Protein 4FUS (pdb70)

Structure (mmCIF, N/CA/C/O backbone):
data_4FUS
#
_entry.id   4FUS
#
_cell.length_a   61.690
_cell.length_b   78.389
_cell.length_c   67.075
_cell.angle_alpha   90.00
_cell.angle_beta   98.94
_cell.angle_gamma   90.00
#
_symmetry.space_group_name_H-M   'P 1 21 1'
#
loop_
_entity.id
_entity.type
_entity.pdbx_description
1 polymer 'RTX toxins and related Ca2+-binding protein'
2 branched beta-D-glucopyranose-(1-4)-beta-D-glucopyranose
3 non-polymer DI(HYDROXYETHYL)ETHER
4 non-polymer GLYCEROL
5 non-polymer 'PHOSPHATE ION'
6 non-polymer 'ACETATE ION'
7 non-polymer 1,2-ETHANEDIOL
8 non-polymer 'CALCIUM ION'
9 non-polymer 'SODIUM ION'
10 water water
#
loop_
_atom_site.group_PDB
_atom_site.id
_atom_site.type_symbol
_atom_site.label_atom_id
_atom_site.label_alt_id
_atom_site.label_comp_id
_atom_site.label_asym_id
_atom_site.label_entity_id
_atom_site.label_seq_id
_atom_site.pdbx_PDB_ins_code
_atom_site.Cartn_x
_atom_site.Cartn_y
_atom_site.Cartn_z
_atom_site.occupancy
_atom_site.B_iso_or_equiv
_atom_site.auth_seq_id
_atom_site.auth_comp_id
_atom_site.auth_asym_id
_atom_site.auth_atom_id
_atom_site.pdbx_PDB_model_num
ATOM 1 N N . SER A 1 24 ? 62.461 30.515 24.024 1.00 44.94 33 SER A N 1
ATOM 2 C CA . SER A 1 24 ? 61.677 31.273 23.027 1.00 43.80 33 SER A CA 1
ATOM 3 C C . SER A 1 24 ? 60.306 31.741 23.564 1.00 44.13 33 SER A C 1
ATOM 4 O O . SER A 1 24 ? 59.743 31.177 24.551 1.00 42.96 33 SER A O 1
ATOM 7 N N . ALA A 1 25 ? 59.787 32.782 22.899 1.00 42.97 34 ALA A N 1
ATOM 8 C CA . ALA A 1 25 ? 58.420 33.262 23.081 1.00 40.78 34 ALA A CA 1
ATOM 9 C C . ALA A 1 25 ? 57.479 32.170 22.664 1.00 37.27 34 ALA A C 1
ATOM 10 O O . ALA A 1 25 ? 56.555 31.860 23.388 1.00 32.74 34 ALA A O 1
ATOM 12 N N . GLU A 1 26 ? 57.732 31.577 21.495 1.00 34.25 35 GLU A N 1
ATOM 13 C CA . GLU A 1 26 ? 56.816 30.586 20.953 1.00 35.28 35 GLU A CA 1
ATOM 14 C C . GLU A 1 26 ? 56.663 29.413 21.944 1.00 30.76 35 GLU A C 1
ATOM 15 O O . GLU A 1 26 ? 55.561 28.925 22.079 1.00 29.30 35 GLU A O 1
ATOM 21 N N . GLU A 1 27 ? 57.718 29.021 22.684 1.00 28.96 36 GLU A N 1
ATOM 22 C CA . GLU A 1 27 ? 57.600 27.849 23.630 1.00 26.04 36 GLU A CA 1
ATOM 23 C C . GLU A 1 27 ? 56.647 28.178 24.801 1.00 19.77 36 GLU A C 1
ATOM 24 O O . GLU A 1 27 ? 55.756 27.377 25.164 1.00 19.92 36 GLU A O 1
ATOM 30 N N . TYR A 1 28 ? 56.853 29.358 25.374 1.00 16.60 37 TYR A N 1
ATOM 31 C CA . TYR A 1 28 ? 56.022 29.823 26.512 1.00 15.54 37 TYR A CA 1
ATOM 32 C C . TYR A 1 28 ? 54.608 30.077 26.042 1.00 14.58 37 TYR A C 1
ATOM 33 O O . TYR A 1 28 ? 53.635 29.707 26.713 1.00 13.72 37 TYR A O 1
ATOM 42 N N . ASN A 1 29 ? 54.460 30.584 24.844 1.00 13.88 38 ASN A N 1
ATOM 43 C CA . ASN A 1 29 ? 53.108 30.692 24.301 1.00 15.31 38 ASN A CA 1
ATOM 44 C C . ASN A 1 29 ? 52.412 29.354 24.064 1.00 16.07 38 ASN A C 1
ATOM 45 O O . ASN A 1 29 ? 51.182 29.236 24.184 1.00 13.40 38 ASN A O 1
ATOM 50 N N . GLU A 1 30 ? 53.183 28.379 23.665 1.00 16.57 39 GLU A N 1
ATOM 51 C CA . GLU A 1 30 ? 52.673 27.004 23.549 1.00 18.11 39 GLU A CA 1
ATOM 52 C C . GLU A 1 30 ? 52.257 26.400 24.892 1.00 13.23 39 GLU A C 1
ATOM 53 O O . GLU A 1 30 ? 51.323 25.624 24.932 1.00 12.26 39 GLU A O 1
ATOM 59 N N . ARG A 1 31 ? 52.998 26.695 25.960 1.00 13.31 40 ARG A N 1
ATOM 60 C CA . ARG A 1 31 ? 52.641 26.245 27.297 1.00 12.50 40 ARG A CA 1
ATOM 61 C C . ARG A 1 31 ? 51.304 26.864 27.702 1.00 12.63 40 ARG A C 1
ATOM 62 O O . ARG A 1 31 ? 50.369 26.181 28.173 1.00 10.44 40 ARG A O 1
ATOM 70 N N . PHE A 1 32 ? 51.160 28.146 27.442 1.00 11.89 41 PHE A N 1
ATOM 71 C CA . PHE A 1 32 ? 49.848 28.794 27.693 1.00 11.04 41 PHE A CA 1
ATOM 72 C C . PHE A 1 32 ? 48.733 28.145 26.909 1.00 11.47 41 PHE A C 1
ATOM 73 O O . PHE A 1 32 ? 47.679 27.883 27.461 1.00 12.02 41 PHE A O 1
ATOM 81 N N A MET A 1 33 ? 48.967 27.897 25.621 0.70 12.92 42 MET A N 1
ATOM 82 N N B MET A 1 33 ? 48.933 27.916 25.605 0.30 11.42 42 MET A N 1
ATOM 83 C CA A MET A 1 33 ? 47.941 27.353 24.756 0.70 15.39 42 MET A CA 1
ATOM 84 C CA B MET A 1 33 ? 47.871 27.342 24.764 0.30 11.85 42 MET A CA 1
ATOM 85 C C A MET A 1 33 ? 47.522 25.923 25.198 0.70 13.54 42 MET A C 1
ATOM 86 C C B MET A 1 33 ? 47.506 25.916 25.203 0.30 12.03 42 MET A C 1
ATOM 87 O O A MET A 1 33 ? 46.305 25.552 25.207 0.70 11.72 42 MET A O 1
ATOM 88 O O B MET A 1 33 ? 46.317 25.535 25.207 0.30 11.45 42 MET A O 1
ATOM 97 N N . GLU A 1 34 ? 48.516 25.131 25.566 1.00 12.36 43 GLU A N 1
ATOM 98 C CA . GLU A 1 34 ? 48.275 23.755 26.079 1.00 13.77 43 GLU A CA 1
ATOM 99 C C . GLU A 1 34 ? 47.372 23.831 27.316 1.00 13.01 43 GLU A C 1
ATOM 100 O O . GLU A 1 34 ? 46.424 23.073 27.414 1.00 12.77 43 GLU A O 1
ATOM 106 N N A MET A 1 35 ? 47.705 24.748 28.237 0.50 10.96 44 MET A N 1
ATOM 107 N N B MET A 1 35 ? 47.674 24.760 28.224 0.50 11.67 44 MET A N 1
ATOM 108 C CA A MET A 1 35 ? 46.897 24.988 29.425 0.50 10.28 44 MET A CA 1
ATOM 109 C CA B MET A 1 35 ? 46.857 24.927 29.404 0.50 11.42 44 MET A CA 1
ATOM 110 C C A MET A 1 35 ? 45.497 25.483 29.060 0.50 9.80 44 MET A C 1
ATOM 111 C C B MET A 1 35 ? 45.481 25.504 29.083 0.50 10.40 44 MET A C 1
ATOM 112 O O A MET A 1 35 ? 44.505 24.985 29.576 0.50 9.59 44 MET A O 1
ATOM 113 O O B MET A 1 35 ? 44.482 25.066 29.645 0.50 10.06 44 MET A O 1
ATOM 122 N N . TRP A 1 36 ? 45.399 26.463 28.171 1.00 10.04 45 TRP A N 1
ATOM 123 C CA . TRP A 1 36 ? 44.136 26.985 27.749 1.00 10.11 45 TRP A CA 1
ATOM 124 C C . TRP A 1 36 ? 43.241 25.851 27.190 1.00 11.03 45 TRP A C 1
ATOM 125 O O . TRP A 1 36 ? 42.010 25.743 27.494 1.00 9.96 45 TRP A O 1
ATOM 136 N N . ASN A 1 37 ? 43.838 25.037 26.330 1.00 10.77 46 ASN A N 1
ATOM 137 C CA . ASN A 1 37 ? 43.166 23.819 25.833 1.00 12.35 46 ASN A CA 1
ATOM 138 C C . ASN A 1 37 ? 42.652 22.836 26.896 1.00 11.23 46 ASN A C 1
ATOM 139 O O . ASN A 1 37 ? 41.551 22.369 26.779 1.00 11.67 46 ASN A O 1
ATOM 144 N N . LYS A 1 38 ? 43.423 22.586 27.932 1.00 10.67 47 LYS A N 1
ATOM 145 C CA . LYS A 1 38 ? 43.032 21.782 29.030 1.00 11.00 47 LYS A CA 1
ATOM 146 C C . LYS A 1 38 ? 41.861 22.384 29.796 1.00 10.89 47 LYS A C 1
ATOM 147 O O . LYS A 1 38 ? 40.891 21.698 30.079 1.00 9.08 47 LYS A O 1
ATOM 153 N N . ILE A 1 39 ? 41.893 23.696 29.981 1.00 9.34 48 ILE A N 1
ATOM 154 C CA . ILE A 1 39 ? 40.841 24.369 30.728 1.00 8.50 48 ILE A CA 1
ATOM 155 C C . ILE A 1 39 ? 39.519 24.379 29.979 1.00 8.74 48 ILE A C 1
ATOM 156 O O . ILE A 1 39 ? 38.446 24.289 30.581 1.00 9.89 48 ILE A O 1
ATOM 161 N N . HIS A 1 40 ? 39.570 24.428 28.667 1.00 9.30 49 HIS A N 1
ATOM 162 C CA . HIS A 1 40 ? 38.425 24.521 27.795 1.00 10.22 49 HIS A CA 1
ATOM 163 C C . HIS A 1 40 ? 37.970 23.186 27.218 1.00 10.44 49 HIS A C 1
ATOM 164 O O . HIS A 1 40 ? 37.001 23.154 26.534 1.00 11.12 49 HIS A O 1
ATOM 171 N N . ASP A 1 41 ? 38.692 22.120 27.501 1.00 10.24 50 ASP A N 1
ATOM 172 C CA . ASP A 1 41 ? 38.271 20.753 27.124 1.00 10.46 50 ASP A CA 1
ATOM 173 C C . ASP A 1 41 ? 37.179 20.300 28.105 1.00 8.85 50 ASP A C 1
ATOM 174 O O . ASP A 1 41 ? 37.416 20.117 29.296 1.00 8.06 50 ASP A O 1
ATOM 179 N N . PRO A 1 42 ? 35.968 20.104 27.589 1.00 9.81 51 PRO A N 1
ATOM 180 C CA . PRO A 1 42 ? 34.885 19.709 28.544 1.00 9.35 51 PRO A CA 1
ATOM 181 C C . PRO A 1 42 ? 35.172 18.451 29.345 1.00 9.86 51 PRO A C 1
ATOM 182 O O . PRO A 1 42 ? 34.637 18.258 30.453 1.00 8.72 51 PRO A O 1
ATOM 186 N N . ALA A 1 43 ? 36.056 17.592 28.860 1.00 8.43 52 ALA A N 1
ATOM 187 C CA . ALA A 1 43 ? 36.422 16.343 29.561 1.00 9.52 52 ALA A CA 1
ATOM 188 C C . ALA A 1 43 ? 37.097 16.642 30.882 1.00 9.95 52 ALA A C 1
ATOM 189 O O . ALA A 1 43 ? 37.197 15.776 31.823 1.00 12.20 52 ALA A O 1
ATOM 191 N N . ASN A 1 44 ? 37.632 17.876 31.003 1.00 9.27 53 ASN A N 1
ATOM 192 C CA . ASN A 1 44 ? 38.343 18.210 32.256 1.00 9.05 53 ASN A CA 1
ATOM 193 C C . ASN A 1 44 ? 37.476 18.892 33.274 1.00 8.91 53 ASN A C 1
ATOM 194 O O . ASN A 1 44 ? 37.931 19.129 34.462 1.00 9.38 53 ASN A O 1
ATOM 199 N N . GLY A 1 45 ? 36.254 19.279 32.903 1.00 8.83 54 GLY A N 1
ATOM 200 C CA . GLY A 1 45 ? 35.289 19.687 33.997 1.00 8.80 54 GLY A CA 1
ATOM 201 C C . GLY A 1 45 ? 35.507 21.020 34.668 1.00 7.95 54 GLY A C 1
ATOM 202 O O . 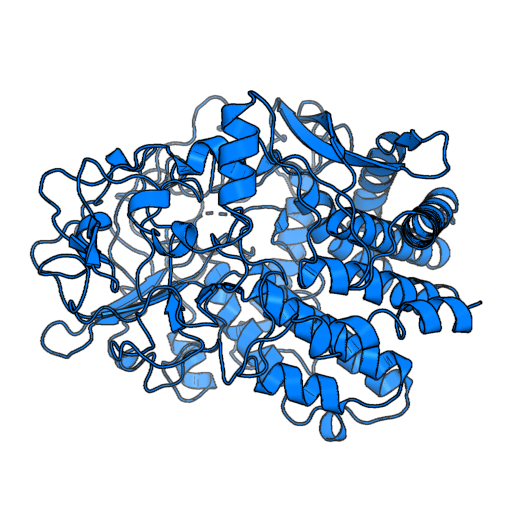GLY A 1 45 ? 35.091 21.159 35.780 1.00 9.04 54 GLY A O 1
ATOM 203 N N . TYR A 1 46 ? 36.171 21.988 34.006 1.00 7.23 55 TYR A N 1
ATOM 204 C CA . TYR A 1 46 ? 36.331 23.331 34.618 1.00 7.17 55 TYR A CA 1
ATOM 205 C C . TYR A 1 46 ? 35.063 24.191 34.658 1.00 7.44 55 TYR A C 1
ATOM 206 O O . TYR A 1 46 ? 35.005 25.154 35.449 1.00 7.39 55 TYR A O 1
ATOM 215 N N . PHE A 1 47 ? 34.152 23.968 33.710 1.00 6.89 56 PHE A N 1
ATOM 216 C CA . PHE A 1 47 ? 32.973 24.791 33.544 1.00 7.13 56 PHE A CA 1
ATOM 217 C C . PHE A 1 47 ? 31.686 24.020 33.815 1.00 7.59 56 PHE A C 1
ATOM 218 O O . PHE A 1 47 ? 31.615 22.842 33.538 1.00 8.31 56 PHE A O 1
ATOM 226 N N . SER A 1 48 ? 30.642 24.693 34.314 1.00 7.34 57 SER A N 1
ATOM 227 C CA . SER A 1 48 ? 29.335 24.127 34.579 1.00 7.59 57 SER A CA 1
ATOM 228 C C . SER A 1 48 ? 28.547 23.940 33.241 1.00 7.53 57 SER A C 1
ATOM 229 O O . SER A 1 48 ? 28.944 24.362 32.135 1.00 7.50 57 SER A O 1
ATOM 232 N N . ALA A 1 49 ? 27.356 23.365 33.412 1.00 8.18 58 ALA A N 1
ATOM 233 C CA . ALA A 1 49 ? 26.420 23.101 32.301 1.00 7.24 58 ALA A CA 1
ATOM 234 C C . ALA A 1 49 ? 26.024 24.404 31.667 1.00 6.99 58 ALA A C 1
ATOM 235 O O . ALA A 1 49 ? 25.621 24.453 30.537 1.00 6.89 58 ALA A O 1
ATOM 237 N N . ASP A 1 50 ? 26.037 25.485 32.413 1.00 6.86 59 ASP A N 1
ATOM 238 C CA . ASP A 1 50 ? 25.754 26.813 31.876 1.00 7.53 59 ASP A CA 1
ATOM 239 C C . ASP A 1 50 ? 26.962 27.603 31.319 1.00 7.31 59 ASP A C 1
ATOM 240 O O . ASP A 1 50 ? 26.833 28.802 30.961 1.00 8.56 59 ASP A O 1
ATOM 245 N N . GLY A 1 51 ? 28.133 27.006 31.322 1.00 6.89 60 GLY A N 1
ATOM 246 C CA . GLY A 1 51 ? 29.265 27.641 30.682 1.00 7.64 60 GLY A CA 1
ATOM 247 C C . GLY A 1 51 ? 29.975 28.659 31.547 1.00 7.55 60 GLY A C 1
ATOM 248 O O . GLY A 1 51 ? 30.721 29.486 31.028 1.00 8.58 60 GLY A O 1
ATOM 249 N N . GLY A 1 52 ? 29.771 28.563 32.837 1.00 7.61 61 GLY A N 1
ATOM 250 C CA . GLY A 1 52 ? 30.457 29.449 33.805 1.00 7.34 61 GLY A CA 1
ATOM 251 C C . GLY A 1 52 ? 31.534 28.629 34.506 1.00 7.34 61 GLY A C 1
ATOM 252 O O . GLY A 1 52 ? 31.383 27.439 34.659 1.00 7.11 61 GLY A O 1
ATOM 253 N N . PRO A 1 53 ? 32.671 29.269 34.871 1.00 7.03 62 PRO A N 1
ATOM 254 C CA . PRO A 1 53 ? 33.712 28.489 35.600 1.00 6.73 62 PRO A CA 1
ATOM 255 C C . PRO A 1 53 ? 33.269 28.047 36.932 1.00 5.87 62 PRO A C 1
ATOM 256 O O . PRO A 1 53 ? 32.627 28.811 37.690 1.00 6.68 62 PRO A O 1
ATOM 260 N N . TYR A 1 54 ? 33.627 26.815 37.296 1.00 5.44 63 TYR A N 1
ATOM 261 C CA . TYR A 1 54 ? 33.582 26.458 38.737 1.00 5.18 63 TYR A CA 1
ATOM 262 C C . TYR A 1 54 ? 34.745 27.002 39.528 1.00 5.28 63 TYR A C 1
ATOM 263 O O . TYR A 1 54 ? 35.816 27.251 38.987 1.00 5.10 63 TYR A O 1
ATOM 272 N N . HIS A 1 55 ? 34.584 27.046 40.866 1.00 5.63 64 HIS A N 1
ATOM 273 C CA . HIS A 1 55 ? 35.749 27.346 41.668 1.00 5.76 64 HIS A CA 1
ATOM 274 C C . HIS A 1 55 ? 36.887 26.441 41.331 1.00 5.40 64 HIS A C 1
ATOM 275 O O . HIS A 1 55 ? 38.027 26.868 41.335 1.00 4.77 64 HIS A O 1
ATOM 282 N N . SER A 1 56 ? 36.599 25.119 41.338 1.00 5.44 65 SER A N 1
ATOM 283 C CA . SER A 1 56 ? 37.586 24.068 41.095 1.00 5.39 65 SER A CA 1
ATOM 284 C C . SER A 1 56 ? 36.936 22.902 40.352 1.00 6.04 65 SER A C 1
ATOM 285 O O . SER A 1 56 ? 35.680 22.642 40.433 1.00 5.71 65 SER A O 1
ATOM 288 N N . VAL A 1 57 ? 37.761 22.150 39.655 1.00 6.05 66 VAL A N 1
ATOM 289 C CA . VAL A 1 57 ? 37.253 20.891 39.029 1.00 6.34 66 VAL A CA 1
ATOM 290 C C . VAL A 1 57 ? 36.695 19.906 40.063 1.00 7.05 66 VAL A C 1
ATOM 291 O O . VAL A 1 57 ? 35.633 19.327 39.886 1.00 8.68 66 VAL A O 1
ATOM 295 N N . GLU A 1 58 ? 37.405 19.711 41.147 1.00 7.41 67 GLU A N 1
ATOM 296 C CA . GLU A 1 58 ? 37.079 18.793 42.220 1.00 8.58 67 GLU A CA 1
ATOM 297 C C . GLU A 1 58 ? 35.956 19.404 43.103 1.00 9.24 67 GLU A C 1
ATOM 298 O O . GLU A 1 58 ? 35.912 20.618 43.380 1.00 9.02 67 GLU A O 1
ATOM 304 N N . THR A 1 59 ? 35.012 18.586 43.526 1.00 9.21 68 THR A N 1
ATOM 305 C CA . THR A 1 59 ? 33.874 19.096 44.274 1.00 8.87 68 THR A CA 1
ATOM 306 C C . THR A 1 59 ? 34.137 19.310 45.773 1.00 9.15 68 THR A C 1
ATOM 307 O O . THR A 1 59 ? 33.555 20.180 46.359 1.00 9.11 68 THR A O 1
ATOM 311 N N . LEU A 1 60 ? 34.907 18.448 46.424 1.00 9.75 69 LEU A N 1
ATOM 312 C CA . LEU A 1 60 ? 35.215 18.555 47.826 1.00 9.53 69 LEU A CA 1
ATOM 313 C C . LEU A 1 60 ? 36.399 19.399 48.173 1.00 9.36 69 LEU A C 1
ATOM 314 O O . LEU A 1 60 ? 37.560 18.987 48.084 1.00 10.13 69 LEU A O 1
ATOM 319 N N . ILE A 1 61 ? 36.095 20.605 48.584 1.00 9.02 70 ILE A N 1
ATOM 320 C CA . ILE A 1 61 ? 37.057 21.664 48.804 1.00 9.08 70 ILE A CA 1
ATOM 321 C C . ILE A 1 61 ? 36.357 22.736 49.635 1.00 8.39 70 ILE A C 1
ATOM 322 O O . ILE A 1 61 ? 35.242 23.169 49.280 1.00 8.84 70 ILE A O 1
ATOM 327 N N . VAL A 1 62 ? 37.049 23.219 50.646 1.00 8.39 71 VAL A N 1
ATOM 328 C CA . VAL A 1 62 ? 36.442 24.128 51.600 1.00 9.55 71 VAL A CA 1
ATOM 329 C C . VAL A 1 62 ? 37.519 25.163 51.955 1.00 9.88 71 VAL A C 1
ATOM 330 O O . VAL A 1 62 ? 38.534 24.815 52.480 1.00 10.21 71 VAL A O 1
ATOM 334 N N . GLU A 1 63 ? 37.282 26.429 51.582 1.00 9.65 72 GLU A N 1
ATOM 335 C CA . GLU A 1 63 ? 38.290 27.481 51.859 1.00 10.07 72 GLU A CA 1
ATOM 336 C C . GLU A 1 63 ? 37.779 28.915 51.862 1.00 11.09 72 GLU A C 1
ATOM 337 O O . GLU A 1 63 ? 38.135 29.699 52.750 1.00 14.29 72 GLU A O 1
ATOM 343 N N . ALA A 1 64 ? 36.960 29.258 50.894 1.00 10.29 73 ALA A N 1
ATOM 344 C CA . ALA A 1 64 ? 36.282 30.529 50.860 1.00 9.08 73 ALA A CA 1
ATOM 345 C C . ALA A 1 64 ? 34.941 30.200 50.303 1.00 8.05 73 ALA A C 1
ATOM 346 O O . ALA A 1 64 ? 33.972 30.316 51.071 1.00 8.32 73 ALA A O 1
ATOM 348 N N . PRO A 1 65 ? 34.820 29.728 49.009 1.00 7.65 74 PRO A N 1
ATOM 349 C CA . PRO A 1 65 ? 33.590 28.928 48.914 1.00 7.65 74 PRO A CA 1
ATOM 350 C C . PRO A 1 65 ? 33.684 27.630 49.752 1.00 7.57 74 PRO A C 1
ATOM 351 O O . PRO A 1 65 ? 34.758 27.300 50.239 1.00 7.58 74 PRO A O 1
ATOM 355 N N . ASP A 1 66 ? 32.546 26.946 49.950 1.00 7.94 75 ASP A N 1
ATOM 356 C CA . ASP A 1 66 ? 32.531 25.664 50.686 1.00 7.91 75 ASP A CA 1
ATOM 357 C C . ASP A 1 66 ? 32.192 24.381 49.889 1.00 8.68 75 ASP A C 1
ATOM 358 O O . ASP A 1 66 ? 31.994 23.288 50.470 1.00 8.81 75 ASP A O 1
ATOM 363 N N . HIS A 1 67 ? 32.194 24.518 48.584 1.00 7.98 76 HIS A N 1
ATOM 364 C CA . HIS A 1 67 ? 32.062 23.414 47.636 1.00 7.87 76 HIS A CA 1
ATOM 365 C C . HIS A 1 67 ? 32.746 23.874 46.372 1.00 7.94 76 HIS A C 1
ATOM 366 O O . HIS A 1 67 ? 32.681 25.097 46.069 1.00 7.35 76 HIS A O 1
ATOM 373 N N . GLY A 1 68 ? 33.439 22.952 45.648 1.00 7.49 77 GLY A N 1
ATOM 374 C CA . GLY A 1 68 ? 34.169 23.303 44.436 1.00 7.34 77 GLY A CA 1
ATOM 375 C C . GLY A 1 68 ? 33.335 23.615 43.239 1.00 7.33 77 GLY A C 1
ATOM 376 O O . GLY A 1 68 ? 33.779 24.348 42.389 1.00 6.69 77 GLY A O 1
ATOM 377 N N . HIS A 1 69 ? 32.030 23.248 43.283 1.00 7.26 78 HIS A N 1
ATOM 378 C CA . HIS A 1 69 ? 31.098 23.632 42.259 1.00 6.74 78 HIS A CA 1
ATOM 379 C C . HIS A 1 69 ? 30.182 24.784 42.605 1.00 5.97 78 HIS A C 1
ATOM 380 O O . HIS A 1 69 ? 29.316 25.129 41.818 1.00 6.22 78 HIS A O 1
ATOM 387 N N . GLU A 1 70 ? 30.560 25.506 43.645 1.00 5.74 79 GLU A N 1
ATOM 388 C CA . GLU A 1 70 ? 30.287 26.923 43.723 1.00 5.73 79 GLU A CA 1
ATOM 389 C C . GLU A 1 70 ? 31.158 27.616 42.666 1.00 6.06 79 GLU A C 1
ATOM 390 O O . GLU A 1 70 ? 31.991 26.987 42.050 1.00 6.01 79 GLU A O 1
ATOM 396 N N . SER A 1 71 ? 30.882 28.900 42.448 1.00 6.80 80 SER A N 1
ATOM 397 C CA . SER A 1 71 ? 31.735 29.805 41.755 1.00 6.25 80 SER A CA 1
ATOM 398 C C . SER A 1 71 ? 31.729 31.137 42.454 1.00 6.06 80 SER A C 1
ATOM 399 O O . SER A 1 71 ? 31.000 31.356 43.405 1.00 7.08 80 SER A O 1
ATOM 402 N N . THR A 1 72 ? 32.660 31.998 42.020 1.00 6.32 81 THR A N 1
ATOM 403 C CA . THR A 1 72 ? 32.912 33.266 42.733 1.00 5.87 81 THR A CA 1
ATOM 404 C C . THR A 1 72 ? 33.118 34.333 41.698 1.00 5.63 81 THR A C 1
ATOM 405 O O . THR A 1 72 ? 33.493 34.064 40.525 1.00 5.58 81 THR A O 1
ATOM 409 N N . SER A 1 73 ? 32.899 35.584 42.115 1.00 5.65 82 SER A N 1
ATOM 410 C CA . SER A 1 73 ? 33.217 36.685 41.245 1.00 5.30 82 SER A CA 1
ATOM 411 C C . SER A 1 73 ? 34.731 36.684 40.931 1.00 5.15 82 SER A C 1
ATOM 412 O O . SER A 1 73 ? 35.130 37.083 39.882 1.00 5.09 82 SER A O 1
ATOM 415 N N . GLU A 1 74 ? 35.564 36.264 41.878 1.00 5.35 83 GLU A N 1
ATOM 416 C CA . GLU A 1 74 ? 36.977 36.043 41.623 1.00 5.43 83 GLU A CA 1
ATOM 417 C C . GLU A 1 74 ? 37.207 35.130 40.363 1.00 5.09 83 GLU A C 1
ATOM 418 O O . GLU A 1 74 ? 37.992 35.453 39.454 1.00 5.85 83 GLU A O 1
ATOM 424 N N . ALA A 1 75 ? 36.574 33.985 40.341 1.00 4.87 84 ALA A N 1
ATOM 425 C CA . ALA A 1 75 ? 36.632 33.029 39.205 1.00 4.49 84 ALA A CA 1
ATOM 426 C C . ALA A 1 75 ? 36.206 33.738 37.949 1.00 4.31 84 ALA A C 1
ATOM 427 O O . ALA A 1 75 ? 36.866 33.531 36.938 1.00 4.27 84 ALA A O 1
ATOM 429 N N . TYR A 1 76 ? 35.093 34.484 37.964 1.00 4.36 85 TYR A N 1
ATOM 430 C CA . TYR A 1 76 ? 34.717 35.213 36.764 1.00 4.60 85 TYR A CA 1
A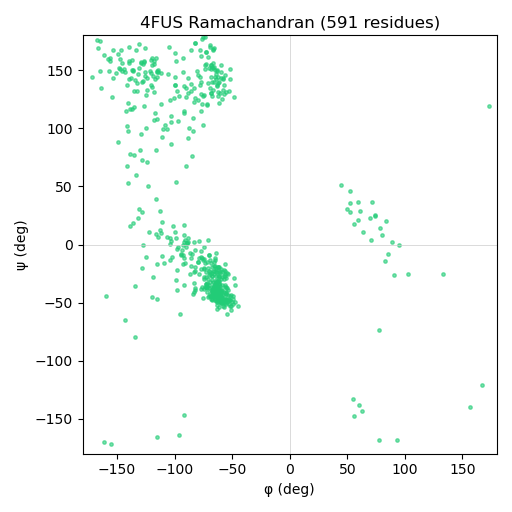TOM 431 C C . TYR A 1 76 ? 35.801 36.216 36.309 1.00 4.92 85 TYR A C 1
ATOM 432 O O . TYR A 1 76 ? 36.033 36.428 35.115 1.00 4.88 85 TYR A O 1
ATOM 441 N N . SER A 1 77 ? 36.431 36.874 37.242 1.00 5.10 86 SER A N 1
ATOM 442 C CA . SER A 1 77 ? 37.436 37.854 36.911 1.00 5.43 86 SER A CA 1
ATOM 443 C C . SER A 1 77 ? 38.620 37.176 36.248 1.00 6.04 86 SER A C 1
ATOM 444 O O . SER A 1 77 ? 39.277 37.738 35.388 1.00 6.30 86 SER A O 1
ATOM 447 N N . TYR A 1 78 ? 38.974 35.996 36.773 1.00 5.86 87 TYR A N 1
ATOM 448 C CA . TYR A 1 78 ? 40.005 35.174 36.169 1.00 5.87 87 TYR A CA 1
ATOM 449 C C . TYR A 1 78 ? 39.670 34.593 34.824 1.00 5.75 87 TYR A C 1
ATOM 450 O O . TYR A 1 78 ? 40.500 34.426 33.949 1.00 5.60 87 TYR A O 1
ATOM 459 N N . PHE A 1 79 ? 38.394 34.345 34.611 1.00 6.19 88 PHE A N 1
ATOM 460 C CA . PHE A 1 79 ? 37.865 33.879 33.287 1.00 6.10 88 PHE A CA 1
ATOM 461 C C . PHE A 1 79 ? 38.087 34.969 32.304 1.00 6.42 88 PHE A C 1
ATOM 462 O O . PHE A 1 79 ? 38.595 34.707 31.174 1.00 5.76 88 PHE A O 1
ATOM 470 N N . LEU A 1 80 ? 37.811 36.218 32.690 1.00 6.23 89 LEU A N 1
ATOM 471 C CA . LEU A 1 80 ? 38.124 37.337 31.809 1.00 6.08 89 LEU A CA 1
ATOM 472 C C . LEU A 1 80 ? 39.642 37.372 31.449 1.00 5.97 89 LEU A C 1
ATOM 473 O O . LEU A 1 80 ? 39.962 37.502 30.327 1.00 5.46 89 LEU A O 1
ATOM 478 N N . LEU A 1 81 ? 40.516 37.289 32.467 1.00 6.33 90 LEU A N 1
ATOM 479 C CA . LEU A 1 81 ? 42.001 37.238 32.301 1.00 6.77 90 LEU A CA 1
ATOM 480 C C . LEU A 1 81 ? 42.401 36.153 31.318 1.00 7.30 90 LEU A C 1
ATOM 481 O O . LEU A 1 81 ? 43.109 36.440 30.364 1.00 7.23 90 LEU A O 1
ATOM 486 N N . LEU A 1 82 ? 41.832 34.942 31.490 1.00 6.95 91 LEU A N 1
ATOM 487 C CA . LEU A 1 82 ? 42.193 33.811 30.666 1.00 7.36 91 LEU A CA 1
ATOM 488 C C . LEU A 1 82 ? 41.897 34.124 29.200 1.00 7.62 91 LEU A C 1
ATOM 489 O O . LEU A 1 82 ? 42.764 33.854 28.301 1.00 8.30 91 LEU A O 1
ATOM 494 N N . GLU A 1 83 ? 40.700 34.656 28.911 1.00 7.87 92 GLU A N 1
ATOM 495 C CA . GLU A 1 83 ? 40.294 34.829 27.541 1.00 8.48 92 GLU A CA 1
ATOM 496 C C . GLU A 1 83 ? 40.978 36.101 26.925 1.00 7.97 92 GLU A C 1
ATOM 497 O O . GLU A 1 83 ? 41.103 36.228 25.687 1.00 8.03 92 GLU A O 1
ATOM 503 N N . ALA A 1 84 ? 41.345 37.067 27.768 1.00 7.73 93 ALA A N 1
ATOM 504 C CA . ALA A 1 84 ? 42.057 38.274 27.366 1.00 7.61 93 ALA A CA 1
ATOM 505 C C . ALA A 1 84 ? 43.439 37.846 26.889 1.00 8.63 93 ALA A C 1
ATOM 506 O O . ALA A 1 84 ? 43.859 38.234 25.810 1.00 9.09 93 ALA A O 1
ATOM 508 N N . TYR A 1 85 ? 44.110 36.942 27.641 1.00 9.03 94 TYR A N 1
ATOM 509 C CA . TYR A 1 85 ? 45.401 36.421 27.125 1.00 9.33 94 TYR A CA 1
ATOM 510 C C . TYR A 1 85 ? 45.243 35.577 25.870 1.00 9.40 94 TYR A C 1
ATOM 511 O O . TYR A 1 85 ? 46.097 35.599 24.982 1.00 11.26 94 TYR A O 1
ATOM 520 N N . TYR A 1 86 ? 44.124 34.871 25.741 1.00 8.70 95 TYR A N 1
ATOM 521 C CA . TYR A 1 86 ? 43.878 34.098 24.516 1.00 9.14 95 TYR A CA 1
ATOM 522 C C . TYR A 1 86 ? 43.741 35.028 23.320 1.00 9.25 95 TYR A C 1
ATOM 523 O O . TYR A 1 86 ? 44.283 34.773 22.234 1.00 10.78 95 TYR A O 1
ATOM 532 N N . GLY A 1 87 ? 43.002 36.091 23.493 1.00 9.51 96 GLY A N 1
ATOM 533 C CA . GLY A 1 87 ? 42.982 37.211 22.540 1.00 10.50 96 GLY A CA 1
ATOM 534 C C . GLY A 1 87 ? 44.364 37.737 22.128 1.00 10.53 96 GLY A C 1
ATOM 535 O O . GLY A 1 87 ? 44.646 37.916 20.914 1.00 10.86 96 GLY A O 1
ATOM 536 N N . LYS A 1 88 ? 45.171 38.023 23.118 1.00 11.14 97 LYS A N 1
ATOM 537 C CA . LYS A 1 88 ? 46.503 38.551 22.984 1.00 11.75 97 LYS A CA 1
ATOM 538 C C . LYS A 1 88 ? 47.362 37.637 22.098 1.00 14.38 97 LYS A C 1
ATOM 539 O O . LYS A 1 88 ? 48.062 38.143 21.195 1.00 13.85 97 LYS A O 1
ATOM 545 N N . VAL A 1 89 ? 47.318 36.344 22.400 1.00 12.16 98 VAL A N 1
ATOM 546 C CA . VAL A 1 89 ? 48.153 35.348 21.763 1.00 13.43 98 VAL A CA 1
ATOM 547 C C . VAL A 1 89 ? 47.634 35.023 20.392 1.00 14.79 98 VAL A C 1
ATOM 548 O O . VAL A 1 89 ? 48.430 34.881 19.467 1.00 17.05 98 VAL A O 1
ATOM 552 N N . THR A 1 90 ? 46.323 34.945 20.179 1.00 13.62 99 THR A N 1
ATOM 553 C CA . THR A 1 90 ? 45.825 34.446 18.923 1.00 13.76 99 THR A CA 1
ATOM 554 C C . THR A 1 90 ? 45.178 35.454 18.001 1.00 14.86 99 THR A C 1
ATOM 555 O O . THR A 1 90 ? 44.941 35.118 16.844 1.00 14.87 99 THR A O 1
ATOM 559 N N . GLY A 1 91 ? 44.802 36.661 18.485 1.00 13.65 100 GLY A N 1
ATOM 560 C CA . GLY A 1 91 ? 43.982 37.573 17.693 1.00 13.95 100 GLY A CA 1
ATOM 561 C C . GLY A 1 91 ? 42.490 37.380 17.761 1.00 12.87 100 GLY A C 1
ATOM 562 O O . GLY A 1 91 ? 41.755 38.220 17.305 1.00 13.48 100 GLY A O 1
ATOM 563 N N . ASP A 1 92 ? 42.054 36.328 18.388 1.00 14.13 101 ASP A N 1
ATOM 564 C CA . ASP A 1 92 ? 40.635 36.000 18.537 1.00 15.22 101 ASP A CA 1
ATOM 565 C C . ASP A 1 92 ? 40.073 36.459 19.881 1.00 13.69 101 ASP A C 1
ATOM 566 O O . ASP A 1 92 ? 40.368 35.847 20.927 1.00 11.78 101 ASP A O 1
ATOM 571 N N . TRP A 1 93 ? 39.272 37.541 19.803 1.00 13.50 102 TRP A N 1
ATOM 572 C CA . TRP A 1 93 ? 38.645 38.251 20.957 1.00 10.94 102 TRP A CA 1
ATOM 573 C C . TRP A 1 93 ? 37.292 37.737 21.274 1.00 10.33 102 TRP A C 1
ATOM 574 O O . TRP A 1 93 ? 36.654 38.215 22.195 1.00 10.83 102 TRP A O 1
ATOM 585 N N . SER A 1 94 ? 36.833 36.702 20.528 1.00 10.69 103 SER A N 1
ATOM 586 C CA . SER A 1 94 ? 35.499 36.176 20.789 1.00 10.79 103 SER A CA 1
ATOM 587 C C . SER A 1 94 ? 35.378 35.488 22.118 1.00 10.27 103 SER A C 1
ATOM 588 O O . SER A 1 94 ? 34.258 35.441 22.639 1.00 9.80 103 SER A O 1
ATOM 591 N N . LYS A 1 95 ? 36.472 34.946 22.616 1.00 9.99 104 LYS A N 1
ATOM 592 C CA . LYS A 1 95 ? 36.450 34.257 23.885 1.00 10.48 104 LYS A CA 1
ATOM 593 C C . LYS A 1 95 ? 36.241 35.259 24.974 1.00 9.31 104 LYS A C 1
ATOM 594 O O . LYS A 1 95 ? 35.450 35.009 25.894 1.00 7.90 104 LYS A O 1
ATOM 600 N N . LEU A 1 96 ? 36.921 36.384 24.866 1.00 9.35 105 LEU A N 1
ATOM 601 C CA . LEU A 1 96 ? 36.642 37.518 25.813 1.00 8.22 105 LEU A CA 1
ATOM 602 C C . LEU A 1 96 ? 35.210 38.070 25.754 1.00 8.38 105 LEU A C 1
ATOM 603 O O . LEU A 1 96 ? 34.608 38.348 26.780 1.00 7.95 105 LEU A O 1
ATOM 608 N N . ARG A 1 97 ? 34.651 38.257 24.576 1.00 10.00 106 ARG A N 1
ATOM 609 C CA . ARG A 1 97 ? 33.256 38.647 24.453 1.00 9.99 106 ARG A CA 1
ATOM 610 C C . ARG A 1 97 ? 32.356 37.677 25.182 1.00 10.07 106 ARG A C 1
ATOM 611 O O . ARG A 1 97 ? 31.459 38.123 25.899 1.00 9.31 106 ARG A O 1
ATOM 619 N N . ASN A 1 98 ? 32.641 36.378 25.047 1.00 8.74 107 ASN A N 1
ATOM 620 C CA . ASN A 1 98 ? 31.860 35.349 25.650 1.00 8.75 107 ASN A CA 1
ATOM 621 C C . ASN A 1 98 ? 31.967 35.430 27.157 1.00 7.58 107 ASN A C 1
ATOM 622 O O . ASN A 1 98 ? 30.959 35.291 27.815 1.00 7.81 107 ASN A O 1
ATOM 627 N N . ALA A 1 99 ? 33.169 35.646 27.677 1.00 7.25 108 ALA A N 1
ATOM 628 C CA . ALA A 1 99 ? 33.360 35.629 29.090 1.00 7.02 108 ALA A CA 1
ATOM 629 C C . ALA A 1 99 ? 32.576 36.770 29.769 1.00 7.18 108 ALA A C 1
ATOM 630 O O . ALA A 1 99 ? 31.989 36.590 30.909 1.00 7.37 108 ALA A O 1
ATOM 632 N N . TRP A 1 100 ? 32.655 37.971 29.168 1.00 7.37 109 TRP A N 1
ATOM 633 C CA . TRP A 1 100 ? 31.948 39.123 29.705 1.00 7.42 109 TRP A CA 1
ATOM 634 C C . TRP A 1 100 ? 30.447 38.832 29.690 1.00 7.67 109 TRP A C 1
ATOM 635 O O . TRP A 1 100 ? 29.713 39.087 30.632 1.00 6.87 109 TRP A O 1
ATOM 646 N N . ALA A 1 101 ? 29.953 38.239 28.606 1.00 8.08 110 ALA A N 1
ATOM 647 C CA . ALA A 1 101 ? 28.517 37.942 28.472 1.00 7.72 110 ALA A CA 1
ATOM 648 C C . ALA A 1 101 ? 28.097 36.923 29.538 1.00 7.89 110 ALA A C 1
ATOM 649 O O . ALA A 1 101 ? 27.062 37.123 30.178 1.00 7.73 110 ALA A O 1
ATOM 651 N N . LYS A 1 102 ? 28.956 35.920 29.783 1.00 8.04 111 LYS A N 1
ATOM 652 C CA . LYS A 1 102 ? 28.665 34.908 30.802 1.00 8.66 111 LYS A CA 1
ATOM 653 C C . LYS A 1 102 ? 28.627 35.554 32.201 1.00 7.98 111 LYS A C 1
ATOM 654 O O . LYS A 1 102 ? 27.697 35.306 33.003 1.00 8.51 111 LYS A O 1
ATOM 660 N N A MET A 1 103 ? 29.570 36.457 32.452 0.50 7.63 112 MET A N 1
ATOM 661 N N B MET A 1 103 ? 29.552 36.453 32.439 0.50 8.92 112 MET A N 1
ATOM 662 C CA A MET A 1 103 ? 29.566 37.241 33.692 0.50 7.42 112 MET A CA 1
ATOM 663 C CA B MET A 1 103 ? 29.566 37.157 33.691 0.50 9.66 112 MET A CA 1
ATOM 664 C C A MET A 1 103 ? 28.236 37.941 33.846 0.50 7.99 112 MET A C 1
ATOM 665 C C B MET A 1 103 ? 28.274 37.983 33.865 0.50 9.27 112 MET A C 1
ATOM 666 O O A MET A 1 103 ? 27.542 37.779 34.837 0.50 7.90 112 MET A O 1
ATOM 667 O O B MET A 1 103 ? 27.625 37.930 34.900 0.50 9.13 112 MET A O 1
ATOM 676 N N . GLU A 1 104 ? 27.833 38.723 32.847 1.00 9.16 113 GLU A N 1
ATOM 677 C CA . GLU A 1 104 ? 26.606 39.476 32.977 1.00 10.50 113 GLU A CA 1
ATOM 678 C C . GLU A 1 104 ? 25.404 38.557 33.178 1.00 11.66 113 GLU A C 1
ATOM 679 O O . GLU A 1 104 ? 24.491 38.837 34.000 1.00 13.46 113 GLU A O 1
ATOM 685 N N . GLU A 1 105 ? 25.368 37.469 32.434 1.00 10.06 114 GLU A N 1
ATOM 686 C CA . GLU A 1 105 ? 24.263 36.557 32.517 1.00 10.60 114 GLU A CA 1
ATOM 687 C C . GLU A 1 105 ? 24.148 35.858 33.860 1.00 9.33 114 GLU A C 1
ATOM 688 O O . GLU A 1 105 ? 23.016 35.684 34.364 1.00 9.73 114 GLU A O 1
ATOM 694 N N . HIS A 1 106 ? 25.284 35.540 34.460 1.00 7.24 115 HIS A N 1
ATOM 695 C CA . HIS A 1 106 ? 25.328 34.658 35.626 1.00 6.82 115 HIS A CA 1
ATOM 696 C C . HIS A 1 106 ? 25.397 35.354 36.937 1.00 6.58 115 HIS A C 1
ATOM 697 O O . HIS A 1 106 ? 24.811 34.826 37.881 1.00 5.75 115 HIS A O 1
ATOM 704 N N . ILE A 1 107 ? 26.158 36.445 37.008 1.00 5.96 116 ILE A N 1
ATOM 705 C CA . ILE A 1 107 ? 26.634 36.905 38.338 1.00 5.83 116 ILE A CA 1
ATOM 706 C C . ILE A 1 107 ? 26.303 38.358 38.702 1.00 5.69 116 ILE A C 1
ATOM 707 O O . ILE A 1 107 ? 26.538 38.844 39.849 1.00 5.30 116 ILE A O 1
ATOM 712 N N . ILE A 1 108 ? 25.831 39.085 37.710 1.00 5.97 117 ILE A N 1
ATOM 713 C CA . ILE A 1 108 ? 25.325 40.474 37.925 1.00 6.95 117 ILE A CA 1
ATOM 714 C C . ILE A 1 108 ? 23.799 40.421 37.922 1.00 7.39 117 ILE A C 1
ATOM 715 O O . ILE A 1 108 ? 23.245 40.107 36.856 1.00 9.50 117 ILE A O 1
ATOM 720 N N . PRO A 1 109 ? 23.129 40.644 39.084 1.00 8.97 118 PRO A N 1
ATOM 721 C CA . PRO A 1 109 ? 21.636 40.441 39.173 1.00 9.06 118 PRO A CA 1
ATOM 722 C C . PRO A 1 109 ? 20.876 41.293 38.147 1.00 10.02 118 PRO A C 1
ATOM 723 O O . PRO A 1 109 ? 21.184 42.499 37.912 1.00 9.14 118 PRO A O 1
ATOM 727 N N . THR A 1 110 ? 20.000 40.630 37.417 1.00 10.76 119 THR A N 1
ATOM 728 C CA . THR A 1 110 ? 19.140 41.303 36.485 1.00 11.26 119 THR A CA 1
ATOM 729 C C . THR A 1 110 ? 18.164 42.193 37.307 1.00 10.96 119 THR A C 1
ATOM 730 O O . THR A 1 110 ? 18.085 42.099 38.505 1.00 11.21 119 THR A O 1
ATOM 734 N N . GLN A 1 111 ? 17.443 43.070 36.633 1.00 13.01 120 GLN A N 1
ATOM 735 C CA . GLN A 1 111 ? 16.399 43.924 37.273 1.00 16.04 120 GLN A CA 1
ATOM 736 C C . GLN A 1 111 ? 15.433 43.103 38.057 1.00 13.96 120 GLN A C 1
ATOM 737 O O . GLN A 1 111 ? 15.104 43.456 39.191 1.00 13.17 120 GLN A O 1
ATOM 743 N N . GLU A 1 112 ? 14.950 42.004 37.457 1.00 14.07 121 GLU A N 1
ATOM 744 C CA . GLU A 1 112 ? 14.000 41.077 38.136 1.00 15.63 121 GLU A CA 1
ATOM 745 C C . GLU A 1 112 ? 14.572 40.498 39.446 1.00 13.01 121 GLU A C 1
ATOM 746 O O . GLU A 1 112 ? 13.870 40.232 40.384 1.00 13.03 121 GLU A O 1
ATOM 752 N N A MET A 1 113 ? 15.886 40.337 39.481 0.50 11.81 122 MET A N 1
ATOM 753 N N B MET A 1 113 ? 15.889 40.336 39.479 0.50 11.85 122 MET A N 1
ATOM 754 C CA A MET A 1 113 ? 16.572 39.806 40.628 0.50 11.18 122 MET A CA 1
ATOM 755 C CA B MET A 1 113 ? 16.590 39.803 40.624 0.50 11.25 122 MET A CA 1
ATOM 756 C C A MET A 1 113 ? 16.978 40.848 41.672 0.50 10.30 122 MET A C 1
ATOM 757 C C B MET A 1 113 ? 16.983 40.848 41.674 0.50 10.32 122 MET A C 1
ATOM 758 O O A MET A 1 113 ? 17.275 40.491 42.817 0.50 10.60 122 MET A O 1
ATOM 759 O O B MET A 1 113 ? 17.272 40.493 42.825 0.50 10.60 122 MET A O 1
ATOM 768 N N . GLN A 1 114 ? 16.957 42.123 41.291 1.00 10.23 123 GLN A N 1
ATOM 769 C CA . GLN A 1 114 ? 17.148 43.244 42.260 1.00 9.93 123 GLN A CA 1
ATOM 770 C C . GLN A 1 114 ? 16.010 44.272 42.062 1.00 10.34 123 GLN A C 1
ATOM 771 O O . GLN A 1 114 ? 16.243 45.377 41.588 1.00 10.23 123 GLN A O 1
ATOM 777 N N . PRO A 1 115 ? 14.738 43.870 42.420 1.00 9.58 124 PRO A N 1
ATOM 778 C CA . PRO A 1 115 ? 13.512 44.506 41.868 1.00 9.36 124 PRO A CA 1
ATOM 779 C C . PRO A 1 115 ? 13.061 45.752 42.600 1.00 9.69 124 PRO A C 1
ATOM 780 O O . PRO A 1 115 ? 12.265 46.497 42.071 1.00 9.43 124 PRO A O 1
ATOM 784 N N . THR A 1 116 ? 13.678 46.052 43.721 1.00 8.61 125 THR A N 1
ATOM 785 C CA . THR A 1 116 ? 13.211 47.111 44.590 1.00 9.75 125 THR A CA 1
ATOM 786 C C . THR A 1 116 ? 14.208 48.135 45.071 1.00 9.19 125 THR A C 1
ATOM 787 O O . THR A 1 116 ? 14.031 48.767 46.191 1.00 10.36 125 THR A O 1
ATOM 791 N N . ASN A 1 117 ? 15.198 48.387 44.243 1.00 9.02 126 ASN A N 1
ATOM 792 C CA . ASN A 1 117 ? 16.116 49.476 44.497 1.00 10.45 126 ASN A CA 1
ATOM 793 C C . ASN A 1 117 ? 15.420 50.859 44.512 1.00 10.92 126 ASN A C 1
ATOM 794 O O . ASN A 1 117 ? 15.954 51.812 45.122 1.00 10.73 126 ASN A O 1
ATOM 799 N N . ASN A 1 118 ? 14.224 50.929 43.923 1.00 11.46 127 ASN A N 1
ATOM 800 C CA . ASN A 1 118 ? 13.407 52.153 44.008 1.00 13.85 127 ASN A CA 1
ATOM 801 C C . ASN A 1 118 ? 13.029 52.481 45.437 1.00 13.58 127 ASN A C 1
ATOM 802 O O . ASN A 1 118 ? 12.546 53.598 45.689 1.00 14.95 127 ASN A O 1
ATOM 807 N N . PHE A 1 119 ? 13.102 51.515 46.348 1.00 11.67 128 PHE A N 1
ATOM 808 C CA . PHE A 1 119 ? 12.878 51.818 47.774 1.00 12.31 128 PHE A CA 1
ATOM 809 C C . PHE A 1 119 ? 14.062 52.521 48.420 1.00 11.14 128 PHE A C 1
ATOM 810 O O . PHE A 1 119 ? 13.967 52.955 49.574 1.00 12.19 128 PHE A O 1
ATOM 818 N N . TYR A 1 120 ? 15.224 52.541 47.777 1.00 10.92 129 TYR A N 1
ATOM 819 C CA . TYR A 1 120 ? 16.445 53.031 48.429 1.00 10.06 129 TYR A CA 1
ATOM 820 C C . TYR A 1 120 ? 16.438 54.539 48.644 1.00 11.85 129 TYR A C 1
ATOM 821 O O . TYR A 1 120 ? 16.036 55.334 47.755 1.00 10.97 129 TYR A O 1
ATOM 830 N N . ASN A 1 121 ? 16.925 54.927 49.821 1.00 12.43 130 ASN A N 1
ATOM 831 C CA . ASN A 1 121 ? 17.034 56.333 50.253 1.00 14.13 130 ASN A CA 1
ATOM 832 C C . ASN A 1 121 ? 18.449 56.603 50.642 1.00 12.75 130 ASN A C 1
ATOM 833 O O . ASN A 1 121 ? 18.886 56.226 51.711 1.00 12.04 130 ASN A O 1
ATOM 838 N N . PRO A 1 122 ? 19.207 57.234 49.742 1.00 12.58 131 PRO A N 1
ATOM 839 C CA . PRO A 1 122 ? 20.630 57.489 49.976 1.00 13.66 131 PRO A CA 1
ATOM 840 C C . PRO A 1 122 ? 20.885 58.363 51.172 1.00 12.98 131 PRO A C 1
ATOM 841 O O . PRO A 1 122 ? 22.022 58.349 51.739 1.00 13.27 131 PRO A O 1
ATOM 845 N N . SER A 1 123 ? 19.867 59.104 51.613 1.00 14.09 132 SER A N 1
ATOM 846 C CA . SER A 1 123 ? 20.015 59.824 52.890 1.00 16.77 132 SER A CA 1
ATOM 847 C C . SER A 1 123 ? 19.940 58.959 54.106 1.00 16.58 132 SER A C 1
ATOM 848 O O . SER A 1 123 ? 20.380 59.353 55.156 1.00 16.66 132 SER A O 1
ATOM 851 N N . LYS A 1 124 ? 19.350 57.796 53.987 1.00 15.07 133 LYS A N 1
ATOM 852 C CA . LYS A 1 124 ? 19.267 56.880 55.120 1.00 16.18 133 LYS A CA 1
ATOM 853 C C . LYS A 1 124 ? 19.551 55.465 54.513 1.00 14.54 133 LYS A C 1
ATOM 854 O O . LYS A 1 124 ? 18.623 54.657 54.275 1.00 13.70 133 LYS A O 1
ATOM 860 N N . PRO A 1 125 ? 20.828 55.202 54.260 1.00 12.06 134 PRO A N 1
ATOM 861 C CA . PRO A 1 125 ? 21.179 54.025 53.452 1.00 12.18 134 PRO A CA 1
ATOM 862 C C . PRO A 1 125 ? 20.903 52.657 54.053 1.00 11.33 134 PRO A C 1
ATOM 863 O O . PRO A 1 125 ? 20.725 51.683 53.305 1.00 10.40 134 PRO A O 1
ATOM 867 N N . ALA A 1 126 ? 20.851 52.564 55.363 1.00 11.12 135 ALA A N 1
ATOM 868 C CA . ALA A 1 126 ? 20.808 51.285 56.061 1.00 11.68 135 ALA A CA 1
ATOM 869 C C . ALA A 1 126 ? 20.437 51.510 57.512 1.00 14.32 135 ALA A C 1
ATOM 870 O O . ALA A 1 126 ? 20.390 52.663 57.957 1.00 12.98 135 ALA A O 1
ATOM 872 N N . SER A 1 127 ? 20.280 50.417 58.247 1.00 14.87 136 SER A N 1
ATOM 873 C CA . SER A 1 127 ? 20.141 50.464 59.720 1.00 15.60 136 SER A CA 1
ATOM 874 C C . SER A 1 127 ? 21.269 49.670 60.358 1.00 16.07 136 SER A C 1
ATOM 875 O O . SER A 1 127 ? 21.547 48.542 59.949 1.00 14.72 136 SER A O 1
ATOM 878 N N . TYR A 1 128 ? 21.867 50.243 61.388 1.00 16.02 137 TYR A N 1
ATOM 879 C CA . TYR A 1 128 ? 23.014 49.700 62.070 1.00 16.25 137 TYR A CA 1
ATOM 880 C C . TYR A 1 128 ? 22.698 48.442 62.875 1.00 17.19 137 TYR A C 1
ATOM 881 O O . TYR A 1 128 ? 21.650 48.343 63.542 1.00 14.33 137 TYR A O 1
ATOM 890 N N . ALA A 1 129 ? 23.570 47.454 62.725 1.00 18.32 138 ALA A N 1
ATOM 891 C CA . ALA A 1 129 ? 23.681 46.329 63.690 1.00 17.64 138 ALA A CA 1
ATOM 892 C C . ALA A 1 129 ? 25.151 46.120 63.977 1.00 19.40 138 ALA A C 1
ATOM 893 O O . ALA A 1 129 ? 26.018 46.181 63.048 1.00 18.37 138 ALA A O 1
ATOM 895 N N . ALA A 1 130 ? 25.469 45.818 65.242 1.00 17.22 139 ALA A N 1
ATOM 896 C CA . ALA A 1 130 ? 26.830 45.618 65.635 1.00 18.19 139 ALA A CA 1
ATOM 897 C C . ALA A 1 130 ? 27.352 44.311 64.981 1.00 18.41 139 ALA A C 1
ATOM 898 O O . ALA A 1 130 ? 26.587 43.390 64.669 1.00 16.05 139 ALA A O 1
ATOM 900 N N . GLU A 1 131 ? 28.661 44.241 64.797 1.00 18.06 140 GLU A N 1
ATOM 901 C CA . GLU A 1 131 ? 29.290 42.956 64.577 1.00 18.30 140 GLU A CA 1
ATOM 902 C C . GLU A 1 131 ? 29.753 42.412 65.938 1.00 18.97 140 GLU A C 1
ATOM 903 O O . GLU A 1 131 ? 29.884 43.163 66.922 1.00 20.78 140 GLU A O 1
ATOM 909 N N . HIS A 1 132 ? 29.973 41.096 65.992 1.00 18.97 141 HIS A N 1
ATOM 910 C CA . HIS A 1 132 ? 30.331 40.404 67.252 1.00 20.20 141 HIS A CA 1
ATOM 911 C C . HIS A 1 132 ? 31.567 39.544 67.080 1.00 20.97 141 HIS A C 1
ATOM 912 O O . HIS A 1 132 ? 31.813 39.037 66.029 1.00 17.88 141 HIS A O 1
ATOM 919 N N . ALA A 1 133 ? 32.241 39.266 68.199 1.00 19.81 142 ALA A N 1
ATOM 920 C CA . ALA A 1 133 ? 33.533 38.651 68.204 1.00 20.13 142 ALA A CA 1
ATOM 921 C C . ALA A 1 133 ? 33.409 37.105 67.989 1.00 19.23 142 ALA A C 1
ATOM 922 O O . ALA A 1 133 ? 34.390 36.464 67.663 1.00 20.04 142 ALA A O 1
ATOM 924 N N . GLN A 1 134 ? 32.208 36.548 68.151 1.00 19.37 143 GLN A N 1
ATOM 925 C CA . GLN A 1 134 ? 31.880 35.123 67.860 1.00 23.72 143 GLN A CA 1
ATOM 926 C C . GLN A 1 134 ? 30.543 34.982 67.135 1.00 20.24 143 GLN A C 1
ATOM 927 O O . GLN A 1 134 ? 29.630 35.808 67.347 1.00 19.53 143 GLN A O 1
ATOM 933 N N . PRO A 1 135 ? 30.388 33.921 66.291 1.00 17.76 144 PRO A N 1
ATOM 934 C CA . PRO A 1 135 ? 29.037 33.717 65.728 1.00 17.82 144 PRO A CA 1
ATOM 935 C C . PRO A 1 135 ? 27.949 33.614 66.802 1.00 15.88 144 PRO A C 1
ATOM 936 O O . PRO A 1 135 ? 26.793 33.868 66.495 1.00 14.62 144 PRO A O 1
ATOM 940 N N . SER A 1 136 ? 28.280 33.210 68.050 1.00 16.67 145 SER A N 1
ATOM 941 C CA . SER A 1 136 ? 27.217 33.114 69.081 1.00 18.17 145 SER A CA 1
ATOM 942 C C . SER A 1 136 ? 26.603 34.497 69.448 1.00 18.33 145 SER A C 1
ATOM 943 O O . SER A 1 136 ? 25.532 34.547 70.063 1.00 20.40 145 SER A O 1
ATOM 946 N N . GLY A 1 137 ? 27.285 35.579 69.062 1.00 18.30 146 GLY A N 1
ATOM 947 C CA . GLY A 1 137 ? 26.815 36.956 69.153 1.00 17.98 146 GLY A CA 1
ATOM 948 C C . GLY A 1 137 ? 25.595 37.334 68.304 1.00 19.17 146 GLY A C 1
ATOM 949 O O . GLY A 1 137 ? 25.004 38.454 68.508 1.00 18.32 146 GLY A O 1
ATOM 950 N N . TYR A 1 138 ? 25.216 36.432 67.383 1.00 17.58 147 TYR A N 1
ATOM 951 C CA . TYR A 1 138 ? 24.264 36.683 66.354 1.00 15.37 147 TYR A CA 1
ATOM 952 C C . TYR A 1 138 ? 23.056 35.788 66.626 1.00 17.25 147 TYR A C 1
ATOM 953 O O . TYR A 1 138 ? 23.203 34.694 67.170 1.00 17.37 147 TYR A O 1
ATOM 962 N N . PRO A 1 139 ? 21.863 36.224 66.225 1.00 17.41 148 PRO A N 1
ATOM 963 C CA . PRO A 1 139 ? 21.561 37.418 65.436 1.00 17.82 148 PRO A CA 1
ATOM 964 C C . PRO A 1 139 ? 21.808 38.743 66.154 1.00 18.75 148 PRO A C 1
ATOM 965 O O . PRO A 1 139 ? 21.691 38.827 67.387 1.00 17.67 148 PRO A O 1
ATOM 969 N N . SER A 1 140 ? 22.268 39.732 65.386 1.00 16.73 149 SER A N 1
ATOM 970 C CA . SER A 1 140 ? 22.627 41.038 65.909 1.00 17.30 149 SER A CA 1
ATOM 971 C C . SER A 1 140 ? 21.402 41.935 65.825 1.00 18.22 149 SER A C 1
ATOM 972 O O . SER A 1 140 ? 20.670 41.920 64.868 1.00 18.05 149 SER A O 1
ATOM 975 N N . GLN A 1 141 ? 21.173 42.678 66.898 1.00 19.79 150 GLN A N 1
ATOM 976 C CA . GLN A 1 141 ? 20.021 43.542 67.041 1.00 20.73 150 GLN A CA 1
ATOM 977 C C . GLN A 1 141 ? 20.087 44.729 66.091 1.00 19.72 150 GLN A C 1
ATOM 978 O O . GLN A 1 141 ? 21.090 45.386 65.994 1.00 20.37 150 GLN A O 1
ATOM 984 N N . LEU A 1 142 ? 19.027 45.009 65.349 1.00 18.81 151 LEU A N 1
ATOM 985 C CA . LEU A 1 142 ? 19.058 46.235 64.510 1.00 18.74 151 LEU A CA 1
ATOM 986 C C . LEU A 1 142 ? 18.805 47.412 65.469 1.00 20.02 151 LEU A C 1
ATOM 987 O O . LEU A 1 142 ? 17.908 47.330 66.374 1.00 17.48 151 LEU A O 1
ATOM 992 N N . GLU A 1 143 ? 19.666 48.413 65.400 1.00 20.53 152 GLU A N 1
ATOM 993 C CA . GLU A 1 143 ? 19.542 49.586 66.300 1.00 20.58 152 GLU A CA 1
ATOM 994 C C . GLU A 1 143 ? 19.141 50.828 65.530 1.00 22.15 152 GLU A C 1
ATOM 995 O O . GLU A 1 143 ? 19.969 51.558 65.018 1.00 20.87 152 GLU A O 1
ATOM 1001 N N . PHE A 1 144 ? 17.838 51.047 65.485 1.00 22.75 153 PHE A N 1
ATOM 1002 C CA . PHE A 1 144 ? 17.253 52.140 64.726 1.00 25.91 153 PHE A CA 1
ATOM 1003 C C . PHE A 1 144 ? 17.550 53.523 65.312 1.00 25.43 153 PHE A C 1
ATOM 1004 O O . PHE A 1 144 ? 17.380 54.524 64.635 1.00 29.86 153 PHE A O 1
ATOM 1012 N N . GLY A 1 145 ? 18.051 53.588 66.533 1.00 27.25 154 GLY A N 1
ATOM 1013 C CA . GLY A 1 145 ? 18.521 54.862 67.059 1.00 25.08 154 GLY A CA 1
ATOM 1014 C C . GLY A 1 145 ? 19.960 55.197 66.760 1.00 25.83 154 GLY A C 1
ATOM 1015 O O . GLY A 1 145 ? 20.481 56.188 67.279 1.00 24.68 154 GLY A O 1
ATOM 1016 N N . VAL A 1 146 ? 20.662 54.393 65.954 1.00 22.26 155 VAL A N 1
ATOM 1017 C CA . VAL A 1 146 ? 22.087 54.656 65.718 1.00 18.70 155 VAL A CA 1
ATOM 1018 C C . VAL A 1 146 ? 22.151 55.371 64.332 1.00 17.73 155 VAL A C 1
ATOM 1019 O O . VAL A 1 146 ? 21.582 54.878 63.340 1.00 18.06 155 VAL A O 1
ATOM 1023 N N . PRO A 1 147 ? 22.777 56.537 64.276 1.00 16.65 156 PRO A N 1
ATOM 1024 C CA . PRO A 1 147 ? 22.836 57.301 63.010 1.00 16.91 156 PRO A CA 1
ATOM 1025 C C . PRO A 1 147 ? 23.691 56.603 61.935 1.00 16.30 156 PRO A C 1
ATOM 1026 O O . PRO A 1 147 ? 24.734 56.007 62.213 1.00 17.24 156 PRO A O 1
ATOM 1030 N N . VAL A 1 148 ? 23.205 56.670 60.717 1.00 15.64 157 VAL A N 1
ATOM 1031 C CA . VAL A 1 148 ? 23.934 56.147 59.601 1.00 15.58 157 VAL A CA 1
ATOM 1032 C C . VAL A 1 148 ? 24.210 57.394 58.710 1.00 15.62 157 VAL A C 1
ATOM 1033 O O . VAL A 1 148 ? 23.401 58.334 58.705 1.00 17.03 157 VAL A O 1
ATOM 1037 N N . GLY A 1 149 ? 25.361 57.483 58.086 1.00 13.37 158 GLY A N 1
ATOM 1038 C CA . GLY A 1 149 ? 25.715 58.642 57.210 1.00 13.49 158 GLY A CA 1
ATOM 1039 C C . GLY A 1 149 ? 24.971 58.629 55.883 1.00 13.59 158 GLY A C 1
ATOM 1040 O O . GLY A 1 149 ? 24.197 57.716 55.573 1.00 13.02 158 GLY A O 1
ATOM 1041 N N . GLU A 1 150 ? 25.231 59.649 55.095 1.00 14.56 159 GLU A N 1
ATOM 1042 C CA . GLU A 1 150 ? 24.697 59.793 53.756 1.00 15.65 159 GLU A CA 1
ATOM 1043 C C . GLU A 1 150 ? 25.560 59.057 52.718 1.00 13.15 159 GLU A C 1
ATOM 1044 O O . GLU A 1 150 ? 26.837 59.052 52.745 1.00 11.45 159 GLU A O 1
ATOM 1050 N N . ASP A 1 151 ? 24.865 58.398 51.807 1.00 11.90 160 ASP A N 1
ATOM 1051 C CA . ASP A 1 151 ? 25.506 57.832 50.563 1.00 10.31 160 ASP A CA 1
ATOM 1052 C C . ASP A 1 151 ? 25.612 58.920 49.465 1.00 8.79 160 ASP A C 1
ATOM 1053 O O . ASP A 1 151 ? 24.597 59.320 48.941 1.00 9.33 160 ASP A O 1
ATOM 1058 N N . PRO A 1 152 ? 26.807 59.399 49.159 1.00 9.22 161 PRO A N 1
ATOM 1059 C CA . PRO A 1 152 ? 26.887 60.586 48.325 1.00 10.77 161 PRO A CA 1
ATOM 1060 C C . PRO A 1 152 ? 26.966 60.238 46.851 1.00 11.15 161 PRO A C 1
ATOM 1061 O O . PRO A 1 152 ? 27.163 61.120 46.042 1.00 13.00 161 PRO A O 1
ATOM 1065 N N . ILE A 1 153 ? 26.868 58.952 46.489 1.00 10.88 162 ILE A N 1
ATOM 1066 C CA . ILE A 1 153 ? 27.033 58.542 45.107 1.00 9.90 162 ILE A CA 1
ATOM 1067 C C . ILE A 1 153 ? 25.862 57.857 44.414 1.00 7.91 162 ILE A C 1
ATOM 1068 O O . ILE A 1 153 ? 25.775 57.898 43.205 1.00 8.65 162 ILE A O 1
ATOM 1073 N N . SER A 1 154 ? 25.004 57.163 45.151 1.00 7.81 163 SER A N 1
ATOM 1074 C CA . SER A 1 154 ? 24.006 56.334 44.515 1.00 7.68 163 SER A CA 1
ATOM 1075 C C . SER A 1 154 ? 23.046 57.158 43.667 1.00 7.33 163 SER A C 1
ATOM 1076 O O . SER A 1 154 ? 22.684 56.708 42.606 1.00 6.93 163 SER A O 1
ATOM 1079 N N . ALA A 1 155 ? 22.639 58.347 44.144 1.00 7.36 164 ALA A N 1
ATOM 1080 C CA . ALA A 1 155 ? 21.634 59.127 43.378 1.00 8.06 164 ALA A CA 1
ATOM 1081 C C . ALA A 1 155 ? 22.253 59.551 42.072 1.00 8.93 164 ALA A C 1
ATOM 1082 O O . ALA A 1 155 ? 21.567 59.582 41.025 1.00 9.53 164 ALA A O 1
ATOM 1084 N N . LYS A 1 156 ? 23.556 59.889 42.089 1.00 10.19 165 LYS A N 1
ATOM 1085 C CA . LYS A 1 156 ? 24.227 60.308 40.851 1.00 9.76 165 LYS A CA 1
ATOM 1086 C C . LYS A 1 156 ? 24.493 59.133 39.883 1.00 8.14 165 LYS A C 1
ATOM 1087 O O . LYS A 1 156 ? 24.305 59.221 38.704 1.00 6.83 165 LYS A O 1
ATOM 1093 N N . LEU A 1 157 ? 24.823 57.971 40.435 1.00 8.04 166 LEU A N 1
ATOM 1094 C CA . LEU A 1 157 ? 24.879 56.763 39.627 1.00 6.95 166 LEU A CA 1
ATOM 1095 C C . LEU A 1 157 ? 23.536 56.470 38.988 1.00 6.78 166 LEU A C 1
ATOM 1096 O O . LEU A 1 157 ? 23.495 56.090 37.801 1.00 6.97 166 LEU A O 1
ATOM 1101 N N . ALA A 1 158 ? 22.445 56.578 39.752 1.00 6.85 167 ALA A N 1
ATOM 1102 C CA . ALA A 1 158 ? 21.123 56.288 39.165 1.00 6.49 167 ALA A CA 1
ATOM 1103 C C . ALA A 1 158 ? 20.789 57.233 38.030 1.00 6.77 167 ALA A C 1
ATOM 1104 O O . ALA A 1 158 ? 20.277 56.797 36.973 1.00 6.48 167 ALA A O 1
ATOM 1106 N N . GLN A 1 159 ? 21.145 58.504 38.203 1.00 6.96 168 GLN A N 1
ATOM 1107 C CA . GLN A 1 159 ? 20.951 59.484 37.106 1.00 6.85 168 GLN A CA 1
ATOM 1108 C C . GLN A 1 159 ? 21.817 59.177 35.879 1.00 7.38 168 GLN A C 1
ATOM 1109 O O . GLN A 1 159 ? 21.353 59.203 34.697 1.00 7.30 168 GLN A O 1
ATOM 1115 N N . THR A 1 160 ? 23.059 58.844 36.091 1.00 7.19 169 THR A N 1
ATOM 1116 C CA . THR A 1 160 ? 23.940 58.436 34.976 1.00 7.49 169 THR A CA 1
ATOM 1117 C C . THR A 1 160 ? 23.403 57.312 34.102 1.00 7.99 169 THR A C 1
ATOM 1118 O O . THR A 1 160 ? 23.349 57.433 32.859 1.00 7.39 169 THR A O 1
ATOM 1122 N N . TYR A 1 161 ? 22.935 56.247 34.732 1.00 7.73 170 TYR A N 1
ATOM 1123 C CA . TYR A 1 161 ? 22.541 55.020 34.013 1.00 7.99 170 TYR A CA 1
ATOM 1124 C C . TYR A 1 161 ? 21.067 54.790 33.841 1.00 8.42 170 TYR A C 1
ATOM 1125 O O . TYR A 1 161 ? 20.687 53.861 33.162 1.00 8.66 170 TYR A O 1
ATOM 1134 N N . GLY A 1 162 ? 20.258 55.697 34.337 1.00 8.45 171 GLY A N 1
ATOM 1135 C CA . GLY A 1 162 ? 18.795 55.616 34.113 1.00 9.05 171 GLY A CA 1
ATOM 1136 C C . GLY A 1 162 ? 18.152 54.513 34.868 1.00 8.52 171 GLY A C 1
ATOM 1137 O O . GLY A 1 162 ? 17.196 53.929 34.411 1.00 9.43 171 GLY A O 1
ATOM 1138 N N . SER A 1 163 ? 18.615 54.234 36.089 1.00 8.51 172 SER A N 1
ATOM 1139 C CA . SER A 1 163 ? 18.188 53.054 36.788 1.00 8.36 172 SER A CA 1
ATOM 1140 C C . SER A 1 163 ? 18.712 53.115 38.199 1.00 8.17 172 SER A C 1
ATOM 1141 O O . SER A 1 163 ? 19.796 53.654 38.393 1.00 7.84 172 SER A O 1
ATOM 1144 N N . TRP A 1 164 ? 17.922 52.610 39.168 1.00 8.45 173 TRP A N 1
ATOM 1145 C CA . TRP A 1 164 ? 18.362 52.418 40.584 1.00 9.23 173 TRP A CA 1
ATOM 1146 C C . TRP A 1 164 ? 19.154 51.120 40.786 1.00 8.80 173 TRP A C 1
ATOM 1147 O O . TRP A 1 164 ? 19.730 50.930 41.828 1.00 7.85 173 TRP A O 1
ATOM 1158 N N . ASP A 1 165 ? 19.256 50.292 39.725 1.00 8.45 174 ASP A N 1
ATOM 1159 C CA . ASP A 1 165 ? 19.914 48.987 39.913 1.00 9.49 174 ASP A CA 1
ATOM 1160 C C . ASP A 1 165 ? 21.450 49.142 40.074 1.00 8.94 174 ASP A C 1
ATOM 1161 O O . ASP A 1 165 ? 22.010 50.108 39.625 1.00 8.00 174 ASP A O 1
ATOM 1166 N N . VAL A 1 166 ? 22.089 48.166 40.727 1.00 7.38 175 VAL A N 1
ATOM 1167 C CA . VAL A 1 166 ? 23.574 48.159 40.855 1.00 7.27 175 VAL A CA 1
ATOM 1168 C C . VAL A 1 166 ? 24.181 47.229 39.782 1.00 6.93 175 VAL A C 1
ATOM 1169 O O . VAL A 1 166 ? 23.720 46.128 39.629 1.00 7.12 175 VAL A O 1
ATOM 1173 N N . TYR A 1 167 ? 25.200 47.707 39.068 1.00 6.38 176 TYR A N 1
ATOM 1174 C CA . TYR A 1 167 ? 25.941 46.915 38.135 1.00 6.75 176 TYR A CA 1
ATOM 1175 C C . TYR A 1 167 ? 27.304 46.517 38.746 1.00 7.00 176 TYR A C 1
ATOM 1176 O O . TYR A 1 167 ? 28.295 47.226 38.616 1.00 7.03 176 TYR A O 1
ATOM 1185 N N . GLY A 1 168 ? 27.266 45.409 39.471 1.00 6.27 177 GLY A N 1
ATOM 1186 C CA . GLY A 1 168 ? 28.440 44.823 40.109 1.00 6.21 177 GLY A CA 1
ATOM 1187 C C . GLY A 1 168 ? 28.174 43.354 40.312 1.00 5.41 177 GLY A C 1
ATOM 1188 O O . GLY A 1 168 ? 27.023 42.887 40.334 1.00 4.81 177 GLY A O 1
ATOM 1189 N N . MET A 1 169 ? 29.245 42.610 40.489 1.00 5.44 178 MET A N 1
ATOM 1190 C CA . MET A 1 169 ? 29.122 41.177 40.590 1.00 5.50 178 MET A CA 1
ATOM 1191 C C . MET A 1 169 ? 28.740 40.782 42.052 1.00 5.74 178 MET A C 1
ATOM 1192 O O . MET A 1 169 ? 29.355 41.234 42.992 1.00 5.94 178 MET A O 1
ATOM 1197 N N . HIS A 1 170 ? 27.776 39.894 42.226 1.00 5.77 179 HIS A N 1
ATOM 1198 C CA . HIS A 1 170 ? 27.645 39.261 43.577 1.00 5.75 179 HIS A CA 1
ATOM 1199 C C . HIS A 1 170 ? 28.831 38.278 43.671 1.00 5.85 179 HIS A C 1
ATOM 1200 O O . HIS A 1 170 ? 29.247 37.779 42.679 1.00 6.21 179 HIS A O 1
ATOM 1207 N N . TRP A 1 171 ? 29.303 37.946 44.864 1.00 5.54 180 TRP A N 1
ATOM 1208 C CA . TRP A 1 171 ? 30.478 37.183 45.042 1.00 5.47 180 TRP A CA 1
ATOM 1209 C C . TRP A 1 171 ? 30.395 35.662 44.925 1.00 5.15 180 TRP A C 1
ATOM 1210 O O . TRP A 1 171 ? 31.416 35.070 44.722 1.00 5.49 180 TRP A O 1
ATOM 1221 N N . LEU A 1 172 ? 29.223 35.062 45.111 1.00 4.98 181 LEU A N 1
ATOM 1222 C CA . LEU A 1 172 ? 29.095 33.608 45.335 1.00 5.26 181 LEU A CA 1
ATOM 1223 C C . LEU A 1 172 ? 27.932 33.009 44.635 1.00 5.26 181 LEU A C 1
ATOM 1224 O O . LEU A 1 172 ? 26.796 33.452 44.859 1.00 5.25 181 LEU A O 1
ATOM 1229 N N . LEU A 1 173 ? 28.223 32.009 43.763 1.00 5.61 182 LEU A N 1
ATOM 1230 C CA . LEU A 1 173 ? 27.185 31.261 43.094 1.00 5.56 182 LEU A CA 1
ATOM 1231 C C . LEU A 1 173 ? 27.217 29.750 43.452 1.00 6.19 182 LEU A C 1
ATOM 1232 O O . LEU A 1 173 ? 28.317 29.211 43.746 1.00 5.67 182 LEU A O 1
ATOM 1237 N N . ASP A 1 174 ? 26.066 29.085 43.333 1.00 5.92 183 ASP A N 1
ATOM 1238 C CA . ASP A 1 174 ? 26.007 27.620 43.412 1.00 6.77 183 ASP A CA 1
ATOM 1239 C C . ASP A 1 174 ? 25.730 27.138 41.994 1.00 6.71 183 ASP A C 1
ATOM 1240 O O . ASP A 1 174 ? 24.630 27.283 41.464 1.00 7.26 183 ASP A O 1
ATOM 1245 N N . MET A 1 175 ? 26.767 26.649 41.338 1.00 7.50 184 MET A N 1
ATOM 1246 C CA . MET A 1 175 ? 26.694 26.430 39.869 1.00 7.60 184 MET A CA 1
ATOM 1247 C C . MET A 1 175 ? 25.851 25.218 39.487 1.00 8.52 184 MET A C 1
ATOM 1248 O O . MET A 1 175 ? 25.221 25.199 38.366 1.00 8.55 184 MET A O 1
ATOM 1253 N N . ASP A 1 176 ? 25.807 24.222 40.367 1.00 9.33 185 ASP A N 1
ATOM 1254 C CA . ASP A 1 176 ? 25.105 22.941 40.063 1.00 9.74 185 ASP A CA 1
ATOM 1255 C C . ASP A 1 176 ? 23.785 22.857 40.846 1.00 11.21 185 ASP A C 1
ATOM 1256 O O . ASP A 1 176 ? 23.112 21.848 40.805 1.00 11.03 185 ASP A O 1
ATOM 1261 N N . ASN A 1 177 ? 23.396 23.916 41.544 1.00 11.33 186 ASN A N 1
ATOM 1262 C CA . ASN A 1 177 ? 22.225 23.893 42.436 1.00 12.06 186 ASN A CA 1
ATOM 1263 C C . ASN A 1 177 ? 22.382 22.852 43.530 1.00 13.05 186 ASN A C 1
ATOM 1264 O O . ASN A 1 177 ? 21.430 22.239 43.911 1.00 12.55 186 ASN A O 1
ATOM 1269 N N . ILE A 1 178 ? 23.592 22.675 44.028 1.00 12.97 187 ILE A N 1
ATOM 1270 C CA . ILE A 1 178 ? 23.806 21.670 45.030 1.00 12.61 187 ILE A CA 1
ATOM 1271 C C . ILE A 1 178 ? 23.055 21.902 46.338 1.00 11.82 187 ILE A C 1
ATOM 1272 O O . ILE A 1 178 ? 22.647 20.941 46.987 1.00 10.04 187 ILE A O 1
ATOM 1277 N N . TYR A 1 179 ? 22.841 23.172 46.698 1.00 10.31 188 TYR A N 1
ATOM 1278 C CA . TYR A 1 179 ? 22.036 23.568 47.891 1.00 9.73 188 TYR A CA 1
ATOM 1279 C C . TYR A 1 179 ? 20.540 23.665 47.583 1.00 9.32 188 TYR A C 1
ATOM 1280 O O . TYR A 1 179 ? 19.757 24.010 48.436 1.00 10.38 188 TYR A O 1
ATOM 1289 N N . GLY A 1 180 ? 20.141 23.540 46.297 1.00 8.62 189 GLY A N 1
ATOM 1290 C CA . GLY A 1 180 ? 18.723 23.415 46.065 1.00 8.43 189 GLY A CA 1
ATOM 1291 C C . GLY A 1 180 ? 17.933 24.667 46.091 1.00 8.77 189 GLY A C 1
ATOM 1292 O O . GLY A 1 180 ? 16.678 24.609 46.060 1.00 8.50 189 GLY A O 1
ATOM 1293 N N . TYR A 1 181 ? 18.583 25.839 46.151 1.00 8.98 190 TYR A N 1
ATOM 1294 C CA . TYR A 1 181 ? 17.792 27.119 46.186 1.00 8.53 190 TYR A CA 1
ATOM 1295 C C . TYR A 1 181 ? 17.329 27.651 44.857 1.00 9.03 190 TYR A C 1
ATOM 1296 O O . TYR A 1 181 ? 16.406 28.452 44.785 1.00 9.49 190 TYR A O 1
ATOM 1305 N N . GLY A 1 182 ? 17.996 27.294 43.760 1.00 9.38 191 GLY A N 1
ATOM 1306 C CA . GLY A 1 182 ? 17.690 27.920 42.480 1.00 9.42 191 GLY A CA 1
ATOM 1307 C C . GLY A 1 182 ? 17.822 29.436 42.607 1.00 9.80 191 GLY A C 1
ATOM 1308 O O . GLY A 1 182 ? 18.681 29.968 43.339 1.00 9.77 191 GLY A O 1
ATOM 1309 N N . ASN A 1 183 ? 17.006 30.158 41.861 1.00 9.84 192 ASN A N 1
ATOM 1310 C CA . ASN A 1 183 ? 16.914 31.643 42.005 1.00 9.73 192 ASN A CA 1
ATOM 1311 C C . ASN A 1 183 ? 15.463 32.077 42.213 1.00 11.03 192 ASN A C 1
ATOM 1312 O O . ASN A 1 183 ? 14.520 31.354 41.847 1.00 10.57 192 ASN A O 1
ATOM 1317 N N . LEU A 1 184 ? 15.306 33.257 42.784 1.00 11.47 193 LEU A N 1
ATOM 1318 C CA . LEU A 1 184 ? 14.025 33.816 43.113 1.00 13.37 193 LEU A CA 1
ATOM 1319 C C . LEU A 1 184 ? 13.121 32.805 43.904 1.00 13.74 193 LEU A C 1
ATOM 1320 O O . LEU A 1 184 ? 11.860 32.872 43.849 1.00 12.62 193 LEU A O 1
ATOM 1325 N N . GLY A 1 185 ? 13.747 31.922 44.680 1.00 13.90 194 GLY A N 1
ATOM 1326 C CA . GLY A 1 185 ? 12.981 30.946 45.451 1.00 13.48 194 GLY A CA 1
ATOM 1327 C C . GLY A 1 185 ? 12.484 29.761 44.653 1.00 13.80 194 GLY A C 1
ATOM 1328 O O . GLY A 1 185 ? 11.670 28.995 45.187 1.00 15.10 194 GLY A O 1
ATOM 1329 N N . ASP A 1 186 ? 13.010 29.543 43.445 1.00 12.67 195 ASP A N 1
ATOM 1330 C CA . ASP A 1 186 ? 12.464 28.514 42.581 1.00 12.65 195 ASP A CA 1
ATOM 1331 C C . ASP A 1 186 ? 12.965 27.115 42.745 1.00 13.26 195 ASP A C 1
ATOM 1332 O O . ASP A 1 186 ? 12.412 26.192 42.096 1.00 15.84 195 ASP A O 1
ATOM 1337 N N . GLY A 1 187 ? 14.052 26.930 43.507 1.00 13.07 196 GLY A N 1
ATOM 1338 C CA . GLY A 1 187 ? 14.604 25.599 43.787 1.00 12.85 196 GLY A CA 1
ATOM 1339 C C . GLY A 1 187 ? 15.271 24.890 42.652 1.00 11.69 196 GLY A C 1
ATOM 1340 O O . GLY A 1 187 ? 15.734 23.783 42.853 1.00 11.08 196 GLY A O 1
ATOM 1341 N N . VAL A 1 188 ? 15.389 25.541 41.477 1.00 12.10 197 VAL A N 1
ATOM 1342 C CA . VAL A 1 188 ? 15.800 24.866 40.197 1.00 13.52 197 VAL A CA 1
ATOM 1343 C C . VAL A 1 188 ? 16.864 25.591 39.330 1.00 12.26 197 VAL A C 1
ATOM 1344 O O . VAL A 1 188 ? 17.673 24.913 38.745 1.00 13.09 197 VAL A O 1
ATOM 1348 N N . SER A 1 189 ? 16.861 26.938 39.255 1.00 12.69 198 SER A N 1
ATOM 1349 C CA . SER A 1 189 ? 17.631 27.681 38.251 1.00 11.90 198 SER A CA 1
ATOM 1350 C C . SER A 1 189 ? 19.095 27.769 38.686 1.00 10.75 198 SER A C 1
ATOM 1351 O O . SER A 1 189 ? 19.406 27.852 39.905 1.00 9.98 198 SER A O 1
ATOM 1354 N N . THR A 1 190 ? 19.942 27.733 37.687 1.00 10.94 199 THR A N 1
ATOM 1355 C CA . THR A 1 190 ? 21.365 27.825 37.836 1.00 9.35 199 THR A CA 1
ATOM 1356 C C . THR A 1 190 ? 21.960 28.854 36.898 1.00 9.28 199 THR A C 1
ATOM 1357 O O . THR A 1 190 ? 21.426 29.160 35.825 1.00 8.06 199 THR A O 1
ATOM 1361 N N . PRO A 1 191 ? 23.107 29.451 37.305 1.00 8.75 200 PRO A N 1
ATOM 1362 C CA . PRO A 1 191 ? 23.795 29.464 38.596 1.00 8.24 200 PRO A CA 1
ATOM 1363 C C . PRO A 1 191 ? 22.912 30.143 39.674 1.00 7.66 200 PRO A C 1
ATOM 1364 O O . PRO A 1 191 ? 22.205 31.130 39.408 1.00 7.68 200 PRO A O 1
ATOM 1368 N N . SER A 1 192 ? 22.860 29.551 40.872 1.00 7.80 201 SER A N 1
ATOM 1369 C CA . SER A 1 192 ? 21.969 29.951 41.957 1.00 7.36 201 SER A CA 1
ATOM 1370 C C . SER A 1 192 ? 22.691 30.988 42.822 1.00 7.37 201 SER A C 1
ATOM 1371 O O . SER A 1 192 ? 23.882 30.721 43.232 1.00 7.53 201 SER A O 1
ATOM 1374 N N . TYR A 1 193 ? 22.099 32.132 43.068 1.00 6.60 202 TYR A N 1
ATOM 1375 C CA . TYR A 1 193 ? 22.747 33.107 43.917 1.00 6.24 202 TYR A CA 1
ATOM 1376 C C . TYR A 1 193 ? 22.649 32.742 45.402 1.00 6.10 202 TYR A C 1
ATOM 1377 O O . TYR A 1 193 ? 21.526 32.601 45.948 1.00 5.83 202 TYR A O 1
ATOM 1386 N N . ILE A 1 194 ? 23.794 32.590 46.063 1.00 5.84 203 ILE A N 1
ATOM 1387 C CA . ILE A 1 194 ? 23.825 32.192 47.435 1.00 6.19 203 ILE A CA 1
ATOM 1388 C C . ILE A 1 194 ? 24.762 33.019 48.283 1.00 6.53 203 ILE A C 1
ATOM 1389 O O . ILE A 1 194 ? 25.609 33.701 47.775 1.00 6.05 203 ILE A O 1
ATOM 1394 N N . ASN A 1 195 ? 24.698 32.918 49.587 1.00 7.44 204 ASN A N 1
ATOM 1395 C CA . ASN A 1 195 ? 25.681 33.509 50.417 1.00 8.23 204 ASN A CA 1
ATOM 1396 C C . ASN A 1 195 ? 25.927 32.670 51.685 1.00 8.15 204 ASN A C 1
ATOM 1397 O O . ASN A 1 195 ? 25.130 31.764 52.019 1.00 9.47 204 ASN A O 1
ATOM 1402 N N . THR A 1 196 ? 26.988 32.992 52.368 1.00 7.44 205 THR A N 1
ATOM 1403 C CA . THR A 1 196 ? 27.472 32.183 53.526 1.00 8.59 205 THR A CA 1
ATOM 1404 C C . THR A 1 196 ? 27.797 33.139 54.642 1.00 9.20 205 THR A C 1
ATOM 1405 O O . THR A 1 196 ? 26.990 33.350 55.579 1.00 11.58 205 THR A O 1
ATOM 1409 N N . PHE A 1 197 ? 28.961 33.745 54.542 1.00 10.69 206 PHE A N 1
ATOM 1410 C CA . PHE A 1 197 ? 29.495 34.569 55.661 1.00 11.41 206 PHE A CA 1
ATOM 1411 C C . PHE A 1 197 ? 28.569 35.706 56.048 1.00 12.07 206 PHE A C 1
ATOM 1412 O O . PHE A 1 197 ? 28.208 36.523 55.183 1.00 12.05 206 PHE A O 1
ATOM 1420 N N A GLN A 1 198 ? 28.201 35.756 57.328 0.50 12.70 207 GLN A N 1
ATOM 1421 N N B GLN A 1 198 ? 28.194 35.762 57.332 0.50 12.87 207 GLN A N 1
ATOM 1422 C CA A GLN A 1 198 ? 27.369 36.805 57.875 0.50 12.68 207 GLN A CA 1
ATOM 1423 C CA B GLN A 1 198 ? 27.344 36.806 57.906 0.50 12.99 207 GLN A CA 1
ATOM 1424 C C A GLN A 1 198 ? 27.555 37.040 59.366 0.50 13.10 207 GLN A C 1
ATOM 1425 C C B GLN A 1 198 ? 27.740 37.187 59.343 0.50 13.21 207 GLN A C 1
ATOM 1426 O O A GLN A 1 198 ? 26.808 37.842 59.909 0.50 12.29 207 GLN A O 1
ATOM 1427 O O B GLN A 1 198 ? 27.374 38.248 59.832 0.50 12.92 207 GLN A O 1
ATOM 1438 N N . ARG A 1 199 ? 28.433 36.309 60.042 1.00 12.51 208 ARG A N 1
ATOM 1439 C CA . ARG A 1 199 ? 28.453 36.350 61.523 1.00 14.69 208 ARG A CA 1
ATOM 1440 C C . ARG A 1 199 ? 29.805 36.701 62.137 1.00 14.44 208 ARG A C 1
ATOM 1441 O O . ARG A 1 199 ? 30.302 36.107 63.103 1.00 15.33 208 ARG A O 1
ATOM 1449 N N . GLY A 1 200 ? 30.392 37.725 61.571 1.00 18.44 209 GLY A N 1
ATOM 1450 C CA . GLY A 1 200 ? 31.649 38.293 62.074 1.00 19.45 209 GLY A CA 1
ATOM 1451 C C . GLY A 1 200 ? 32.991 37.596 61.797 1.00 22.58 209 GLY A C 1
ATOM 1452 O O . GLY A 1 200 ? 33.098 36.607 61.056 1.00 21.12 209 GLY A O 1
ATOM 1453 N N . GLU A 1 201 ? 34.013 38.072 62.514 1.00 22.84 210 GLU A N 1
ATOM 1454 C CA . GLU A 1 201 ? 35.437 37.673 62.352 1.00 22.62 210 GLU A CA 1
ATOM 1455 C C . GLU A 1 201 ? 35.796 36.271 62.775 1.00 21.96 210 GLU A C 1
ATOM 1456 O O . GLU A 1 201 ? 36.825 35.732 62.361 1.00 24.74 210 GLU A O 1
ATOM 1462 N N . GLN A 1 202 ? 35.007 35.691 63.663 1.00 21.81 211 GLN A N 1
ATOM 1463 C CA . GLN A 1 202 ? 35.258 34.304 64.067 1.00 22.67 211 GLN A CA 1
ATOM 1464 C C . GLN A 1 202 ? 34.360 33.347 63.323 1.00 17.20 211 GLN A C 1
ATOM 1465 O O . GLN A 1 202 ? 34.412 32.178 63.585 1.00 17.38 211 GLN A O 1
ATOM 1471 N N . GLU A 1 203 ? 33.558 33.785 62.353 1.00 18.29 212 GLU A N 1
ATOM 1472 C CA . GLU A 1 203 ? 32.765 32.806 61.590 1.00 15.60 212 GLU A CA 1
ATOM 1473 C C . GLU A 1 203 ? 33.613 32.318 60.388 1.00 15.15 212 GLU A C 1
ATOM 1474 O O . GLU A 1 203 ? 33.683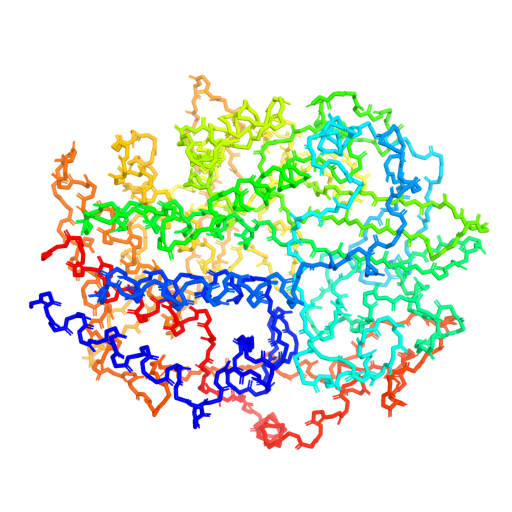 32.966 59.358 1.00 14.12 212 GLU A O 1
ATOM 1480 N N . SER A 1 204 ? 34.350 31.225 60.597 1.00 14.16 213 SER A N 1
ATOM 1481 C CA . SER A 1 20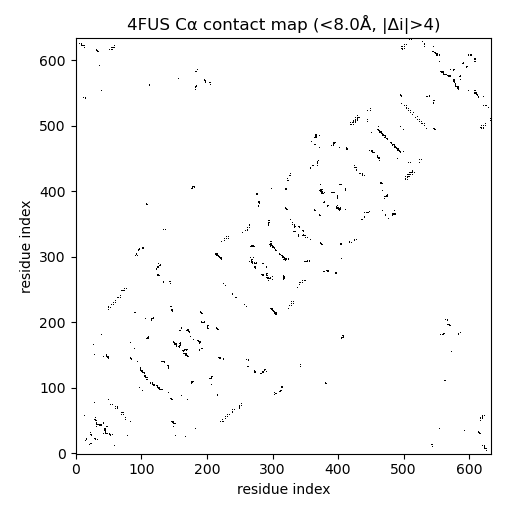4 ? 35.177 30.646 59.574 1.00 13.98 213 SER A CA 1
ATOM 1482 C C . SER A 1 204 ? 34.240 30.042 58.504 1.00 12.15 213 SER A C 1
ATOM 1483 O O . SER A 1 204 ? 32.972 29.998 58.700 1.00 10.19 213 SER A O 1
ATOM 1486 N N . VAL A 1 205 ? 34.857 29.608 57.395 1.00 12.46 214 VAL A N 1
ATOM 1487 C CA . VAL A 1 205 ? 34.119 28.929 56.282 1.00 12.14 214 VAL A CA 1
ATOM 1488 C C . VAL A 1 205 ? 33.351 27.693 56.813 1.00 10.47 214 VAL A C 1
ATOM 1489 O O . VAL A 1 205 ? 32.363 27.288 56.217 1.00 10.57 214 VAL A O 1
ATOM 1493 N N . TRP A 1 206 ? 33.846 27.102 57.899 1.00 11.71 215 TRP A N 1
ATOM 1494 C CA . TRP A 1 206 ? 33.243 25.961 58.597 1.00 10.82 215 TRP A CA 1
ATOM 1495 C C . TRP A 1 206 ? 31.990 26.227 59.424 1.00 12.57 215 TRP A C 1
ATOM 1496 O O . TRP A 1 206 ? 31.267 25.286 59.779 1.00 12.34 215 TRP A O 1
ATOM 1507 N N . GLU A 1 207 ? 31.739 27.506 59.706 1.00 13.05 216 GLU A N 1
ATOM 1508 C CA . GLU A 1 207 ? 30.762 27.930 60.709 1.00 13.48 216 GLU A CA 1
ATOM 1509 C C . GLU A 1 207 ? 29.578 28.675 60.141 1.00 13.07 216 GLU A C 1
ATOM 1510 O O . GLU A 1 207 ? 28.759 29.222 60.873 1.00 13.22 216 GLU A O 1
ATOM 1516 N N . THR A 1 208 ? 29.488 28.739 58.796 1.00 12.62 217 THR A N 1
ATOM 1517 C CA . THR A 1 208 ? 28.366 29.454 58.185 1.00 11.39 217 THR A CA 1
ATOM 1518 C C . THR A 1 208 ? 27.113 28.629 58.013 1.00 10.05 217 THR A C 1
ATOM 1519 O O . THR A 1 208 ? 27.155 27.379 58.016 1.00 10.68 217 THR A O 1
ATOM 1523 N N . VAL A 1 209 ? 26.004 29.284 57.712 1.00 9.86 218 VAL A N 1
ATOM 1524 C CA . VAL A 1 209 ? 24.813 28.583 57.196 1.00 9.55 218 VAL A CA 1
ATOM 1525 C C . VAL A 1 209 ? 24.524 29.090 55.769 1.00 9.83 218 VAL A C 1
ATOM 1526 O O . VAL A 1 209 ? 24.216 30.262 55.577 1.00 10.07 218 VAL A O 1
ATOM 1530 N N . THR A 1 210 ? 24.666 28.232 54.755 1.00 9.59 219 THR A N 1
ATOM 1531 C CA . THR A 1 210 ? 24.564 28.630 53.392 1.00 9.55 219 THR A CA 1
ATOM 1532 C C . THR A 1 210 ? 23.108 28.864 53.083 1.00 9.49 219 THR A C 1
ATOM 1533 O O . THR A 1 210 ? 22.242 28.005 53.333 1.00 10.92 219 THR A O 1
ATOM 1537 N N . HIS A 1 211 ? 22.835 30.059 52.512 1.00 9.55 220 HIS A N 1
ATOM 1538 C CA . HIS A 1 211 ? 21.475 30.571 52.384 1.00 8.91 220 HIS A CA 1
ATOM 1539 C C . HIS A 1 211 ? 21.255 31.256 51.017 1.00 7.96 220 HIS A C 1
ATOM 1540 O O . HIS A 1 211 ? 22.273 31.646 50.381 1.00 8.34 220 HIS A O 1
ATOM 1547 N N . PRO A 1 212 ? 20.007 31.339 50.535 1.00 7.56 221 PRO A N 1
ATOM 1548 C CA . PRO A 1 212 ? 19.785 31.963 49.225 1.00 8.09 221 PRO A CA 1
ATOM 1549 C C . PRO A 1 212 ? 19.850 33.481 49.391 1.00 8.70 221 PRO A C 1
ATOM 1550 O O . PRO A 1 212 ? 19.443 34.072 50.426 1.00 7.33 221 PRO A O 1
ATOM 1554 N N . SER A 1 213 ? 20.395 34.111 48.357 1.00 8.99 222 SER A N 1
ATOM 1555 C CA . SER A 1 213 ? 20.362 35.571 48.218 1.00 10.15 222 SER A CA 1
ATOM 1556 C C . SER A 1 213 ? 18.908 36.103 48.154 1.00 10.55 222 SER A C 1
ATOM 1557 O O . SER A 1 213 ? 18.632 37.228 48.562 1.00 9.32 222 SER A O 1
ATOM 1560 N N . TRP A 1 214 ? 18.021 35.341 47.529 1.00 10.80 223 TRP A N 1
ATOM 1561 C CA . TRP A 1 214 ? 16.579 35.664 47.498 1.00 12.00 223 TRP A CA 1
ATOM 1562 C C . TRP A 1 214 ? 15.913 34.986 48.650 1.00 12.22 223 TRP A C 1
ATOM 1563 O O . TRP A 1 214 ? 15.910 33.754 48.677 1.00 13.83 223 TRP A O 1
ATOM 1574 N N . GLU A 1 215 ? 15.377 35.733 49.599 1.00 10.59 224 GLU A N 1
ATOM 1575 C CA . GLU A 1 215 ? 14.816 35.182 50.835 1.00 11.63 224 GLU A CA 1
ATOM 1576 C C . GLU A 1 215 ? 13.270 35.273 50.730 1.00 11.70 224 GLU A C 1
ATOM 1577 O O . GLU A 1 215 ? 12.694 36.353 50.908 1.00 10.53 224 GLU A O 1
ATOM 1583 N N . SER A 1 216 ? 12.688 34.126 50.369 1.00 12.23 225 SER A N 1
ATOM 1584 C CA . SER A 1 216 ? 11.245 33.931 50.182 1.00 13.91 225 SER A CA 1
ATOM 1585 C C . SER A 1 216 ? 10.572 33.169 51.358 1.00 14.42 225 SER A C 1
ATOM 1586 O O . SER A 1 216 ? 9.344 32.958 51.296 1.00 13.88 225 SER A O 1
ATOM 1589 N N . PHE A 1 217 ? 11.348 32.903 52.432 1.00 14.02 226 PHE A N 1
ATOM 1590 C CA . PHE A 1 217 ? 11.006 32.090 53.577 1.00 15.43 226 PHE A CA 1
ATOM 1591 C C . PHE A 1 217 ? 10.570 30.647 53.213 1.00 16.40 226 PHE A C 1
ATOM 1592 O O . PHE A 1 217 ? 9.960 29.938 54.043 1.00 18.92 226 PHE A O 1
ATOM 1600 N N . LYS A 1 218 ? 10.888 30.205 52.029 1.00 15.68 227 LYS A N 1
ATOM 1601 C CA . LYS A 1 218 ? 10.680 28.816 51.647 1.00 16.71 227 LYS A CA 1
ATOM 1602 C C . LYS A 1 218 ? 11.482 27.787 52.446 1.00 15.59 227 LYS A C 1
ATOM 1603 O O . LYS A 1 218 ? 10.910 26.762 52.838 1.00 16.10 227 LYS A O 1
ATOM 1609 N N . TRP A 1 219 ? 12.743 28.076 52.760 1.00 14.37 228 TRP A N 1
ATOM 1610 C CA . TRP A 1 219 ? 13.630 27.184 53.492 1.00 14.01 228 TRP A CA 1
ATOM 1611 C C . TRP A 1 219 ? 13.942 27.854 54.782 1.00 13.78 228 TRP A C 1
ATOM 1612 O O . TRP A 1 219 ? 13.270 28.807 55.088 1.00 17.49 228 TRP A O 1
ATOM 1623 N N . GLY A 1 220 ? 14.956 27.426 55.541 1.00 14.27 229 GLY A N 1
ATOM 1624 C CA . GLY A 1 220 ? 15.232 27.981 56.852 1.00 13.76 229 GLY A CA 1
ATOM 1625 C C . GLY A 1 220 ? 14.044 27.698 57.785 1.00 14.89 229 GLY A C 1
ATOM 1626 O O . GLY A 1 220 ? 13.405 26.638 57.734 1.00 15.19 229 GLY A O 1
ATOM 1627 N N . GLY A 1 221 ? 13.770 28.662 58.625 1.00 15.43 230 GLY A N 1
ATOM 1628 C CA . GLY A 1 221 ? 12.688 28.638 59.594 1.00 16.03 230 GLY A CA 1
ATOM 1629 C C . GLY A 1 221 ? 11.480 29.343 59.030 1.00 16.07 230 GLY A C 1
ATOM 1630 O O . GLY A 1 221 ? 11.391 29.557 57.837 1.00 17.77 230 GLY A O 1
ATOM 1631 N N . PRO A 1 222 ? 10.522 29.708 59.899 1.00 18.14 231 PRO A N 1
ATOM 1632 C CA . PRO A 1 222 ? 9.322 30.410 59.451 1.00 18.62 231 PRO A CA 1
ATOM 1633 C C . PRO A 1 222 ? 9.655 31.739 58.748 1.00 17.74 231 PRO A C 1
ATOM 1634 O O . PRO A 1 222 ? 8.846 32.197 57.934 1.00 18.79 231 PRO A O 1
ATOM 1638 N N . ASN A 1 223 ? 10.780 32.372 59.102 1.00 17.25 232 ASN A N 1
ATOM 1639 C CA . ASN A 1 223 ? 11.220 33.652 58.479 1.00 15.79 232 ASN A CA 1
ATOM 1640 C C . ASN A 1 223 ? 12.519 33.401 57.762 1.00 13.47 232 ASN A C 1
ATOM 1641 O O . ASN A 1 223 ? 13.398 34.262 57.739 1.00 13.01 232 ASN A O 1
ATOM 1646 N N . GLY A 1 224 ? 12.588 32.231 57.133 1.00 11.72 233 GLY A N 1
ATOM 1647 C CA . GLY A 1 224 ? 13.771 31.852 56.313 1.00 12.12 233 GLY A CA 1
ATOM 1648 C C . GLY A 1 224 ? 14.981 31.834 57.181 1.00 11.71 233 GLY A C 1
ATOM 1649 O O . GLY A 1 224 ? 14.934 31.334 58.312 1.00 11.37 233 GLY A O 1
ATOM 1650 N N . PHE A 1 225 ? 16.096 32.355 56.655 1.00 11.73 234 PHE A N 1
ATOM 1651 C CA . PHE A 1 225 ? 17.389 32.330 57.353 1.00 10.71 234 PHE A CA 1
ATOM 1652 C C . PHE A 1 225 ? 17.603 33.621 58.174 1.00 11.58 234 PHE A C 1
ATOM 1653 O O . PHE A 1 225 ? 18.579 33.720 58.888 1.00 10.81 234 PHE A O 1
ATOM 1661 N N . LEU A 1 226 ? 16.740 34.616 58.000 1.00 10.90 235 LEU A N 1
ATOM 1662 C CA . LEU A 1 226 ? 17.039 35.956 58.529 1.00 11.44 235 LEU A CA 1
ATOM 1663 C C . LEU A 1 226 ? 17.345 36.011 60.016 1.00 12.61 235 LEU A C 1
ATOM 1664 O O . LEU A 1 226 ? 18.258 36.747 60.419 1.00 11.74 235 LEU A O 1
ATOM 1669 N N . PRO A 1 227 ? 16.583 35.241 60.839 1.00 13.03 236 PRO A N 1
ATOM 1670 C CA . PRO A 1 227 ? 16.821 35.377 62.272 1.00 13.69 236 PRO A CA 1
ATOM 1671 C C . PRO A 1 227 ? 18.080 34.737 62.745 1.00 14.45 236 PRO A C 1
ATOM 1672 O O . PRO A 1 227 ? 18.412 34.876 63.896 1.00 14.56 236 PRO A O 1
ATOM 1676 N N . LEU A 1 228 ? 18.837 34.087 61.879 1.00 13.11 237 LEU A N 1
ATOM 1677 C CA . LEU A 1 228 ? 20.261 33.736 62.245 1.00 13.24 237 LEU A CA 1
ATOM 1678 C C . LEU A 1 228 ? 21.175 34.932 62.342 1.00 14.23 237 LEU A C 1
ATOM 1679 O O . LEU A 1 228 ? 22.232 34.885 62.977 1.00 13.29 237 LEU A O 1
ATOM 1684 N N . PHE A 1 229 ? 20.833 36.004 61.634 1.00 14.55 238 PHE A N 1
ATOM 1685 C CA . PHE A 1 229 ? 21.787 37.073 61.376 1.00 14.53 238 PHE A CA 1
ATOM 1686 C C . PHE A 1 229 ? 21.397 38.406 62.033 1.00 18.30 238 PHE A C 1
ATOM 1687 O O . PHE A 1 229 ? 22.211 39.013 62.660 1.00 15.76 238 PHE A O 1
ATOM 1695 N N . THR A 1 230 ? 20.137 38.826 61.898 1.00 18.75 239 THR A N 1
ATOM 1696 C CA . THR A 1 230 ? 19.705 40.118 62.435 1.00 22.36 239 THR A CA 1
ATOM 1697 C C . THR A 1 230 ? 18.439 39.904 63.297 1.00 21.12 239 THR A C 1
ATOM 1698 O O . THR A 1 230 ? 17.602 39.025 62.997 1.00 18.84 239 THR A O 1
ATOM 1702 N N . LYS A 1 231 ? 18.350 40.593 64.438 1.00 21.29 240 LYS A N 1
ATOM 1703 C CA . LYS A 1 231 ? 17.124 40.510 65.252 1.00 25.85 240 LYS A CA 1
ATOM 1704 C C . LYS A 1 231 ? 16.354 41.761 64.920 1.00 28.41 240 LYS A C 1
ATOM 1705 O O . LYS A 1 231 ? 16.910 42.873 64.868 1.00 24.03 240 LYS A O 1
ATOM 1711 N N . ASP A 1 232 ? 15.057 41.570 64.746 1.00 32.53 241 ASP A N 1
ATOM 1712 C CA . ASP A 1 232 ? 14.167 42.644 64.372 1.00 39.14 241 ASP A CA 1
ATOM 1713 C C . ASP A 1 232 ? 12.770 42.239 64.835 1.00 40.31 241 ASP A C 1
ATOM 1714 O O . ASP A 1 232 ? 12.500 41.046 65.062 1.00 40.51 241 ASP A O 1
ATOM 1719 N N . ASN A 1 233 ? 11.900 43.217 65.017 1.00 42.86 242 ASN A N 1
ATOM 1720 C CA . ASN A 1 233 ? 10.520 42.918 65.415 1.00 49.30 242 ASN A CA 1
ATOM 1721 C C . ASN A 1 233 ? 9.766 42.204 64.318 1.00 47.63 242 ASN A C 1
ATOM 1722 O O . ASN A 1 233 ? 8.973 41.283 64.578 1.00 52.13 242 ASN A O 1
ATOM 1727 N N . ASN A 1 234 ? 10.013 42.664 63.099 1.00 40.68 243 ASN A N 1
ATOM 1728 C CA . ASN A 1 234 ? 9.399 42.110 61.925 1.00 42.32 243 ASN A CA 1
ATOM 1729 C C . ASN A 1 234 ? 10.428 41.655 60.895 1.00 34.50 243 ASN A C 1
ATOM 1730 O O . ASN A 1 234 ? 11.489 42.265 60.727 1.00 40.68 243 ASN A O 1
ATOM 1735 N N . TYR A 1 235 ? 10.122 40.555 60.238 1.00 25.62 244 TYR A N 1
ATOM 1736 C CA . TYR A 1 235 ? 10.994 40.053 59.208 1.00 22.47 244 TYR A CA 1
ATOM 1737 C C . TYR A 1 235 ? 10.213 40.086 57.925 1.00 19.85 244 TYR A C 1
ATOM 1738 O O . TYR A 1 235 ? 9.056 39.675 57.878 1.00 20.97 244 TYR A O 1
ATOM 1747 N N . SER A 1 236 ? 10.814 40.632 56.893 1.00 18.40 245 SER A N 1
ATOM 1748 C CA . SER A 1 236 ? 10.205 40.601 55.589 1.00 17.53 245 SER A CA 1
ATOM 1749 C C . SER A 1 236 ? 10.998 39.804 54.606 1.00 14.53 245 SER A C 1
ATOM 1750 O O . SER A 1 236 ? 12.289 39.825 54.541 1.00 12.99 245 SER A O 1
ATOM 1753 N N . ARG A 1 237 ? 10.260 39.221 53.709 1.00 12.77 246 ARG A N 1
ATOM 1754 C CA . ARG A 1 237 ? 10.922 38.684 52.558 1.00 12.69 246 ARG A CA 1
ATOM 1755 C C . ARG A 1 237 ? 11.763 39.771 51.815 1.00 12.25 246 ARG A C 1
ATOM 1756 O O . ARG A 1 237 ? 11.392 40.919 51.793 1.00 12.63 246 ARG A O 1
ATOM 1764 N N . GLN A 1 238 ? 12.897 39.373 51.233 1.00 11.73 247 GLN A N 1
ATOM 1765 C CA . GLN A 1 238 ? 13.871 40.338 50.711 1.00 10.99 247 GLN A CA 1
ATOM 1766 C C . GLN A 1 238 ? 14.913 39.687 49.817 1.00 10.15 247 GLN A C 1
ATOM 1767 O O . GLN A 1 238 ? 15.038 38.498 49.823 1.00 11.07 247 GLN A O 1
ATOM 1773 N N . TRP A 1 239 ? 15.689 40.500 49.127 1.00 9.63 248 TRP A N 1
ATOM 1774 C CA . TRP A 1 239 ? 16.828 40.044 48.315 1.00 8.78 248 TRP A CA 1
ATOM 1775 C C . TRP A 1 239 ? 18.067 40.830 48.785 1.00 9.02 248 TRP A C 1
ATOM 1776 O O . TRP A 1 239 ? 17.924 42.015 49.276 1.00 9.04 248 TRP A O 1
ATOM 1787 N N . ARG A 1 240 ? 19.252 40.207 48.700 1.00 8.57 249 ARG A N 1
ATOM 1788 C CA . ARG A 1 240 ? 20.517 40.972 48.951 1.00 8.54 249 ARG A CA 1
ATOM 1789 C C . ARG A 1 240 ? 21.686 40.339 48.312 1.00 7.86 249 ARG A C 1
ATOM 1790 O O . ARG A 1 240 ? 21.679 39.114 48.160 1.00 7.30 249 ARG A O 1
ATOM 1798 N N . TYR A 1 241 ? 22.653 41.176 47.925 1.00 6.62 250 TYR A N 1
ATOM 1799 C CA . TYR A 1 241 ? 23.837 40.745 47.194 1.00 6.76 250 TYR A CA 1
ATOM 1800 C C . TYR A 1 241 ? 25.036 41.303 47.928 1.00 6.44 250 TYR A C 1
ATOM 1801 O O . TYR A 1 241 ? 24.924 42.409 48.522 1.00 6.24 250 TYR A O 1
ATOM 1810 N N . THR A 1 242 ? 26.217 40.665 47.769 1.00 6.61 251 THR A N 1
ATOM 1811 C CA . THR A 1 242 ? 27.474 41.076 48.407 1.00 6.70 251 THR A CA 1
ATOM 1812 C C . THR A 1 242 ? 28.630 41.005 47.426 1.00 6.99 251 THR A C 1
ATOM 1813 O O . THR A 1 242 ? 28.840 40.003 46.731 1.00 6.89 251 THR A O 1
ATOM 1817 N N . ASN A 1 243 ? 29.191 42.179 47.183 1.00 6.48 252 ASN A N 1
ATOM 1818 C CA . ASN A 1 243 ? 30.246 42.330 46.229 1.00 6.26 252 ASN A CA 1
ATOM 1819 C C . ASN A 1 243 ? 31.612 41.895 46.897 1.00 6.56 252 ASN A C 1
ATOM 1820 O O . ASN A 1 243 ? 31.818 42.073 48.120 1.00 7.15 252 ASN A O 1
ATOM 1825 N N . ALA A 1 244 ? 32.512 41.372 46.069 1.00 6.47 253 ALA A N 1
ATOM 1826 C CA . ALA A 1 244 ? 33.951 41.231 46.437 1.00 6.33 253 ALA A CA 1
ATOM 1827 C C . ALA A 1 244 ? 34.773 42.250 45.574 1.00 6.15 253 ALA A C 1
ATOM 1828 O O . ALA A 1 244 ? 35.042 42.048 44.376 1.00 5.76 253 ALA A O 1
ATOM 1830 N N . PRO A 1 245 ? 35.111 43.397 46.184 1.00 6.01 254 PRO A N 1
ATOM 1831 C CA . PRO A 1 245 ? 35.667 44.478 45.396 1.00 5.79 254 PRO A CA 1
ATOM 1832 C C . PRO A 1 245 ? 36.957 44.115 44.666 1.00 6.40 254 PRO A C 1
ATOM 1833 O O . PRO A 1 245 ? 37.266 44.711 43.632 1.00 6.41 254 PRO A O 1
ATOM 1837 N N . ASP A 1 246 ? 37.729 43.188 45.241 1.00 6.62 255 ASP A N 1
ATOM 1838 C CA . ASP A 1 246 ? 38.993 42.822 44.629 1.00 7.11 255 ASP A CA 1
ATOM 1839 C C . ASP A 1 246 ? 38.736 42.160 43.270 1.00 6.72 255 ASP A C 1
ATOM 1840 O O . ASP A 1 246 ? 39.530 42.396 42.333 1.00 7.28 255 ASP A O 1
ATOM 1845 N N . ALA A 1 247 ? 37.622 41.427 43.129 1.00 6.27 256 ALA A N 1
ATOM 1846 C CA . ALA A 1 247 ? 37.256 40.729 41.881 1.00 6.25 256 ALA A CA 1
ATOM 1847 C C . ALA A 1 247 ? 36.733 41.734 40.837 1.00 6.27 256 ALA A C 1
ATOM 1848 O O . ALA A 1 247 ? 37.139 41.672 39.668 1.00 6.96 256 ALA A O 1
ATOM 1850 N N . ASP A 1 248 ? 35.857 42.638 41.242 1.00 6.22 257 ASP A N 1
ATOM 1851 C CA . ASP A 1 248 ? 35.412 43.704 40.272 1.00 6.27 257 ASP A CA 1
ATOM 1852 C C . ASP A 1 248 ? 36.595 44.577 39.757 1.00 5.97 257 ASP A C 1
ATOM 1853 O O . ASP A 1 248 ? 36.643 44.972 38.609 1.00 5.55 257 ASP A O 1
ATOM 1858 N N . ALA A 1 249 ? 37.496 44.911 40.682 1.00 6.20 258 ALA A N 1
ATOM 1859 C CA . ALA A 1 249 ? 38.689 45.660 40.372 1.00 5.81 258 ALA A CA 1
ATOM 1860 C C . ALA A 1 249 ? 39.565 44.901 39.406 1.00 5.57 258 ALA A C 1
ATOM 1861 O O . ALA A 1 249 ? 40.045 45.457 38.380 1.00 5.59 258 ALA A O 1
ATOM 1863 N N . ARG A 1 25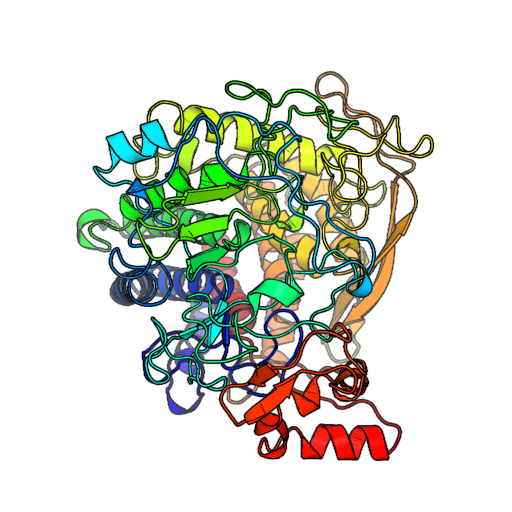0 ? 39.684 43.594 39.620 1.00 5.55 259 ARG A N 1
ATOM 1864 C CA . ARG A 1 250 ? 40.426 42.766 38.715 1.00 5.86 259 ARG A CA 1
ATOM 1865 C C . ARG A 1 250 ? 39.810 42.758 37.321 1.00 5.55 259 ARG A C 1
ATOM 1866 O O . ARG A 1 250 ? 40.528 42.890 36.333 1.00 5.63 259 ARG A O 1
ATOM 1874 N N . ALA A 1 251 ? 38.462 42.627 37.210 1.00 5.99 260 ALA A N 1
ATOM 1875 C CA . ALA A 1 251 ? 37.769 42.684 35.926 1.00 6.03 260 ALA A CA 1
ATOM 1876 C C . ALA A 1 251 ? 38.146 43.973 35.127 1.00 6.44 260 ALA A C 1
ATOM 1877 O O . ALA A 1 251 ? 38.433 43.936 33.921 1.00 6.83 260 ALA A O 1
ATOM 1879 N N . VAL A 1 252 ? 38.114 45.107 35.771 1.00 5.80 261 VAL A N 1
ATOM 1880 C CA . VAL A 1 252 ? 38.485 46.367 35.180 1.00 6.24 261 VAL A CA 1
ATOM 1881 C C . VAL A 1 252 ? 39.953 46.363 34.718 1.00 6.05 261 VAL A C 1
ATOM 1882 O O . VAL A 1 252 ? 40.244 46.776 33.648 1.00 6.99 261 VAL A O 1
ATOM 1886 N N . GLN A 1 253 ? 40.850 45.928 35.561 1.00 6.31 262 GLN A N 1
ATOM 1887 C CA . GLN A 1 253 ? 42.303 45.729 35.224 1.00 7.00 262 GLN A CA 1
ATOM 1888 C C . GLN A 1 253 ? 42.532 44.884 33.990 1.00 7.99 262 GLN A C 1
ATOM 1889 O O . GLN A 1 253 ? 43.284 45.213 33.055 1.00 9.48 262 GLN A O 1
ATOM 1895 N N . VAL A 1 254 ? 41.795 43.794 33.899 1.00 8.60 263 VAL A N 1
ATOM 1896 C CA . VAL A 1 254 ? 41.855 42.953 32.701 1.00 8.06 263 VAL A CA 1
ATOM 1897 C C . VAL A 1 254 ? 41.442 43.689 31.418 1.00 8.82 263 VAL A C 1
ATOM 1898 O O . VAL A 1 254 ? 42.107 43.573 30.422 1.00 10.13 263 VAL A O 1
ATOM 1902 N N . MET A 1 255 ? 40.346 44.433 31.470 1.00 9.22 264 MET A N 1
ATOM 1903 C CA . MET A 1 255 ? 39.883 45.169 30.322 1.00 8.57 264 MET A CA 1
ATOM 1904 C C . MET A 1 255 ? 40.868 46.269 29.915 1.00 8.45 264 MET A C 1
ATOM 1905 O O . MET A 1 255 ? 40.924 46.596 28.771 1.00 8.38 264 MET A O 1
ATOM 1910 N N . TYR A 1 256 ? 41.540 46.919 30.855 1.00 8.12 265 TYR A N 1
ATOM 1911 C CA . TYR A 1 256 ? 42.593 47.916 30.561 1.00 9.08 265 TYR A CA 1
ATOM 1912 C C . TYR A 1 256 ? 43.639 47.239 29.713 1.00 9.42 265 TYR A C 1
ATOM 1913 O O . TYR A 1 256 ? 43.979 47.785 28.691 1.00 10.19 265 TYR A O 1
ATOM 1922 N N . TRP A 1 257 ? 44.165 46.096 30.172 1.00 9.45 266 TRP A N 1
ATOM 1923 C CA . TRP A 1 257 ? 45.128 45.325 29.390 1.00 10.01 266 TRP A CA 1
ATOM 1924 C C . TRP A 1 257 ? 44.602 44.846 28.086 1.00 9.89 266 TRP A C 1
ATOM 1925 O O . TRP A 1 257 ? 45.277 44.992 27.090 1.00 12.29 266 TRP A O 1
ATOM 1936 N N . ALA A 1 258 ? 43.384 44.299 28.033 1.00 9.76 267 ALA A N 1
ATOM 1937 C CA . ALA A 1 258 ? 42.776 43.868 26.781 1.00 8.97 267 ALA A CA 1
ATOM 1938 C C . ALA A 1 258 ? 42.760 44.967 25.749 1.00 9.46 267 ALA A C 1
ATOM 1939 O O . ALA A 1 258 ? 43.053 44.704 24.554 1.00 9.80 267 ALA A O 1
ATOM 1941 N N . TYR A 1 259 ? 42.400 46.165 26.182 1.00 10.00 268 TYR A N 1
ATOM 1942 C CA . TYR A 1 259 ? 42.367 47.293 25.232 1.00 10.36 268 TYR A CA 1
ATOM 1943 C C . TYR A 1 259 ? 43.774 47.491 24.573 1.00 10.66 268 TYR A C 1
ATOM 1944 O O . TYR A 1 259 ? 43.902 47.577 23.357 1.00 11.15 268 TYR A O 1
ATOM 1953 N N . GLN A 1 260 ? 44.813 47.545 25.401 1.00 10.93 269 GLN A N 1
ATOM 1954 C CA . GLN A 1 260 ? 46.173 47.753 24.917 1.00 12.12 269 GLN A CA 1
ATOM 1955 C C . GLN A 1 260 ? 46.531 46.624 23.944 1.00 12.73 269 GLN A C 1
ATOM 1956 O O . GLN A 1 260 ? 47.089 46.864 22.838 1.00 12.08 269 GLN A O 1
ATOM 1962 N N . TRP A 1 261 ? 46.205 45.388 24.324 1.00 10.79 270 TRP A N 1
ATOM 1963 C CA . TRP A 1 261 ? 46.564 44.238 23.460 1.00 11.14 270 TRP A CA 1
ATOM 1964 C C . TRP A 1 261 ? 45.867 44.261 22.111 1.00 11.55 270 TRP A C 1
ATOM 1965 O O . TRP A 1 261 ? 46.456 43.948 21.055 1.00 13.44 270 TRP A O 1
ATOM 1976 N N . ILE A 1 262 ? 44.614 44.617 22.097 1.00 13.00 271 ILE A N 1
ATOM 1977 C CA . ILE A 1 262 ? 43.857 44.777 20.862 1.00 12.40 271 ILE A CA 1
ATOM 1978 C C . ILE A 1 262 ? 44.566 45.869 19.973 1.00 14.01 271 ILE A C 1
ATOM 1979 O O . ILE A 1 262 ? 44.747 45.681 18.757 1.00 13.99 271 ILE A O 1
ATOM 1984 N N . LYS A 1 263 ? 44.895 47.001 20.573 1.00 13.55 272 LYS A N 1
ATOM 1985 C CA . LYS A 1 263 ? 45.520 48.118 19.831 1.00 16.99 272 LYS A CA 1
ATOM 1986 C C . LYS A 1 263 ? 46.898 47.653 19.306 1.00 17.14 272 LYS A C 1
ATOM 1987 O O . LYS A 1 263 ? 47.250 47.920 18.160 1.00 17.55 272 LYS A O 1
ATOM 1993 N N . GLU A 1 264 ? 47.643 46.925 20.121 1.00 16.57 273 GLU A N 1
ATOM 1994 C CA . GLU A 1 264 ? 48.930 46.324 19.705 1.00 17.47 273 GLU A CA 1
ATOM 1995 C C . GLU A 1 264 ? 48.860 45.423 18.479 1.00 17.42 273 GLU A C 1
ATOM 1996 O O . GLU A 1 264 ? 49.869 45.221 17.811 1.00 20.14 273 GLU A O 1
ATOM 2002 N N . GLN A 1 265 ? 47.698 44.845 18.204 1.00 16.06 274 GLN A N 1
ATOM 2003 C CA . GLN A 1 265 ? 47.429 44.068 17.002 1.00 15.89 274 GLN A CA 1
ATOM 2004 C C . GLN A 1 265 ? 46.920 44.893 15.825 1.00 18.03 274 GLN A C 1
ATOM 2005 O O . GLN A 1 265 ? 46.572 44.318 14.743 1.00 16.44 274 GLN A O 1
ATOM 2011 N N . GLY A 1 266 ? 46.814 46.205 16.035 1.00 18.30 275 GLY A N 1
ATOM 2012 C CA . GLY A 1 266 ? 46.285 47.101 15.024 1.00 20.37 275 GLY A CA 1
ATOM 2013 C C . GLY A 1 266 ? 44.807 46.903 14.807 1.00 20.62 275 GLY A C 1
ATOM 2014 O O . GLY A 1 266 ? 44.274 47.131 13.705 1.00 18.23 275 GLY A O 1
ATOM 2015 N N A LYS A 1 267 ? 44.131 46.388 15.833 0.70 19.06 276 LYS A N 1
ATOM 2016 N N B LYS A 1 267 ? 44.131 46.429 15.846 0.30 18.39 276 LYS A N 1
ATOM 2017 C CA A LYS A 1 267 ? 42.698 46.184 15.765 0.70 18.71 276 LYS A CA 1
ATOM 2018 C CA B LYS A 1 267 ? 42.711 46.180 15.769 0.30 17.50 276 LYS A CA 1
ATOM 2019 C C A LYS A 1 267 ? 42.011 47.293 16.570 0.70 18.93 276 LYS A C 1
ATOM 2020 C C B LYS A 1 267 ? 42.009 47.258 16.593 0.30 18.33 276 LYS A C 1
ATOM 2021 O O A LYS A 1 267 ? 42.662 48.122 17.265 0.70 16.78 276 LYS A O 1
ATOM 2022 O O B LYS A 1 267 ? 42.652 48.061 17.294 0.30 17.72 276 LYS A O 1
ATOM 2033 N N . ASP A 1 268 ? 40.689 47.269 16.482 1.00 19.47 277 ASP A N 1
ATOM 2034 C CA . ASP A 1 268 ? 39.836 48.306 17.064 1.00 19.46 277 ASP A CA 1
ATOM 2035 C C . ASP A 1 268 ? 39.021 47.698 18.184 1.00 16.50 277 ASP A C 1
ATOM 2036 O O . ASP A 1 268 ? 38.189 46.857 17.935 1.00 13.66 277 ASP A O 1
ATOM 2041 N N . PRO A 1 269 ? 39.176 48.198 19.412 1.00 14.55 278 PRO A N 1
ATOM 2042 C CA . PRO A 1 269 ? 38.399 47.596 20.522 1.00 14.86 278 PRO A CA 1
ATOM 2043 C C . PRO A 1 269 ? 36.917 47.698 20.332 1.00 16.43 278 PRO A C 1
ATOM 2044 O O . PRO A 1 269 ? 36.196 46.840 20.761 1.00 16.83 278 PRO A O 1
ATOM 2048 N N . GLU A 1 270 ? 36.431 48.654 19.564 1.00 17.35 279 GLU A N 1
ATOM 2049 C CA . GLU A 1 270 ? 34.975 48.753 19.418 1.00 18.98 279 GLU A CA 1
ATOM 2050 C C . GLU A 1 270 ? 34.406 47.749 18.410 1.00 19.34 279 GLU A C 1
ATOM 2051 O O . GLU A 1 270 ? 33.199 47.427 18.463 1.00 18.30 279 GLU A O 1
ATOM 2057 N N . GLN A 1 271 ? 35.281 47.167 17.609 1.00 17.23 280 GLN A N 1
ATOM 2058 C CA . GLN A 1 271 ? 34.900 46.019 16.788 1.00 20.74 280 GLN A CA 1
ATOM 2059 C C . GLN A 1 271 ? 35.166 44.671 17.465 1.00 17.81 280 GLN A C 1
ATOM 2060 O O . GLN A 1 271 ? 34.432 43.735 17.242 1.00 19.31 280 GLN A O 1
ATOM 2066 N N . GLU A 1 272 ? 36.240 44.583 18.253 1.00 17.01 281 GLU A N 1
ATOM 2067 C CA . GLU A 1 272 ? 36.659 43.310 18.879 1.00 16.28 281 GLU A CA 1
ATOM 2068 C C . GLU A 1 272 ? 35.917 42.967 20.150 1.00 15.42 281 GLU A C 1
ATOM 2069 O O . GLU A 1 272 ? 35.623 41.783 20.374 1.00 14.54 281 GLU A O 1
ATOM 2075 N N . VAL A 1 273 ? 35.651 43.976 20.991 1.00 13.69 282 VAL A N 1
ATOM 2076 C CA . VAL A 1 273 ? 34.930 43.772 22.255 1.00 12.48 282 VAL A CA 1
ATOM 2077 C C . VAL A 1 273 ? 33.836 44.880 22.357 1.00 12.89 282 VAL A C 1
ATOM 2078 O O . VAL A 1 273 ? 33.847 45.704 23.247 1.00 10.20 282 VAL A O 1
ATOM 2082 N N . PRO A 1 274 ? 32.897 44.930 21.399 1.00 13.57 283 PRO A N 1
ATOM 2083 C CA . PRO A 1 274 ? 31.925 46.066 21.385 1.00 14.49 283 PRO A CA 1
ATOM 2084 C C . PRO A 1 274 ? 31.189 46.183 22.724 1.00 13.83 283 PRO A C 1
ATOM 2085 O O . PRO A 1 274 ? 30.742 45.172 23.224 1.00 14.64 283 PRO A O 1
ATOM 2089 N N . GLY A 1 275 ? 31.135 47.382 23.276 1.00 14.68 284 GLY A N 1
ATOM 2090 C CA . GLY A 1 275 ? 30.415 47.686 24.469 1.00 13.93 284 GLY A CA 1
ATOM 2091 C C . GLY A 1 275 ? 31.110 47.371 25.764 1.00 14.15 284 GLY A C 1
ATOM 2092 O O . GLY A 1 275 ? 30.634 47.823 26.808 1.00 13.40 284 GLY A O 1
ATOM 2093 N N . LEU A 1 276 ? 32.193 46.580 25.742 1.00 11.35 285 LEU A N 1
ATOM 2094 C CA . LEU A 1 276 ? 32.787 46.074 26.981 1.00 10.57 285 LEU A CA 1
ATOM 2095 C C . LEU A 1 276 ? 33.566 47.099 27.750 1.00 9.68 285 LEU A C 1
ATOM 2096 O O . LEU A 1 276 ? 33.595 47.056 28.966 1.00 9.04 285 LEU A O 1
ATOM 2101 N N A MET A 1 277 ? 34.255 48.014 27.096 0.70 9.66 286 MET A N 1
ATOM 2102 N N B MET A 1 277 ? 34.231 48.018 27.073 0.30 9.17 286 MET A N 1
ATOM 2103 C CA A MET A 1 277 ? 34.927 49.055 27.897 0.70 9.46 286 MET A CA 1
ATOM 2104 C CA B MET A 1 277 ? 34.927 49.080 27.799 0.30 8.77 286 MET A CA 1
ATOM 2105 C C A MET A 1 277 ? 33.895 49.909 28.642 0.70 8.81 286 MET A C 1
ATOM 2106 C C B MET A 1 277 ? 33.930 49.945 28.586 0.30 8.66 286 MET A C 1
ATOM 2107 O O A MET A 1 277 ? 34.103 50.261 29.823 0.70 8.02 286 MET A O 1
ATOM 2108 O O B MET A 1 277 ? 34.191 50.319 29.742 0.30 8.35 286 MET A O 1
ATOM 2117 N N . ALA A 1 278 ? 32.787 50.252 27.963 1.00 8.68 287 ALA A N 1
ATOM 2118 C CA . ALA A 1 278 ? 31.730 51.010 28.638 1.00 9.25 287 ALA A CA 1
ATOM 2119 C C . ALA A 1 278 ? 31.126 50.228 29.824 1.00 8.24 287 ALA A C 1
ATOM 2120 O O . ALA A 1 278 ? 30.834 50.799 30.834 1.00 8.18 287 ALA A O 1
ATOM 2122 N N . LYS A 1 279 ? 31.000 48.920 29.728 1.00 7.86 288 LYS A N 1
ATOM 2123 C CA . LYS A 1 279 ? 30.433 48.116 30.823 1.00 8.71 288 LYS A CA 1
ATOM 2124 C C . LYS A 1 279 ? 31.471 48.013 31.931 1.00 7.87 288 LYS A C 1
ATOM 2125 O O . LYS A 1 279 ? 31.135 48.001 33.125 1.00 7.34 288 LYS A O 1
ATOM 2131 N N . ALA A 1 280 ? 32.737 47.874 31.549 1.00 6.94 289 ALA A N 1
ATOM 2132 C CA . ALA A 1 280 ? 33.812 47.903 32.578 1.00 6.54 289 ALA A CA 1
ATOM 2133 C C . ALA A 1 280 ? 33.858 49.211 33.362 1.00 6.27 289 ALA A C 1
ATOM 2134 O O . ALA A 1 280 ? 34.081 49.216 34.554 1.00 5.86 289 ALA A O 1
ATOM 2136 N N . ALA A 1 281 ? 33.735 50.354 32.662 1.00 6.68 290 ALA A N 1
ATOM 2137 C CA . ALA A 1 281 ? 33.759 51.624 33.322 1.00 6.41 290 ALA A CA 1
ATOM 2138 C C . ALA A 1 281 ? 32.489 51.747 34.249 1.00 6.02 290 ALA A C 1
ATOM 2139 O O . ALA A 1 281 ? 32.601 52.316 35.373 1.00 6.52 290 ALA A O 1
ATOM 2141 N N . LYS A 1 282 ? 31.331 51.224 33.816 1.00 6.33 291 LYS A N 1
ATOM 2142 C CA . LYS A 1 282 ? 30.119 51.182 34.677 1.00 6.65 291 LYS A CA 1
ATOM 2143 C C . LYS A 1 282 ? 30.350 50.378 35.937 1.00 6.24 291 LYS A C 1
ATOM 2144 O O . LYS A 1 282 ? 29.999 50.782 36.998 1.00 5.86 291 LYS A O 1
ATOM 2150 N N . MET A 1 283 ? 30.889 49.173 35.788 1.00 6.37 292 MET A N 1
ATOM 2151 C CA . MET A 1 283 ? 31.219 48.362 36.972 1.00 5.67 292 MET A CA 1
ATOM 2152 C C . MET A 1 283 ? 32.163 49.112 37.895 1.00 5.72 292 MET A C 1
ATOM 2153 O O . MET A 1 283 ? 31.924 49.109 39.112 1.00 5.50 292 MET A O 1
ATOM 2158 N N . GLY A 1 284 ? 33.168 49.819 37.373 1.00 5.49 293 GLY A N 1
ATOM 2159 C CA . GLY A 1 284 ? 34.101 50.585 38.265 1.00 6.35 293 GLY A CA 1
ATOM 2160 C C . GLY A 1 284 ? 33.448 51.828 38.854 1.00 6.14 293 GLY A C 1
ATOM 2161 O O . GLY A 1 284 ? 33.847 52.313 39.880 1.00 6.58 293 GLY A O 1
ATOM 2162 N N . ASP A 1 285 ? 32.412 52.335 38.189 1.00 6.27 294 ASP A N 1
ATOM 2163 C CA . ASP A 1 285 ? 31.570 53.410 38.752 1.00 6.15 294 ASP A CA 1
ATOM 2164 C C . ASP A 1 285 ? 30.817 52.975 40.034 1.00 5.98 294 ASP A C 1
ATOM 2165 O O . ASP A 1 285 ? 30.897 53.612 41.121 1.00 6.35 294 ASP A O 1
ATOM 2170 N N . TYR A 1 286 ? 30.156 51.843 39.965 1.00 6.29 295 TYR A N 1
ATOM 2171 C CA . TYR A 1 286 ? 29.433 51.260 41.136 1.00 5.77 295 TYR A CA 1
ATOM 2172 C C . TYR A 1 286 ? 30.421 50.730 42.190 1.00 5.92 295 TYR A C 1
ATOM 2173 O O . TYR A 1 286 ? 30.120 50.674 43.311 1.00 5.19 295 TYR A O 1
ATOM 2182 N N . LEU A 1 287 ? 31.600 50.279 41.764 1.00 5.60 296 LEU A N 1
ATOM 2183 C CA . LEU A 1 287 ? 32.617 49.751 42.656 1.00 5.60 296 LEU A CA 1
ATOM 2184 C C . LEU A 1 287 ? 33.053 50.779 43.690 1.00 5.72 296 LEU A C 1
ATOM 2185 O O . LEU A 1 287 ? 33.614 50.406 44.754 1.00 6.15 296 LEU A O 1
ATOM 2190 N N . ARG A 1 288 ? 32.816 52.062 43.394 1.00 6.49 297 ARG A N 1
ATOM 2191 C CA . ARG A 1 288 ? 33.017 53.100 44.415 1.00 6.82 297 ARG A CA 1
ATOM 2192 C C . ARG A 1 288 ? 32.241 52.919 45.737 1.00 7.33 297 ARG A C 1
ATOM 2193 O O . ARG A 1 288 ? 32.659 53.447 46.770 1.00 7.36 297 ARG A O 1
ATOM 2201 N N . LEU A 1 289 ? 31.143 52.167 45.744 1.00 7.57 298 LEU A N 1
ATOM 2202 C CA . LEU A 1 289 ? 30.461 51.853 46.978 1.00 7.82 298 LEU A CA 1
ATOM 2203 C C . LEU A 1 289 ? 31.436 51.197 47.966 1.00 7.79 298 LEU A C 1
ATOM 2204 O O . LEU A 1 289 ? 31.274 51.371 49.159 1.00 7.05 298 LEU A O 1
ATOM 2209 N N . ALA A 1 290 ? 32.459 50.489 47.462 1.00 6.97 299 ALA A N 1
ATOM 2210 C CA . ALA A 1 290 ? 33.470 49.809 48.359 1.00 7.38 299 ALA A CA 1
ATOM 2211 C C . ALA A 1 290 ? 34.350 50.799 49.094 1.00 7.50 299 ALA A C 1
ATOM 2212 O O . ALA A 1 290 ? 34.969 50.446 50.112 1.00 7.93 299 ALA A O 1
ATOM 2214 N N . MET A 1 291 ? 34.357 52.058 48.640 1.00 7.70 300 MET A N 1
ATOM 2215 C CA . MET A 1 291 ? 35.228 53.113 49.231 1.00 7.28 300 MET A CA 1
ATOM 2216 C C . MET A 1 291 ? 34.713 53.812 50.488 1.00 7.31 300 MET A C 1
ATOM 2217 O O . MET A 1 291 ? 35.350 54.767 50.923 1.00 8.15 300 MET A O 1
ATOM 2222 N N . PHE A 1 292 ? 33.567 53.406 50.978 1.00 8.07 301 PHE A N 1
ATOM 2223 C CA . PHE A 1 292 ? 32.885 54.010 52.111 1.00 8.91 301 PHE A CA 1
ATOM 2224 C C . PHE A 1 292 ? 32.806 53.104 53.293 1.00 9.24 301 PHE A C 1
ATOM 2225 O O . PHE A 1 292 ? 32.730 51.870 53.173 1.00 8.32 301 PHE A O 1
ATOM 2233 N N . ASP A 1 293 ? 32.833 53.726 54.464 1.00 10.70 302 ASP A N 1
ATOM 2234 C CA . ASP A 1 293 ? 32.540 53.045 55.694 1.00 10.99 302 ASP A CA 1
ATOM 2235 C C . ASP A 1 293 ? 31.171 52.295 55.587 1.00 11.18 302 ASP A C 1
ATOM 2236 O O . ASP A 1 293 ? 30.269 52.743 54.926 1.00 9.96 302 ASP A O 1
ATOM 2241 N N . LYS A 1 294 ? 31.039 51.203 56.340 1.00 11.81 303 LYS A N 1
ATOM 2242 C CA . LYS A 1 294 ? 29.897 50.287 56.302 1.00 11.77 303 LYS A CA 1
ATOM 2243 C C . LYS A 1 294 ? 28.596 51.013 56.415 1.00 12.04 303 LYS A C 1
ATOM 2244 O O . LYS A 1 294 ? 27.658 50.861 55.545 1.00 10.75 303 LYS A O 1
ATOM 2250 N N . TYR A 1 295 ? 28.560 51.883 57.443 1.00 12.38 304 TYR A N 1
ATOM 2251 C CA . TYR A 1 295 ? 27.385 52.685 57.700 1.00 12.26 304 TYR A CA 1
ATOM 2252 C C . TYR A 1 295 ? 27.613 54.181 57.457 1.00 12.99 304 TYR A C 1
ATOM 2253 O O . TYR A 1 295 ? 26.869 55.030 58.045 1.00 12.37 304 TYR A O 1
ATOM 2262 N N . PHE A 1 296 ? 28.544 54.482 56.530 1.00 11.05 305 PHE A N 1
ATOM 2263 C CA . PHE A 1 296 ? 28.835 55.842 56.056 1.00 11.58 305 PHE A CA 1
ATOM 2264 C C . PHE A 1 296 ? 29.106 56.727 57.307 1.00 12.72 305 PHE A C 1
ATOM 2265 O O . PHE A 1 296 ? 28.773 57.908 57.341 1.00 13.65 305 PHE A O 1
ATOM 2273 N N . LYS A 1 297 ? 29.741 56.125 58.296 1.00 13.32 306 LYS A N 1
ATOM 2274 C CA . LYS A 1 297 ? 30.296 56.869 59.463 1.00 14.14 306 LYS A CA 1
ATOM 2275 C C . LYS A 1 297 ? 31.507 57.621 59.106 1.00 16.12 306 LYS A C 1
ATOM 2276 O O . LYS A 1 297 ? 32.276 57.256 58.225 1.00 16.24 306 LYS A O 1
ATOM 2282 N N . LYS A 1 298 ? 31.740 58.722 59.807 1.00 15.15 307 LYS A N 1
ATOM 2283 C CA . LYS A 1 298 ? 32.952 59.486 59.502 1.00 16.17 307 LYS A CA 1
ATOM 2284 C C . LYS A 1 298 ? 34.240 58.702 59.797 1.00 14.78 307 LYS A C 1
ATOM 2285 O O . LYS A 1 298 ? 34.308 57.886 60.717 1.00 12.76 307 LYS A O 1
ATOM 2291 N N . MET A 1 299 ? 35.281 58.944 58.987 1.00 14.27 308 MET A N 1
ATOM 2292 C CA . MET A 1 299 ? 36.547 58.370 59.294 1.00 16.41 308 MET A CA 1
ATOM 2293 C C . MET A 1 299 ? 36.973 58.820 60.711 1.00 16.70 308 MET A C 1
ATOM 2294 O O . MET A 1 299 ? 36.839 60.012 61.078 1.00 16.08 308 MET A O 1
ATOM 2299 N N . GLY A 1 300 ? 37.497 57.886 61.473 1.00 17.89 309 GLY A N 1
ATOM 2300 C CA . GLY A 1 300 ? 37.910 58.136 62.833 1.00 17.76 309 GLY A CA 1
ATOM 2301 C C . GLY A 1 300 ? 36.818 57.917 63.837 1.00 18.65 309 GLY A C 1
ATOM 2302 O O . GLY A 1 300 ? 37.040 58.114 65.044 1.00 20.60 309 GLY A O 1
ATOM 2303 N N . THR A 1 301 ? 35.643 57.492 63.403 1.00 17.51 310 THR A N 1
ATOM 2304 C CA . THR A 1 301 ? 34.519 57.283 64.359 1.00 19.10 310 THR A CA 1
ATOM 2305 C C . THR A 1 301 ? 34.876 56.263 65.442 1.00 20.15 310 THR A C 1
ATOM 2306 O O . THR A 1 301 ? 35.226 55.112 65.158 1.00 21.05 310 THR A O 1
ATOM 2310 N N . GLN A 1 302 ? 34.737 56.673 66.708 1.00 21.74 311 GLN A N 1
ATOM 2311 C CA . GLN A 1 302 ? 34.985 55.811 67.864 1.00 21.75 311 GLN A CA 1
ATOM 2312 C C . GLN A 1 302 ? 33.804 55.790 68.875 1.00 23.35 311 GLN A C 1
ATOM 2313 O O . GLN A 1 302 ? 33.965 55.508 70.095 1.00 24.20 311 GLN A O 1
ATOM 2319 N N . ASP A 1 303 ? 32.611 56.018 68.365 1.00 20.76 312 ASP A N 1
ATOM 2320 C CA . ASP A 1 303 ? 31.387 55.781 69.145 1.00 23.48 312 ASP A CA 1
ATOM 2321 C C . ASP A 1 303 ? 30.261 55.518 68.135 1.00 20.34 312 ASP A C 1
ATOM 2322 O O . ASP A 1 303 ? 30.020 56.317 67.244 1.00 20.87 312 ASP A O 1
ATOM 2327 N N . LYS A 1 304 ? 29.577 54.427 68.314 1.00 22.51 313 LYS A N 1
ATOM 2328 C CA . LYS A 1 304 ? 28.550 53.988 67.343 1.00 24.20 313 LYS A CA 1
ATOM 2329 C C . LYS A 1 304 ? 27.466 55.059 67.280 1.00 23.36 313 LYS A C 1
ATOM 2330 O O . LYS A 1 304 ? 26.810 55.242 66.252 1.00 22.28 313 LYS A O 1
ATOM 2336 N N . ASN A 1 305 ? 27.297 55.804 68.387 1.00 24.34 314 ASN A N 1
ATOM 2337 C CA . ASN A 1 305 ? 26.241 56.836 68.469 1.00 23.94 314 ASN A CA 1
ATOM 2338 C C . ASN A 1 305 ? 26.553 58.113 67.747 1.00 24.70 314 ASN A C 1
ATOM 2339 O O . ASN A 1 305 ? 25.714 58.984 67.683 1.00 27.39 314 ASN A O 1
ATOM 2344 N N . ALA A 1 306 ? 27.765 58.262 67.202 1.00 23.15 315 ALA A N 1
ATOM 2345 C CA . ALA A 1 306 ? 28.118 59.470 66.530 1.00 23.03 315 ALA A CA 1
ATOM 2346 C C . ALA A 1 306 ? 27.208 59.712 65.311 1.00 24.74 315 ALA A C 1
ATOM 2347 O O . ALA A 1 306 ? 26.879 58.805 64.574 1.00 19.14 315 ALA A O 1
ATOM 2349 N N . GLN A 1 307 ? 26.813 60.962 65.101 1.00 24.73 316 GLN A N 1
ATOM 2350 C CA . GLN A 1 307 ? 26.182 61.368 63.841 1.00 26.07 316 GLN A CA 1
ATOM 2351 C C . GLN A 1 307 ? 27.082 60.907 62.639 1.00 23.46 316 GLN A C 1
ATOM 2352 O O . GLN A 1 307 ? 28.344 60.901 62.691 1.00 23.59 316 GLN A O 1
ATOM 2358 N N . GLY A 1 308 ? 26.430 60.477 61.564 1.00 24.92 317 GLY A N 1
ATOM 2359 C CA . GLY A 1 308 ? 27.150 59.864 60.452 1.00 21.38 317 GLY A CA 1
ATOM 2360 C C . GLY A 1 308 ? 27.725 60.918 59.565 1.00 19.99 317 GLY A C 1
ATOM 2361 O O . GLY A 1 308 ? 27.504 62.113 59.758 1.00 20.84 317 GLY A O 1
ATOM 2362 N N . GLY A 1 309 ? 28.514 60.493 58.595 1.00 16.51 318 GLY A N 1
ATOM 2363 C CA . GLY A 1 309 ? 29.067 61.388 57.609 1.00 15.56 318 GLY A CA 1
ATOM 2364 C C . GLY A 1 309 ? 28.116 62.045 56.655 1.00 16.11 318 GLY A C 1
ATOM 2365 O O . GLY A 1 309 ? 27.012 61.564 56.374 1.00 15.29 318 GLY A O 1
ATOM 2366 N N . LYS A 1 310 ? 28.531 63.210 56.214 1.00 19.07 319 LYS A N 1
ATOM 2367 C CA . LYS A 1 310 ? 27.932 63.844 55.048 1.00 21.94 319 LYS A CA 1
ATOM 2368 C C . LYS A 1 310 ? 28.989 63.845 53.939 1.00 18.49 319 LYS A C 1
ATOM 2369 O O . LYS A 1 310 ? 30.211 63.951 54.179 1.00 17.65 319 LYS A O 1
ATOM 2375 N N . GLY A 1 311 ? 28.530 63.735 52.691 1.00 17.78 320 GLY A N 1
ATOM 2376 C CA . GLY A 1 311 ? 29.447 63.766 51.558 1.00 15.36 320 GLY A CA 1
ATOM 2377 C C . GLY A 1 311 ? 30.553 62.712 51.677 1.00 13.63 320 GLY A C 1
ATOM 2378 O O . GLY A 1 311 ? 30.282 61.553 51.938 1.00 13.64 320 GLY A O 1
ATOM 2379 N N . TYR A 1 312 ? 31.797 63.080 51.454 1.00 12.48 321 TYR A N 1
ATOM 2380 C CA . TYR A 1 312 ? 32.889 62.125 51.518 1.00 12.93 321 TYR A CA 1
ATOM 2381 C C . TYR A 1 312 ? 33.577 62.001 52.864 1.00 14.21 321 TYR A C 1
ATOM 2382 O O . TYR A 1 312 ? 34.678 61.449 52.967 1.00 15.47 321 TYR A O 1
ATOM 2391 N N . GLU A 1 313 ? 32.946 62.491 53.921 1.00 15.55 322 GLU A N 1
ATOM 2392 C CA . GLU A 1 313 ? 33.532 62.345 55.271 1.00 15.22 322 GLU A CA 1
ATOM 2393 C C . GLU A 1 313 ? 33.701 60.864 55.666 1.00 15.69 322 GLU A C 1
ATOM 2394 O O . GLU A 1 313 ? 34.517 60.484 56.550 1.00 13.66 322 GLU A O 1
ATOM 2400 N N . SER A 1 314 ? 32.908 60.031 55.011 1.00 14.00 323 SER A N 1
ATOM 2401 C CA . SER A 1 314 ? 32.883 58.572 55.322 1.00 13.00 323 SER A CA 1
ATOM 2402 C C . SER A 1 314 ? 33.665 57.744 54.265 1.00 11.29 323 SER A C 1
ATOM 2403 O O . SER A 1 314 ? 33.651 56.553 54.302 1.00 11.14 323 SER A O 1
ATOM 2406 N N . ALA A 1 315 ? 34.271 58.400 53.306 1.00 10.82 324 ALA A N 1
ATOM 2407 C CA . ALA A 1 315 ? 35.143 57.752 52.363 1.00 11.66 324 ALA A CA 1
ATOM 2408 C C . ALA A 1 315 ? 36.548 57.476 52.864 1.00 12.39 324 ALA A C 1
ATOM 2409 O O . ALA A 1 315 ? 37.273 58.371 53.358 1.00 11.88 324 ALA A O 1
ATOM 2411 N N . HIS A 1 316 ? 36.945 56.193 52.799 1.00 12.46 325 HIS A N 1
ATOM 2412 C CA . HIS A 1 316 ? 38.404 55.869 52.849 1.00 11.59 325 HIS A CA 1
ATOM 2413 C C . HIS A 1 316 ? 39.111 55.773 51.520 1.00 10.92 325 HIS A C 1
ATOM 2414 O O . HIS A 1 316 ? 40.362 55.680 51.515 1.00 10.93 325 HIS A O 1
ATOM 2421 N N . TYR A 1 317 ? 38.346 55.747 50.402 1.00 11.01 326 TYR A N 1
ATOM 2422 C CA . TYR A 1 317 ? 38.827 55.640 48.987 1.00 10.18 326 TYR A CA 1
ATOM 2423 C C . TYR A 1 317 ? 39.583 54.318 48.607 1.00 9.93 326 TYR A C 1
ATOM 2424 O O . TYR A 1 317 ? 40.194 54.213 47.577 1.00 10.33 326 TYR A O 1
ATOM 2433 N N . LEU A 1 318 ? 39.534 53.326 49.486 1.00 9.02 327 LEU A N 1
ATOM 2434 C CA . LEU A 1 318 ? 40.134 52.067 49.235 1.00 7.72 327 LEU A CA 1
ATOM 2435 C C . LEU A 1 318 ? 39.145 50.979 48.900 1.00 6.89 327 LEU A C 1
ATOM 2436 O O . LEU A 1 318 ? 37.898 51.133 49.105 1.00 6.86 327 LEU A O 1
ATOM 2441 N N . MET A 1 319 ? 39.681 49.852 48.459 1.00 7.34 328 MET A N 1
ATOM 2442 C CA . MET A 1 319 ? 38.818 48.653 48.206 1.00 8.28 328 MET A CA 1
ATOM 2443 C C . MET A 1 319 ? 38.636 47.912 49.538 1.00 8.31 328 MET A C 1
ATOM 2444 O O . MET A 1 319 ? 39.518 47.209 50.014 1.00 9.76 328 MET A O 1
ATOM 2449 N N . SER A 1 320 ? 37.516 48.194 50.167 1.00 7.72 329 SER A N 1
ATOM 2450 C CA . SER A 1 320 ? 37.176 47.573 51.444 1.00 8.43 329 SER A CA 1
ATOM 2451 C C . SER A 1 320 ? 36.721 46.097 51.188 1.00 8.05 329 SER A C 1
ATOM 2452 O O . SER A 1 320 ? 36.609 45.658 50.027 1.00 6.69 329 SER A O 1
ATOM 2455 N N . TRP A 1 321 ? 36.398 45.387 52.257 1.00 8.65 330 TRP A N 1
ATOM 2456 C CA . TRP A 1 321 ? 36.062 43.953 52.164 1.00 9.50 330 TRP A CA 1
ATOM 2457 C C . TRP A 1 321 ? 34.811 43.613 51.361 1.00 9.58 330 TRP A C 1
ATOM 2458 O O . TRP A 1 321 ? 34.754 42.582 50.662 1.00 8.55 330 TRP A O 1
ATOM 2469 N N . TYR A 1 322 ? 33.831 44.513 51.389 1.00 9.51 331 TYR A N 1
ATOM 2470 C CA . TYR A 1 322 ? 32.679 44.374 50.556 1.00 10.83 331 TYR A CA 1
ATOM 2471 C C . TYR A 1 322 ? 31.920 45.680 50.404 1.00 9.85 331 TYR A C 1
ATOM 2472 O O . TYR A 1 322 ? 32.061 46.635 51.205 1.00 11.04 331 TYR A O 1
ATOM 2481 N N . TYR A 1 323 ? 31.073 45.691 49.376 1.00 8.80 332 TYR A N 1
ATOM 2482 C CA . TYR A 1 323 ? 29.836 46.434 49.516 1.00 7.96 332 TYR A CA 1
ATOM 2483 C C . TYR A 1 323 ? 28.683 45.484 49.324 1.00 7.43 332 TYR A C 1
ATOM 2484 O O . TYR A 1 323 ? 28.866 44.366 48.742 1.00 7.48 332 TYR A O 1
ATOM 2493 N N . ALA A 1 324 ? 27.513 45.870 49.836 1.00 7.83 333 ALA A N 1
ATOM 2494 C CA . ALA A 1 324 ? 26.323 45.050 49.775 1.00 6.66 333 ALA A CA 1
ATOM 2495 C C . ALA A 1 324 ? 25.103 45.914 49.583 1.00 6.83 333 ALA A C 1
ATOM 2496 O O . ALA A 1 324 ? 25.098 47.084 49.972 1.00 6.58 333 ALA A O 1
ATOM 2498 N N . TRP A 1 325 ? 24.118 45.328 48.935 1.00 6.15 334 TRP A N 1
ATOM 2499 C CA . TRP A 1 325 ? 22.856 45.983 48.686 1.00 6.35 334 TRP A CA 1
ATOM 2500 C C . TRP A 1 325 ? 21.714 45.039 48.684 1.00 6.41 334 TRP A C 1
ATOM 2501 O O . TRP A 1 325 ? 21.840 43.860 48.370 1.00 6.47 334 TRP A O 1
ATOM 2512 N N . GLY A 1 326 ? 20.541 45.550 49.061 1.00 6.91 335 GLY A N 1
ATOM 2513 C CA . GLY A 1 326 ? 19.407 44.672 49.224 1.00 6.80 335 GLY A CA 1
ATOM 2514 C C . GLY A 1 326 ? 18.119 45.494 49.273 1.00 7.41 335 GLY A C 1
ATOM 2515 O O . GLY A 1 326 ? 18.160 46.736 49.344 1.00 7.36 335 GLY A O 1
ATOM 2516 N N . GLY A 1 327 ? 17.013 44.789 49.323 1.00 7.11 336 GLY A N 1
ATOM 2517 C CA . GLY A 1 327 ? 15.694 45.402 49.297 1.00 7.89 336 GLY A CA 1
ATOM 2518 C C . GLY A 1 327 ? 14.610 44.424 49.724 1.00 8.14 336 GLY A C 1
ATOM 2519 O O . GLY A 1 327 ? 14.657 43.225 49.543 1.00 7.67 336 GLY A O 1
ATOM 2520 N N . ALA A 1 328 ? 13.578 45.003 50.335 1.00 8.34 337 ALA A N 1
ATOM 2521 C CA . ALA A 1 328 ? 12.371 44.281 50.737 1.00 9.52 337 ALA A CA 1
ATOM 2522 C C . ALA A 1 328 ? 11.704 43.820 49.484 1.00 10.27 337 ALA A C 1
ATOM 2523 O O . ALA A 1 328 ? 11.812 44.495 48.445 1.00 11.30 337 ALA A O 1
ATOM 2525 N N . ALA A 1 329 ? 11.113 42.639 49.534 1.00 11.06 338 ALA A N 1
ATOM 2526 C CA . ALA A 1 329 ? 10.391 42.075 48.417 1.00 12.87 338 ALA A CA 1
ATOM 2527 C C . ALA A 1 329 ? 9.201 42.941 48.039 1.00 15.90 338 ALA A C 1
ATOM 2528 O O . ALA A 1 329 ? 8.826 42.969 46.859 1.00 16.68 338 ALA A O 1
ATOM 2530 N N . ASP A 1 330 ? 8.621 43.706 48.984 1.00 14.50 339 ASP A N 1
ATOM 2531 C CA . ASP A 1 330 ? 7.381 44.386 48.638 1.00 16.18 339 ASP A CA 1
ATOM 2532 C C . ASP A 1 330 ? 7.117 45.634 49.421 1.00 15.68 339 ASP A C 1
ATOM 2533 O O . ASP A 1 330 ? 7.720 45.887 50.493 1.00 14.96 339 ASP A O 1
ATOM 2538 N N . ALA A 1 331 ? 6.130 46.374 48.925 1.00 15.54 340 ALA A N 1
ATOM 2539 C CA . ALA A 1 331 ? 5.753 47.678 49.464 1.00 17.04 340 ALA A CA 1
ATOM 2540 C C . ALA A 1 331 ? 5.182 47.683 50.897 1.00 18.36 340 ALA A C 1
ATOM 2541 O O . ALA A 1 331 ? 5.155 48.740 51.531 1.00 20.66 340 ALA A O 1
ATOM 2543 N N . ASN A 1 332 ? 4.726 46.561 51.419 1.00 18.35 341 ASN A N 1
ATOM 2544 C CA . ASN A 1 332 ? 4.304 46.529 52.833 1.00 20.24 341 ASN A CA 1
ATOM 2545 C C . ASN A 1 332 ? 5.489 46.802 53.740 1.00 20.70 341 ASN A C 1
ATOM 2546 O O . ASN A 1 332 ? 5.268 47.226 54.845 1.00 25.40 341 ASN A O 1
ATOM 2551 N N . ALA A 1 333 ? 6.710 46.420 53.310 1.00 16.95 342 ALA A N 1
ATOM 2552 C CA . ALA A 1 333 ? 7.953 46.655 54.022 1.00 16.64 342 ALA A CA 1
ATOM 2553 C C . ALA A 1 333 ? 8.564 47.940 53.448 1.00 16.02 342 ALA A C 1
ATOM 2554 O O . ALA A 1 333 ? 8.869 48.861 54.174 1.00 16.23 342 ALA A O 1
ATOM 2556 N N . GLY A 1 334 ? 8.845 47.953 52.143 1.00 14.44 343 GLY A N 1
ATOM 2557 C CA . GLY A 1 334 ? 9.125 49.207 51.450 1.00 15.03 343 GLY A CA 1
ATOM 2558 C C . GLY A 1 334 ? 10.471 49.848 51.707 1.00 13.17 343 GLY A C 1
ATOM 2559 O O . GLY A 1 334 ? 10.627 51.044 51.465 1.00 13.85 343 GLY A O 1
ATOM 2560 N N . TRP A 1 335 ? 11.485 49.052 52.092 1.00 12.99 344 TRP A N 1
ATOM 2561 C CA . TRP A 1 335 ? 12.853 49.513 52.359 1.00 11.32 344 TRP A CA 1
ATOM 2562 C C . TRP A 1 335 ? 13.871 48.904 51.383 1.00 11.19 344 TRP A C 1
ATOM 2563 O O . TRP A 1 335 ? 13.596 47.871 50.708 1.00 10.72 344 TRP A O 1
ATOM 2574 N N . ALA A 1 336 ? 15.027 49.548 51.286 1.00 10.26 345 ALA A N 1
ATOM 2575 C CA . ALA A 1 336 ? 16.203 48.983 50.679 1.00 9.55 345 ALA A CA 1
ATOM 2576 C C . ALA A 1 336 ? 17.435 49.526 51.392 1.00 9.20 345 ALA A C 1
ATOM 2577 O O . ALA A 1 336 ? 17.404 50.583 52.015 1.00 10.96 345 ALA A O 1
ATOM 2579 N N . PHE A 1 337 ? 18.545 48.842 51.261 1.00 9.17 346 PHE A N 1
ATOM 2580 C CA . PHE A 1 337 ? 19.761 49.259 51.882 1.00 8.34 346 PHE A CA 1
ATOM 2581 C C . PHE A 1 337 ? 20.990 49.128 50.987 1.00 8.11 346 PHE A C 1
ATOM 2582 O O . PHE A 1 337 ? 20.992 48.293 50.057 1.00 7.27 346 PHE A O 1
ATOM 2590 N N . ARG A 1 338 ? 22.024 49.891 51.347 1.00 7.87 347 ARG A N 1
ATOM 2591 C CA . ARG A 1 338 ? 23.372 49.730 50.852 1.00 8.45 347 ARG A CA 1
ATOM 2592 C C . ARG A 1 338 ? 24.319 49.943 52.006 1.00 8.59 347 ARG A C 1
ATOM 2593 O O . ARG A 1 338 ? 24.102 50.850 52.821 1.00 9.79 347 ARG A O 1
ATOM 2601 N N . ILE A 1 339 ? 25.378 49.168 52.022 1.00 8.54 348 ILE A N 1
ATOM 2602 C CA . ILE A 1 339 ? 26.455 49.367 52.980 1.00 8.65 348 ILE A CA 1
ATOM 2603 C C . ILE A 1 339 ? 27.779 49.230 52.236 1.00 8.99 348 ILE A C 1
ATOM 2604 O O . ILE A 1 339 ? 27.865 48.438 51.310 1.00 9.11 348 ILE A O 1
ATOM 2609 N N . GLY A 1 340 ? 28.799 49.946 52.699 1.00 8.79 349 GLY A N 1
ATOM 2610 C CA . GLY A 1 340 ? 30.189 49.764 52.292 1.00 8.79 349 GLY A CA 1
ATOM 2611 C C . GLY A 1 340 ? 30.818 48.768 53.287 1.00 9.52 349 GLY A C 1
ATOM 2612 O O . GLY A 1 340 ? 30.131 47.871 53.785 1.00 9.27 349 GLY A O 1
ATOM 2613 N N . SER A 1 341 ? 32.113 48.915 53.593 1.00 9.99 350 SER A N 1
ATOM 2614 C CA . SER A 1 341 ? 32.755 48.137 54.652 1.00 10.20 350 SER A CA 1
ATOM 2615 C C . SER A 1 341 ? 33.741 49.041 55.350 1.00 9.92 350 SER A C 1
ATOM 2616 O O . SER A 1 341 ? 34.424 49.780 54.708 1.00 9.54 350 SER A O 1
ATOM 2619 N N . SER A 1 342 ? 33.927 48.809 56.628 1.00 10.73 351 SER A N 1
ATOM 2620 C CA . SER A 1 342 ? 34.795 49.581 57.529 1.00 12.00 351 SER A CA 1
ATOM 2621 C C . SER A 1 342 ? 36.131 48.895 57.731 1.00 13.68 351 SER A C 1
ATOM 2622 O O . SER A 1 342 ? 37.145 49.492 58.041 1.00 14.45 351 SER A O 1
ATOM 2636 N N . VAL A 1 344 ? 39.563 47.199 55.752 1.00 9.12 353 VAL A N 1
ATOM 2637 C CA . VAL A 1 344 ? 40.254 47.333 54.516 1.00 10.24 353 VAL A CA 1
ATOM 2638 C C . VAL A 1 344 ? 41.528 46.475 54.623 1.00 10.92 353 VAL A C 1
ATOM 2639 O O . VAL A 1 344 ? 42.324 46.641 55.527 1.00 10.43 353 VAL A O 1
ATOM 2643 N N . HIS A 1 345 ? 41.625 45.484 53.730 1.00 10.09 354 HIS A N 1
ATOM 2644 C CA . HIS A 1 345 ? 42.770 44.636 53.641 1.00 10.84 354 HIS A CA 1
ATOM 2645 C C . HIS A 1 345 ? 43.664 45.098 52.507 1.00 9.66 354 HIS A C 1
ATOM 2646 O O . HIS A 1 345 ? 43.214 45.347 51.337 1.00 8.40 354 HIS A O 1
ATOM 2653 N N . PHE A 1 346 ? 44.965 45.118 52.738 1.00 9.56 355 PHE A N 1
ATOM 2654 C CA . PHE A 1 346 ? 45.877 45.463 51.630 1.00 9.20 355 PHE A CA 1
ATOM 2655 C C . PHE A 1 346 ? 45.766 44.558 50.372 1.00 8.94 355 PHE A C 1
ATOM 2656 O O . PHE A 1 346 ? 45.983 44.993 49.268 1.00 9.54 355 PHE A O 1
ATOM 2664 N N . GLY A 1 347 ? 45.390 43.294 50.592 1.00 8.13 356 GLY A N 1
ATOM 2665 C CA . GLY A 1 347 ? 45.300 42.332 49.517 1.00 7.15 356 GLY A CA 1
ATOM 2666 C C . GLY A 1 347 ? 44.244 42.608 48.456 1.00 6.62 356 GLY A C 1
ATOM 2667 O O . GLY A 1 347 ? 44.222 41.954 47.385 1.00 7.63 356 GLY A O 1
ATOM 2668 N N . TYR A 1 348 ? 43.337 43.537 48.740 1.00 7.46 357 TYR A N 1
ATOM 2669 C CA . TYR A 1 348 ? 42.294 43.929 47.789 1.00 7.45 357 TYR A CA 1
ATOM 2670 C C . TYR A 1 348 ? 42.685 45.073 46.952 1.00 7.51 357 TYR A C 1
ATOM 2671 O O . TYR A 1 348 ? 41.981 45.321 45.988 1.00 7.70 357 TYR A O 1
ATOM 2680 N N . GLN A 1 349 ? 43.715 45.846 47.293 1.00 7.09 358 GLN A N 1
ATOM 2681 C CA . GLN A 1 349 ? 43.995 47.078 46.547 1.00 7.32 358 GLN A CA 1
ATOM 2682 C C . GLN A 1 349 ? 44.477 46.829 45.096 1.00 8.08 358 GLN A C 1
ATOM 2683 O O . GLN A 1 349 ? 45.053 45.825 44.713 1.00 8.32 358 GLN A O 1
ATOM 2689 N N . ASN A 1 350 ? 44.173 47.796 44.251 1.00 8.29 359 ASN A N 1
ATOM 2690 C CA . ASN A 1 350 ? 44.424 47.650 42.904 1.00 7.89 359 ASN A CA 1
ATOM 2691 C C . ASN A 1 350 ? 44.729 48.986 42.224 1.00 8.31 359 ASN A C 1
ATOM 2692 O O . ASN A 1 350 ? 43.833 49.707 41.709 1.00 8.64 359 ASN A O 1
ATOM 2697 N N . PRO A 1 351 ? 46.021 49.360 42.233 1.00 8.22 360 PRO A N 1
ATOM 2698 C CA . PRO A 1 351 ? 46.404 50.608 41.503 1.00 7.48 360 PRO A CA 1
ATOM 2699 C C . PRO A 1 351 ? 46.199 50.549 40.029 1.00 6.61 360 PRO A C 1
ATOM 2700 O O . PRO A 1 351 ? 45.917 51.566 39.446 1.00 7.30 360 PRO A O 1
ATOM 2704 N N . ILE A 1 352 ? 46.167 49.391 39.415 1.00 6.21 361 ILE A N 1
ATOM 2705 C CA . ILE A 1 352 ? 45.904 49.299 37.991 1.00 6.48 361 ILE A CA 1
ATOM 2706 C C . ILE A 1 352 ? 44.449 49.704 37.645 1.00 6.49 361 ILE A C 1
ATOM 2707 O O . ILE A 1 352 ? 44.221 50.564 36.777 1.00 5.89 361 ILE A O 1
ATOM 2712 N N . ALA A 1 353 ? 43.503 49.150 38.412 1.00 6.36 362 ALA A N 1
ATOM 2713 C CA . ALA A 1 353 ? 42.091 49.514 38.209 1.00 6.77 362 ALA A CA 1
ATOM 2714 C C . ALA A 1 353 ? 41.872 51.014 38.489 1.00 6.90 362 ALA A C 1
ATOM 2715 O O . ALA A 1 353 ? 41.268 51.721 37.693 1.00 6.88 362 ALA A O 1
ATOM 2717 N N . ALA A 1 354 ? 42.481 51.508 39.547 1.00 6.96 363 ALA A N 1
ATOM 2718 C CA . ALA A 1 354 ? 42.273 52.892 39.887 1.00 8.00 363 ALA A CA 1
ATOM 2719 C C . ALA A 1 354 ? 42.879 53.821 38.858 1.00 8.27 363 ALA A C 1
ATOM 2720 O O . ALA A 1 354 ? 42.299 54.881 38.546 1.00 9.69 363 ALA A O 1
ATOM 2722 N N A MET A 1 355 ? 44.053 53.477 38.344 0.70 9.12 364 MET A N 1
ATOM 2723 N N B MET A 1 355 ? 44.053 53.446 38.366 0.30 8.40 364 MET A N 1
ATOM 2724 C CA A MET A 1 355 ? 44.722 54.302 37.328 0.70 10.16 364 MET A CA 1
ATOM 2725 C CA B MET A 1 355 ? 44.750 54.171 37.319 0.30 8.61 364 MET A CA 1
ATOM 2726 C C A MET A 1 355 ? 43.867 54.243 36.045 0.70 8.78 364 MET A C 1
ATOM 2727 C C B MET A 1 355 ? 43.889 54.217 36.059 0.30 8.35 364 MET A C 1
ATOM 2728 O O A MET A 1 355 ? 43.695 55.269 35.378 0.70 9.04 364 MET A O 1
ATOM 2729 O O B MET A 1 355 ? 43.735 55.269 35.433 0.30 8.56 364 MET A O 1
ATOM 2738 N N . ALA A 1 356 ? 43.336 53.064 35.697 1.00 8.73 365 ALA A N 1
ATOM 2739 C CA . ALA A 1 356 ? 42.515 52.911 34.461 1.00 8.43 365 ALA A CA 1
ATOM 2740 C C . ALA A 1 356 ? 41.247 53.776 34.574 1.00 8.73 365 ALA A C 1
ATOM 2741 O O . ALA A 1 356 ? 40.920 54.562 33.627 1.00 8.41 365 ALA A O 1
ATOM 2743 N N . LEU A 1 357 ? 40.637 53.706 35.741 1.00 8.00 366 LEU A N 1
ATOM 2744 C CA . LEU A 1 357 ? 39.291 54.331 35.887 1.00 7.98 366 LEU A CA 1
ATOM 2745 C C . LEU A 1 357 ? 39.428 55.884 36.014 1.00 9.04 366 LEU A C 1
ATOM 2746 O O . LEU A 1 357 ? 38.502 56.613 35.713 1.00 9.87 366 LEU A O 1
ATOM 2751 N N . SER A 1 358 ? 40.621 56.355 36.416 1.00 9.69 367 SER A N 1
ATOM 2752 C CA . SER A 1 358 ? 40.870 57.781 36.557 1.00 10.63 367 SER A CA 1
ATOM 2753 C C . SER A 1 358 ? 41.581 58.421 35.375 1.00 13.25 367 SER A C 1
ATOM 2754 O O . SER A 1 358 ? 41.466 59.681 35.207 1.00 14.70 367 SER A O 1
ATOM 2757 N N . GLU A 1 359 ? 42.297 57.656 34.565 1.00 12.35 368 GLU A N 1
ATOM 2758 C CA . GLU A 1 359 ? 43.235 58.246 33.578 1.00 13.37 368 GLU A CA 1
ATOM 2759 C C . GLU A 1 359 ? 43.075 57.764 32.157 1.00 13.09 368 GLU A C 1
ATOM 2760 O O . GLU A 1 359 ? 43.550 58.408 31.247 1.00 15.37 368 GLU A O 1
ATOM 2766 N N . PHE A 1 360 ? 42.456 56.613 31.924 1.00 12.15 369 PHE A N 1
ATOM 2767 C CA . PHE A 1 360 ? 42.393 56.014 30.663 1.00 11.94 369 PHE A CA 1
ATOM 2768 C C . PHE A 1 360 ? 41.008 56.270 30.106 1.00 12.29 369 PHE A C 1
ATOM 2769 O O . PHE A 1 360 ? 40.066 55.694 30.544 1.00 10.35 369 PHE A O 1
ATOM 2777 N N . ASP A 1 361 ? 40.919 57.190 29.146 1.00 11.36 370 ASP A N 1
ATOM 2778 C CA . ASP A 1 361 ? 39.620 57.662 28.649 1.00 11.69 370 ASP A CA 1
ATOM 2779 C C . ASP A 1 361 ? 38.558 56.569 28.371 1.00 10.86 370 ASP A C 1
ATOM 2780 O O . ASP A 1 361 ? 37.431 56.707 28.814 1.00 9.84 370 ASP A O 1
ATOM 2785 N N . PRO A 1 362 ? 38.877 55.525 27.572 1.00 10.75 371 PRO A N 1
ATOM 2786 C CA . PRO A 1 362 ? 37.895 54.471 27.334 1.00 10.56 371 PRO A CA 1
ATOM 2787 C C . PRO A 1 362 ? 37.310 53.755 28.606 1.00 10.63 371 PRO A C 1
ATOM 2788 O O . PRO A 1 362 ? 36.230 53.180 28.522 1.00 10.86 371 PRO A O 1
ATOM 2792 N N . LEU A 1 363 ? 37.954 53.889 29.762 1.00 9.79 372 LEU A N 1
ATOM 2793 C CA . LEU A 1 363 ? 37.429 53.267 31.003 1.00 9.05 372 LEU A CA 1
ATOM 2794 C C . LEU A 1 363 ? 37.034 54.290 32.065 1.00 8.92 372 LEU A C 1
ATOM 2795 O O . LEU A 1 363 ? 36.770 53.933 33.151 1.00 10.13 372 LEU A O 1
ATOM 2800 N N . LYS A 1 364 ? 37.008 55.595 31.753 1.00 8.90 373 LYS A N 1
ATOM 2801 C CA . LYS A 1 364 ? 36.619 56.571 32.708 1.00 9.36 373 LYS A CA 1
ATOM 2802 C C . LYS A 1 364 ? 35.105 56.497 32.961 1.00 10.53 373 LYS A C 1
ATOM 2803 O O . LYS A 1 364 ? 34.327 56.626 32.025 1.00 10.28 373 LYS A O 1
ATOM 2809 N N . PRO A 1 365 ? 34.682 56.264 34.166 1.00 10.51 374 PRO A N 1
ATOM 2810 C CA . PRO A 1 365 ? 33.194 56.281 34.330 1.00 10.63 374 PRO A CA 1
ATOM 2811 C C . PRO A 1 365 ? 32.549 57.660 34.100 1.00 11.95 374 PRO A C 1
ATOM 2812 O O . PRO A 1 365 ? 33.164 58.705 34.323 1.00 11.20 374 PRO A O 1
ATOM 2816 N N . ARG A 1 366 ? 31.307 57.682 33.694 1.00 12.76 375 ARG A N 1
ATOM 2817 C CA . ARG A 1 366 ? 30.654 58.931 33.333 1.00 13.75 375 ARG A CA 1
ATOM 2818 C C . ARG A 1 366 ? 30.090 59.735 34.522 1.00 12.52 375 ARG A C 1
ATOM 2819 O O . ARG A 1 366 ? 29.746 60.887 34.367 1.00 13.24 375 ARG A O 1
ATOM 2827 N N . THR A 1 367 ? 29.871 59.124 35.671 1.00 9.88 376 THR A N 1
ATOM 2828 C CA . THR A 1 367 ? 29.217 59.876 36.749 1.00 8.94 376 THR A CA 1
ATOM 2829 C C . THR A 1 367 ? 30.202 60.951 37.191 1.00 9.64 376 THR A C 1
ATOM 2830 O O . THR A 1 367 ? 31.395 60.666 37.496 1.00 10.48 376 THR A O 1
ATOM 2834 N N . PRO A 1 368 ? 29.732 62.190 37.224 1.00 9.90 377 PRO A N 1
ATOM 2835 C CA . PRO A 1 368 ? 30.602 63.249 37.800 1.00 10.38 377 PRO A CA 1
ATOM 2836 C C . PRO A 1 368 ? 31.103 62.871 39.212 1.00 10.08 377 PRO A C 1
ATOM 2837 O O . PRO A 1 368 ? 30.320 62.450 40.075 1.00 10.98 377 PRO A O 1
ATOM 2841 N N . GLY A 1 369 ? 32.424 63.053 39.396 1.00 9.54 378 GLY A N 1
ATOM 2842 C CA . GLY A 1 369 ? 33.101 62.763 40.634 1.00 9.48 378 GLY A CA 1
ATOM 2843 C C . GLY A 1 369 ? 33.867 61.437 40.505 1.00 8.69 378 GLY A C 1
ATOM 2844 O O . GLY A 1 369 ? 34.752 61.142 41.320 1.00 9.51 378 GLY A O 1
ATOM 2845 N N . ALA A 1 370 ? 33.436 60.562 39.635 1.00 7.74 379 ALA A N 1
ATOM 2846 C CA . ALA A 1 370 ? 33.906 59.187 39.768 1.00 7.69 379 ALA A CA 1
ATOM 2847 C C . ALA A 1 370 ? 35.420 59.153 39.382 1.00 7.87 379 ALA A C 1
ATOM 2848 O O . ALA A 1 370 ? 36.174 58.426 39.992 1.00 7.98 379 ALA A O 1
ATOM 2850 N N . THR A 1 371 ? 35.844 59.919 38.384 1.00 8.40 380 THR A N 1
ATOM 2851 C CA . THR A 1 371 ? 37.275 59.926 37.982 1.00 9.09 380 THR A CA 1
ATOM 2852 C C . THR A 1 371 ? 38.089 60.520 39.122 1.00 10.33 380 THR A C 1
ATOM 2853 O O . THR A 1 371 ? 39.162 59.989 39.454 1.00 11.83 380 THR A O 1
ATOM 2857 N N . GLU A 1 372 ? 37.537 61.522 39.788 1.00 10.87 381 GLU A N 1
ATOM 2858 C CA . GLU A 1 372 ? 38.244 62.124 40.960 1.00 11.96 381 GLU A CA 1
ATOM 2859 C C . GLU A 1 372 ? 38.371 61.180 42.141 1.00 10.41 381 GLU A C 1
ATOM 2860 O O . GLU A 1 372 ? 39.401 61.140 42.809 1.00 9.91 381 GLU A O 1
ATOM 2866 N N . ASP A 1 373 ? 37.340 60.415 42.445 1.00 9.85 382 ASP A N 1
ATOM 2867 C CA . ASP A 1 373 ? 37.414 59.411 43.527 1.00 8.90 382 ASP A CA 1
ATOM 2868 C C . ASP A 1 373 ? 38.413 58.355 43.215 1.00 7.94 382 ASP A C 1
ATOM 2869 O O . ASP A 1 373 ? 39.141 57.931 44.076 1.00 6.58 382 ASP A O 1
ATOM 2874 N N . TRP A 1 374 ? 38.460 57.890 41.988 1.00 7.66 383 TRP A N 1
ATOM 2875 C CA . TRP A 1 374 ? 39.459 56.880 41.637 1.00 7.94 383 TRP A CA 1
ATOM 2876 C C . TRP A 1 374 ? 40.901 57.414 41.604 1.00 8.76 383 TRP A C 1
ATOM 2877 O O . TRP A 1 374 ? 41.773 56.734 42.012 1.00 7.98 383 TRP A O 1
ATOM 2888 N N . ALA A 1 375 ? 41.113 58.681 41.186 1.00 9.17 384 ALA A N 1
ATOM 2889 C CA . ALA A 1 375 ? 42.426 59.312 41.302 1.00 9.47 384 ALA A CA 1
ATOM 2890 C C . ALA A 1 375 ? 42.862 59.369 42.828 1.00 9.87 384 ALA A C 1
ATOM 2891 O O . ALA A 1 375 ? 44.005 59.126 43.216 1.00 11.19 384 ALA A O 1
ATOM 2893 N N . THR A 1 376 ? 41.919 59.720 43.665 1.00 9.97 385 THR A N 1
ATOM 2894 C CA . THR A 1 376 ? 42.168 59.795 45.130 1.00 10.20 385 THR A CA 1
ATOM 2895 C C . THR A 1 376 ? 42.450 58.418 45.643 1.00 9.90 385 THR A C 1
ATOM 2896 O O . THR A 1 376 ? 43.373 58.244 46.386 1.00 10.91 385 THR A O 1
ATOM 2900 N N . GLY A 1 377 ? 41.697 57.451 45.182 1.00 9.92 386 GLY A N 1
ATOM 2901 C CA . GLY A 1 377 ? 41.933 56.004 45.469 1.00 9.29 386 GLY A CA 1
ATOM 2902 C C . GLY A 1 377 ? 43.328 55.523 45.064 1.00 9.20 386 GLY A C 1
ATOM 2903 O O . GLY A 1 377 ? 43.982 54.786 45.828 1.00 8.27 386 GLY A O 1
ATOM 2904 N N . LEU A 1 378 ? 43.756 55.868 43.860 1.00 8.81 387 LEU A N 1
ATOM 2905 C CA . LEU A 1 378 ? 45.076 55.460 43.374 1.00 9.44 387 LEU A CA 1
ATOM 2906 C C . LEU A 1 378 ? 46.177 55.989 44.288 1.00 10.76 387 LEU A C 1
ATOM 2907 O O . LEU A 1 378 ? 47.021 55.256 44.798 1.00 10.77 387 LEU A O 1
ATOM 2912 N N . LYS A 1 379 ? 46.132 57.270 44.575 1.00 11.54 388 LYS A N 1
ATOM 2913 C CA . LYS A 1 379 ? 47.072 57.816 45.602 1.00 13.70 388 LYS A CA 1
ATOM 2914 C C . LYS A 1 379 ? 46.973 57.217 46.975 1.00 11.44 388 LYS A C 1
ATOM 2915 O O . LYS A 1 379 ? 47.962 56.851 47.564 1.00 10.32 388 LYS A O 1
ATOM 2921 N N . ARG A 1 380 ? 45.782 57.113 47.526 1.00 10.81 389 ARG A N 1
ATOM 2922 C CA . ARG A 1 380 ? 45.607 56.595 48.854 1.00 11.38 389 ARG A CA 1
ATOM 2923 C C . ARG A 1 380 ? 46.056 55.146 48.877 1.00 10.52 389 ARG A C 1
ATOM 2924 O O . ARG A 1 380 ? 46.576 54.685 49.875 1.00 10.08 389 ARG A O 1
ATOM 2932 N N . SER A 1 381 ? 45.794 54.377 47.849 1.00 9.24 390 SER A N 1
ATOM 2933 C CA . SER A 1 381 ? 46.214 52.943 47.915 1.00 9.64 390 SER A CA 1
ATOM 2934 C C . SER A 1 381 ? 47.779 52.818 47.975 1.00 10.29 390 SER A C 1
ATOM 2935 O O . SER A 1 381 ? 48.282 51.986 48.706 1.00 8.81 390 SER A O 1
ATOM 2938 N N . MET A 1 382 ? 48.544 53.719 47.295 1.00 11.38 391 MET A N 1
ATOM 2939 C CA . MET A 1 382 ? 49.994 53.662 47.291 1.00 11.58 391 MET A CA 1
ATOM 2940 C C . MET A 1 382 ? 50.518 54.116 48.677 1.00 11.86 391 MET A C 1
ATOM 2941 O O . MET A 1 382 ? 51.468 53.568 49.214 1.00 10.84 391 MET A O 1
ATOM 2946 N N . GLU A 1 383 ? 49.833 55.048 49.306 1.00 12.88 392 GLU A N 1
ATOM 2947 C CA . GLU A 1 383 ? 50.155 55.422 50.700 1.00 12.82 392 GLU A CA 1
ATOM 2948 C C . GLU A 1 383 ? 49.883 54.238 51.652 1.00 13.15 392 GLU A C 1
ATOM 2949 O O . GLU A 1 383 ? 50.625 53.986 52.624 1.00 11.33 392 GLU A O 1
ATOM 2955 N N . PHE A 1 384 ? 48.756 53.555 51.412 1.00 11.96 393 PHE A N 1
ATOM 2956 C CA . PHE A 1 384 ? 48.385 52.403 52.262 1.00 11.60 393 PHE A CA 1
ATOM 2957 C C . PHE A 1 384 ? 49.432 51.269 52.200 1.00 11.83 393 PHE A C 1
ATOM 2958 O O . PHE A 1 384 ? 49.821 50.718 53.262 1.00 12.13 393 PHE A O 1
ATOM 2966 N N . TYR A 1 385 ? 49.890 50.937 51.005 1.00 11.11 394 TYR A N 1
ATOM 2967 C CA . TYR A 1 385 ? 50.954 49.868 50.867 1.00 11.57 394 TYR A CA 1
ATOM 2968 C C . TYR A 1 385 ? 52.230 50.302 51.602 1.00 12.25 394 TYR A C 1
ATOM 2969 O O . TYR A 1 385 ? 52.888 49.472 52.222 1.00 11.83 394 TYR A O 1
ATOM 2978 N N . THR A 1 386 ? 52.524 51.609 51.524 1.00 11.40 395 THR A N 1
ATOM 2979 C CA . THR A 1 386 ? 53.743 52.177 52.158 1.00 10.93 395 THR A CA 1
ATOM 2980 C C . THR A 1 386 ? 53.675 52.156 53.697 1.00 10.49 395 THR A C 1
ATOM 2981 O O . THR A 1 386 ? 54.585 51.631 54.377 1.00 10.09 395 THR A O 1
ATOM 2985 N N . TRP A 1 387 ? 52.525 52.553 54.206 1.00 10.73 396 TRP A N 1
ATOM 2986 C CA . TRP A 1 387 ? 52.235 52.568 55.576 1.00 11.21 396 TRP A CA 1
ATOM 2987 C C . TRP A 1 387 ? 52.276 51.178 56.157 1.00 12.92 396 TRP A C 1
ATOM 2988 O O . TRP A 1 387 ? 52.640 50.978 57.317 1.00 11.07 396 TRP A O 1
ATOM 2999 N N . LEU A 1 388 ? 51.841 50.200 55.384 1.00 11.70 397 LEU A N 1
ATOM 3000 C CA . LEU A 1 388 ? 51.845 48.789 55.889 1.00 11.57 397 LEU A CA 1
ATOM 3001 C C . LEU A 1 388 ? 53.110 47.956 55.626 1.00 10.89 397 LEU A C 1
ATOM 3002 O O . LEU A 1 388 ? 53.159 46.779 56.036 1.00 11.70 397 LEU A O 1
ATOM 3007 N N . GLN A 1 389 ? 54.100 48.488 54.951 1.00 11.46 398 GLN A N 1
ATOM 3008 C CA . GLN A 1 389 ? 55.291 47.726 54.646 1.00 12.26 398 GLN A CA 1
ATOM 3009 C C . GLN A 1 389 ? 56.129 47.499 55.898 1.00 13.33 398 GLN A C 1
ATOM 3010 O O . GLN A 1 389 ? 56.516 48.434 56.647 1.00 14.77 398 GLN A O 1
ATOM 3016 N N . SER A 1 390 ? 56.321 46.223 56.206 1.00 15.13 399 SER A N 1
ATOM 3017 C CA . SER A 1 390 ? 57.140 45.785 57.360 1.00 14.66 399 SER A CA 1
ATOM 3018 C C . SER A 1 390 ? 58.616 46.155 57.181 1.00 15.77 399 SER A C 1
ATOM 3019 O O . SER A 1 390 ? 59.093 46.501 56.080 1.00 13.24 399 SER A O 1
ATOM 3022 N N . ALA A 1 391 ? 59.389 46.005 58.278 1.00 14.54 400 ALA A N 1
ATOM 3023 C CA . ALA A 1 391 ? 60.863 46.144 58.224 1.00 16.68 400 ALA A CA 1
ATOM 3024 C C . ALA A 1 391 ? 61.461 45.199 57.209 1.00 16.86 400 ALA A C 1
ATOM 3025 O O . ALA A 1 391 ? 62.442 45.504 56.501 1.00 17.39 400 ALA A O 1
ATOM 3027 N N . GLU A 1 392 ? 60.853 44.024 57.082 1.00 18.12 401 GLU A N 1
ATOM 3028 C CA . GLU A 1 392 ? 61.404 43.003 56.194 1.00 17.50 401 GLU A CA 1
ATOM 3029 C C . GLU A 1 392 ? 60.986 43.076 54.743 1.00 17.54 401 GLU A C 1
ATOM 3030 O O . GLU A 1 392 ? 61.688 42.536 53.891 1.00 16.27 401 GLU A O 1
ATOM 3036 N N . GLY A 1 393 ? 59.819 43.677 54.464 1.00 15.29 402 GLY A N 1
ATOM 3037 C CA . GLY A 1 393 ? 59.421 43.890 53.060 1.00 14.61 402 GLY A CA 1
ATOM 3038 C C . GLY A 1 393 ? 57.961 43.458 52.825 1.00 13.41 402 GLY A C 1
ATOM 3039 O O . GLY A 1 393 ? 57.292 43.989 51.950 1.00 13.45 402 GLY A O 1
ATOM 3040 N N . GLY A 1 394 ? 57.450 42.530 53.637 1.00 12.45 403 GLY A N 1
ATOM 3041 C CA . GLY A 1 394 ? 56.073 42.040 53.485 1.00 11.43 403 GLY A CA 1
ATOM 3042 C C . GLY A 1 394 ? 55.124 43.133 53.843 1.00 11.19 403 GLY A C 1
ATOM 3043 O O . GLY A 1 394 ? 55.452 44.021 54.645 1.00 12.27 403 GLY A O 1
ATOM 3044 N N . ILE A 1 395 ? 53.922 43.073 53.301 1.00 10.23 404 ILE A N 1
ATOM 3045 C CA . ILE A 1 395 ? 52.905 44.027 53.632 1.00 10.15 404 ILE A CA 1
ATOM 3046 C C . ILE A 1 395 ? 51.952 43.539 54.718 1.00 10.87 404 ILE A C 1
ATOM 3047 O O . ILE A 1 395 ? 51.359 42.462 54.597 1.00 12.67 404 ILE A O 1
ATOM 3052 N N . ALA A 1 396 ? 51.774 44.347 55.761 1.00 9.96 405 ALA A N 1
ATOM 3053 C CA . ALA A 1 396 ? 50.917 44.040 56.876 1.00 10.94 405 ALA A CA 1
ATOM 3054 C C . ALA A 1 396 ? 49.440 44.146 56.453 1.00 10.72 405 ALA A C 1
ATOM 3055 O O . ALA A 1 396 ? 49.183 44.726 55.375 1.00 11.46 405 ALA A O 1
ATOM 3057 N N . GLY A 1 397 ? 48.513 43.623 57.268 1.00 10.96 406 GLY A N 1
ATOM 3058 C CA . GLY A 1 397 ? 47.063 43.305 56.923 1.00 11.07 406 GLY A CA 1
ATOM 3059 C C . GLY A 1 397 ? 46.231 44.434 56.360 1.00 11.78 406 GLY A C 1
ATOM 3060 O O . GLY A 1 397 ? 45.775 44.421 55.187 1.00 12.39 406 GLY A O 1
ATOM 3061 N N . GLY A 1 398 ? 46.118 45.479 57.155 1.00 11.60 407 GLY A N 1
ATOM 3062 C CA . GLY A 1 398 ? 45.266 46.573 56.814 1.00 11.51 407 GLY A CA 1
ATOM 3063 C C . GLY A 1 398 ? 44.789 47.399 57.990 1.00 12.23 407 GLY A C 1
ATOM 3064 O O . GLY A 1 398 ? 45.571 47.758 58.826 1.00 13.14 407 GLY A O 1
ATOM 3065 N N . ALA A 1 399 ? 43.520 47.805 57.972 1.00 11.71 408 ALA A N 1
ATOM 3066 C CA . ALA A 1 399 ? 43.042 48.842 58.863 1.00 11.55 408 ALA A CA 1
ATOM 3067 C C . ALA A 1 399 ? 41.529 48.723 59.014 1.00 12.73 408 ALA A C 1
ATOM 3068 O O . ALA A 1 399 ? 40.870 48.052 58.180 1.00 13.50 408 ALA A O 1
ATOM 3070 N N . THR A 1 400 ? 40.958 49.296 60.075 1.00 11.47 409 THR A N 1
ATOM 3071 C CA . THR A 1 400 ? 39.519 49.331 60.266 1.00 12.70 409 THR A CA 1
ATOM 3072 C C . THR A 1 400 ? 39.092 50.688 60.760 1.00 13.93 409 THR A C 1
ATOM 3073 O O . THR A 1 400 ? 39.820 51.312 61.528 1.00 15.19 409 THR A O 1
ATOM 3077 N N . ASN A 1 401 ? 37.923 51.142 60.292 1.00 14.74 410 ASN A N 1
ATOM 3078 C CA . ASN A 1 401 ? 37.280 52.344 60.834 1.00 14.60 410 ASN A CA 1
ATOM 3079 C C . ASN A 1 401 ? 36.290 51.979 61.932 1.00 18.15 410 ASN A C 1
ATOM 3080 O O . ASN A 1 401 ? 35.695 52.868 62.539 1.00 18.39 410 ASN A O 1
ATOM 3085 N N . SER A 1 402 ? 36.069 50.675 62.167 1.00 18.01 411 SER A N 1
ATOM 3086 C CA . SER A 1 402 ? 35.162 50.257 63.221 1.00 17.48 411 SER A CA 1
ATOM 3087 C C . SER A 1 402 ? 35.831 49.245 64.088 1.00 19.02 411 SER A C 1
ATOM 3088 O O . SER A 1 402 ? 35.812 48.055 63.789 1.00 18.43 411 SER A O 1
ATOM 3091 N N . TRP A 1 403 ? 36.417 49.704 65.182 1.00 21.71 412 TRP A N 1
ATOM 3092 C CA . TRP A 1 403 ? 37.088 48.756 66.099 1.00 24.67 412 TRP A CA 1
ATOM 3093 C C . TRP A 1 403 ? 36.064 47.857 66.789 1.00 26.91 412 TRP A C 1
ATOM 3094 O O . TRP A 1 403 ? 35.019 48.336 67.315 1.00 28.36 412 TRP A O 1
ATOM 3105 N N . ASP A 1 404 ? 36.309 46.541 66.756 1.00 28.77 413 ASP A N 1
ATOM 3106 C CA . ASP A 1 404 ? 35.311 45.520 67.137 1.00 34.85 413 ASP A CA 1
ATOM 3107 C C . ASP A 1 404 ? 33.968 45.470 66.343 1.00 31.81 413 ASP A C 1
ATOM 3108 O O . ASP A 1 404 ? 33.019 44.870 66.775 1.00 37.09 413 ASP A O 1
ATOM 3113 N N . GLY A 1 405 ? 33.918 46.006 65.136 1.00 36.34 414 GLY A N 1
ATOM 3114 C CA . GLY A 1 405 ? 32.636 46.149 64.396 1.00 33.59 414 GLY A CA 1
ATOM 3115 C C . GLY A 1 405 ? 31.536 46.857 65.185 1.00 32.91 414 GLY A C 1
ATOM 3116 O O . GLY A 1 405 ? 30.364 46.569 64.976 1.00 35.46 414 GLY A O 1
ATOM 3117 N N . SER A 1 406 ? 31.920 47.746 66.116 1.00 32.23 415 SER A N 1
ATOM 3118 C CA . SER A 1 406 ? 30.985 48.566 66.945 1.00 29.80 415 SER A CA 1
ATOM 3119 C C . SER A 1 406 ? 31.443 50.003 67.125 1.00 23.47 415 SER A C 1
ATOM 3120 O O . SER A 1 406 ? 30.987 50.691 68.037 1.00 23.80 415 SER A O 1
ATOM 3123 N N . TYR A 1 407 ? 32.397 50.434 66.277 1.00 19.85 416 TYR A N 1
ATOM 3124 C CA . TYR A 1 407 ? 33.009 51.744 66.321 1.00 19.12 416 TYR A CA 1
ATOM 3125 C C . TYR A 1 407 ? 33.531 51.998 67.743 1.00 22.27 416 TYR A C 1
ATOM 3126 O O . TYR A 1 407 ? 33.313 53.073 68.316 1.00 22.64 416 TYR A O 1
ATOM 3135 N N . LYS A 1 408 ? 34.206 51.011 68.316 1.00 25.64 417 LYS A N 1
ATOM 3136 C CA . LYS A 1 408 ? 34.639 51.139 69.721 1.00 27.25 417 LYS A CA 1
ATOM 3137 C C . LYS A 1 408 ? 35.845 52.036 69.713 1.00 27.39 417 LYS A C 1
ATOM 3138 O O . LYS A 1 408 ? 36.383 52.310 68.636 1.00 26.22 417 LYS A O 1
ATOM 3144 N N . PRO A 1 409 ? 36.276 52.516 70.898 1.00 26.54 418 PRO A N 1
ATOM 3145 C CA . PRO A 1 409 ? 37.487 53.342 70.894 1.00 29.16 418 PRO A CA 1
ATOM 3146 C C . PRO A 1 409 ? 38.680 52.574 70.418 1.00 25.06 418 PRO A C 1
ATOM 3147 O O . PRO A 1 409 ? 38.764 51.409 70.664 1.00 25.43 418 PRO A O 1
ATOM 3151 N N . HIS A 1 410 ? 39.573 53.224 69.700 1.00 26.78 419 HIS A N 1
ATOM 3152 C CA . HIS A 1 410 ? 40.813 52.567 69.274 1.00 26.21 419 HIS A CA 1
ATOM 3153 C C . HIS A 1 410 ? 41.570 52.146 70.515 1.00 26.98 419 HIS A C 1
ATOM 3154 O O . HIS A 1 410 ? 41.816 52.990 71.389 1.00 29.02 419 HIS A O 1
ATOM 3161 N N . PRO A 1 411 ? 42.010 50.871 70.578 1.00 30.91 420 PRO A N 1
ATOM 3162 C CA . PRO A 1 411 ? 42.769 50.410 71.769 1.00 33.52 420 PRO A CA 1
ATOM 3163 C C . PRO A 1 411 ? 44.025 51.243 72.022 1.00 36.22 420 PRO A C 1
ATOM 3164 O O . PRO A 1 411 ? 44.691 51.680 71.079 1.00 34.74 420 PRO A O 1
ATOM 3168 N N . GLN A 1 412 ? 44.350 51.476 73.279 1.00 39.29 421 GLN A N 1
ATOM 3169 C CA . GLN A 1 412 ? 45.490 52.342 73.588 1.00 42.59 421 GLN A CA 1
ATOM 3170 C C . GLN A 1 412 ? 46.811 51.790 73.041 1.00 37.64 421 GLN A C 1
ATOM 3171 O O . GLN A 1 412 ? 47.660 52.562 72.614 1.00 38.35 421 GLN A O 1
ATOM 3177 N N . ASP A 1 413 ? 46.944 50.473 72.974 1.00 33.68 422 ASP A N 1
ATOM 3178 C CA . ASP A 1 413 ? 48.164 49.874 72.427 1.00 37.36 422 ASP A CA 1
ATOM 3179 C C . ASP A 1 413 ? 48.375 50.042 70.907 1.00 35.53 422 ASP A C 1
ATOM 3180 O O . ASP A 1 413 ? 49.450 49.732 70.409 1.00 30.09 422 ASP A O 1
ATOM 3185 N N . ARG A 1 414 ? 47.370 50.535 70.189 1.00 31.45 423 ARG A N 1
ATOM 3186 C CA . ARG A 1 414 ? 47.539 50.839 68.761 1.00 33.34 423 ARG A CA 1
ATOM 3187 C C . ARG A 1 414 ? 46.913 52.169 68.399 1.00 31.52 423 ARG A C 1
ATOM 3188 O O . ARG A 1 414 ? 46.660 52.431 67.232 1.00 32.33 423 ARG A O 1
ATOM 3196 N N . ALA A 1 415 ? 46.673 53.011 69.401 1.00 30.75 424 ALA A N 1
ATOM 3197 C CA . ALA A 1 415 ? 45.951 54.262 69.197 1.00 30.78 424 ALA A CA 1
ATOM 3198 C C . ALA A 1 415 ? 46.706 55.191 68.287 1.00 27.26 424 ALA A C 1
ATOM 3199 O O . ALA A 1 415 ? 46.085 55.999 67.631 1.00 32.40 424 ALA A O 1
ATOM 3201 N N . ASP A 1 416 ? 48.027 55.088 68.238 1.00 26.44 425 ASP A N 1
ATOM 3202 C CA . ASP A 1 416 ? 48.834 55.959 67.403 1.00 29.33 425 ASP A CA 1
ATOM 3203 C C . ASP A 1 416 ? 48.937 55.403 65.993 1.00 26.38 425 ASP A C 1
ATOM 3204 O O . ASP A 1 416 ? 49.344 56.082 65.095 1.00 27.13 425 ASP A O 1
ATOM 3209 N N . ALA A 1 417 ? 48.649 54.127 65.830 1.00 22.76 426 ALA A N 1
ATOM 3210 C CA . ALA A 1 417 ? 48.920 53.467 64.563 1.00 20.89 426 ALA A CA 1
ATOM 3211 C C . ALA A 1 417 ? 47.750 53.691 63.588 1.00 18.85 426 ALA A C 1
ATOM 3212 O O . ALA A 1 417 ? 46.965 52.751 63.379 1.00 16.36 426 ALA A O 1
ATOM 3214 N N . THR A 1 418 ? 47.648 54.888 63.008 1.00 18.63 427 THR A N 1
ATOM 3215 C CA . THR A 1 418 ? 46.468 55.271 62.190 1.00 17.21 427 THR A CA 1
ATOM 3216 C C . THR A 1 418 ? 46.796 55.779 60.801 1.00 15.12 427 THR A C 1
ATOM 3217 O O . THR A 1 418 ? 47.961 56.150 60.487 1.00 14.17 427 THR A O 1
ATOM 3221 N N . PHE A 1 419 ? 45.778 55.662 59.942 1.00 13.44 428 PHE A N 1
ATOM 3222 C CA . PHE A 1 419 ? 45.870 55.948 58.530 1.00 13.59 428 PHE A CA 1
ATOM 3223 C C . PHE A 1 419 ? 44.558 56.615 58.208 1.00 14.15 428 PHE A C 1
ATOM 3224 O O . PHE A 1 419 ? 43.492 55.975 58.170 1.00 12.76 428 PHE A O 1
ATOM 3232 N N . TYR A 1 420 ? 44.597 57.950 58.083 1.00 14.32 429 TYR A N 1
ATOM 3233 C CA . TYR A 1 420 ? 43.410 58.730 57.807 1.00 14.45 429 TYR A CA 1
ATOM 3234 C C . TYR A 1 420 ? 42.184 58.351 58.635 1.00 16.26 429 TYR A C 1
ATOM 3235 O O . TYR A 1 420 ? 41.078 58.106 58.099 1.00 15.41 429 TYR A O 1
ATOM 3244 N N . GLY A 1 421 ? 42.374 58.295 59.950 1.00 15.40 430 GLY A N 1
ATOM 3245 C CA . GLY A 1 421 ? 41.272 57.941 60.853 1.00 17.31 430 GLY A CA 1
ATOM 3246 C C . GLY A 1 421 ? 41.090 56.469 61.196 1.00 17.90 430 GLY A C 1
ATOM 3247 O O . GLY A 1 421 ? 40.496 56.134 62.251 1.00 17.25 430 GLY A O 1
ATOM 3248 N N . MET A 1 422 ? 41.538 55.564 60.315 1.00 14.81 431 MET A N 1
ATOM 3249 C CA . MET A 1 422 ? 41.435 54.134 60.590 1.00 14.59 431 MET A CA 1
ATOM 3250 C C . MET A 1 422 ? 42.593 53.600 61.417 1.00 14.39 431 MET A C 1
ATOM 3251 O O . MET A 1 422 ? 43.689 54.123 61.331 1.00 16.19 431 MET A O 1
ATOM 3256 N N A VAL A 1 423 ? 42.356 52.541 62.167 0.70 14.73 432 VAL A N 1
ATOM 3257 N N B VAL A 1 423 ? 42.373 52.534 62.175 0.30 13.96 432 VAL A N 1
ATOM 3258 C CA A VAL A 1 423 ? 43.446 51.948 62.952 0.70 15.58 432 VAL A CA 1
ATOM 3259 C CA B VAL A 1 423 ? 43.432 51.976 63.040 0.30 13.71 432 VAL A CA 1
ATOM 3260 C C A VAL A 1 423 ? 43.930 50.692 62.286 0.70 16.24 432 VAL A C 1
ATOM 3261 C C B VAL A 1 423 ? 43.907 50.620 62.521 0.30 14.50 432 VAL A C 1
ATOM 3262 O O A VAL A 1 423 ? 43.152 49.946 61.668 0.70 14.19 432 VAL A O 1
ATOM 3263 O O B VAL A 1 423 ? 43.094 49.729 62.207 0.30 14.04 432 VAL A O 1
ATOM 3270 N N . TYR A 1 424 ? 45.232 50.487 62.453 1.00 14.56 433 TYR A N 1
ATOM 3271 C CA . TYR A 1 424 ? 45.884 49.266 62.080 1.00 15.08 433 TYR A CA 1
ATOM 3272 C C . TYR A 1 424 ? 45.227 48.014 62.637 1.00 15.56 433 TYR A C 1
ATOM 3273 O O . TYR A 1 424 ? 44.836 47.913 63.815 1.00 14.85 433 TYR A O 1
ATOM 3282 N N . ASP A 1 425 ? 45.039 47.060 61.721 1.00 16.75 434 ASP A N 1
ATOM 3283 C CA . ASP A 1 425 ? 44.505 45.774 62.032 1.00 17.28 434 ASP A CA 1
ATOM 3284 C C . ASP A 1 425 ? 45.372 44.726 61.291 1.00 18.68 434 ASP A C 1
ATOM 3285 O O . ASP A 1 425 ? 45.444 44.693 60.067 1.00 18.25 434 ASP A O 1
ATOM 3290 N N . GLU A 1 426 ? 46.010 43.867 62.075 1.00 19.29 435 GLU A N 1
ATOM 3291 C CA . GLU A 1 426 ? 46.930 42.861 61.580 1.00 20.43 435 GLU A CA 1
ATOM 3292 C C . GLU A 1 426 ? 46.163 41.770 60.810 1.00 19.36 435 GLU A C 1
ATOM 3293 O O . GLU A 1 426 ? 46.760 41.063 59.970 1.00 19.26 435 GLU A O 1
ATOM 3299 N N . ASN A 1 427 ? 44.876 41.582 61.142 1.00 18.60 436 ASN A N 1
ATOM 3300 C CA . ASN A 1 427 ? 44.030 40.559 60.492 1.00 19.86 436 ASN A CA 1
ATOM 3301 C C . ASN A 1 427 ? 42.691 41.165 60.174 1.00 20.19 436 ASN A C 1
ATOM 3302 O O . ASN A 1 427 ? 41.701 40.954 60.917 1.00 17.42 436 ASN A O 1
ATOM 3307 N N . PRO A 1 428 ? 42.639 41.983 59.089 1.00 18.24 437 PRO A N 1
ATOM 3308 C CA . PRO A 1 428 ? 41.352 42.642 58.899 1.00 19.54 437 PRO A CA 1
ATOM 3309 C C . PRO A 1 428 ? 40.239 41.624 58.594 1.00 19.62 437 PRO A C 1
ATOM 3310 O O . PRO A 1 428 ? 40.477 40.571 57.991 1.00 21.99 437 PRO A O 1
ATOM 3314 N N . VAL A 1 429 ? 39.024 41.956 58.996 1.00 21.95 438 VAL A N 1
ATOM 3315 C CA . VAL A 1 429 ? 37.793 41.201 58.662 1.00 22.80 438 VAL A CA 1
ATOM 3316 C C . VAL A 1 429 ? 37.682 39.929 59.527 1.00 24.41 438 VAL A C 1
ATOM 3317 O O . VAL A 1 429 ? 36.621 39.607 60.099 1.00 24.03 438 VAL A O 1
ATOM 3321 N N . TYR A 1 430 ? 38.706 38.804 59.091 1.00 23.08 439 TYR A N 1
ATOM 3322 C CA . TYR A 1 430 ? 38.356 37.445 59.650 1.00 23.57 439 TYR A CA 1
ATOM 3323 C C . TYR A 1 430 ? 39.673 37.246 60.442 1.00 21.83 439 TYR A C 1
ATOM 3324 O O . TYR A 1 430 ? 40.792 37.248 59.983 1.00 22.29 439 TYR A O 1
ATOM 3333 N N . HIS A 1 431 ? 39.341 36.134 61.519 1.00 19.43 440 HIS A N 1
ATOM 3334 C CA . HIS A 1 431 ? 40.464 35.697 62.391 1.00 23.06 440 HIS A CA 1
ATOM 3335 C C . HIS A 1 431 ? 40.642 34.200 62.403 1.00 24.03 440 HIS A C 1
ATOM 3336 O O . HIS A 1 431 ? 41.583 33.699 63.048 1.00 22.15 440 HIS A O 1
ATOM 3343 N N . ASP A 1 432 ? 39.792 33.462 61.666 1.00 23.48 441 ASP A N 1
ATOM 3344 C CA . ASP A 1 432 ? 39.784 32.000 61.745 1.00 23.09 441 ASP A CA 1
ATOM 3345 C C . ASP A 1 432 ? 39.839 31.373 60.314 1.00 22.98 441 ASP A C 1
ATOM 3346 O O . ASP A 1 432 ? 38.784 30.998 59.753 1.00 27.14 441 ASP A O 1
ATOM 3351 N N . PRO A 1 433 ? 41.048 31.290 59.725 1.00 22.13 442 PRO A N 1
ATOM 3352 C CA . PRO A 1 433 ? 42.326 31.714 60.289 1.00 21.85 442 PRO A CA 1
ATOM 3353 C C . PRO A 1 433 ? 42.534 33.240 60.097 1.00 22.15 442 PRO A C 1
ATOM 3354 O O . PRO A 1 433 ? 41.741 33.911 59.425 1.00 23.66 442 PRO A O 1
ATOM 3358 N N . GLY A 1 434 ? 43.589 33.782 60.682 1.00 21.32 443 GLY A N 1
ATOM 3359 C CA . GLY A 1 434 ? 43.889 35.208 60.477 1.00 20.96 443 GLY A CA 1
ATOM 3360 C C . GLY A 1 434 ? 44.086 35.622 59.017 1.00 20.77 443 GLY A C 1
ATOM 3361 O O . GLY A 1 434 ? 44.903 35.022 58.294 1.00 17.96 443 GLY A O 1
ATOM 3362 N N . SER A 1 435 ? 43.446 36.722 58.620 1.00 19.94 444 SER A N 1
ATOM 3363 C CA . SER A 1 435 ? 43.520 37.174 57.221 1.00 20.86 444 SER A CA 1
ATOM 3364 C C . SER A 1 435 ? 44.894 37.735 56.870 1.00 18.77 444 SER A C 1
ATOM 3365 O O . SER A 1 435 ? 45.290 37.774 55.667 1.00 21.74 444 SER A O 1
ATOM 3368 N N . GLY A 1 436 ? 45.648 38.118 57.911 1.00 18.83 445 GLY A N 1
ATOM 3369 C CA . GLY A 1 436 ? 47.068 38.480 57.726 1.00 19.54 445 GLY A CA 1
ATOM 3370 C C . GLY A 1 436 ? 48.045 37.342 57.530 1.00 19.31 445 GLY A C 1
ATOM 3371 O O . GLY A 1 436 ? 49.227 37.556 57.131 1.00 18.36 445 GLY A O 1
ATOM 3372 N N . THR A 1 437 ? 47.604 36.117 57.778 1.00 17.38 446 THR A N 1
ATOM 3373 C CA . THR A 1 437 ? 48.550 35.020 57.861 1.00 16.30 446 THR A CA 1
ATOM 3374 C C . THR A 1 437 ? 48.787 34.323 56.516 1.00 14.23 446 THR A C 1
ATOM 3375 O O . THR A 1 437 ? 49.788 33.678 56.356 1.00 15.06 446 THR A O 1
ATOM 3379 N N . TRP A 1 438 ? 47.912 34.543 55.530 1.00 12.73 447 TRP A N 1
ATOM 3380 C CA . TRP A 1 438 ? 48.046 33.922 54.196 1.00 11.81 447 TRP A CA 1
ATOM 3381 C C . TRP A 1 438 ? 49.005 34.713 53.300 1.00 11.91 447 TRP A C 1
ATOM 3382 O O . TRP A 1 438 ? 48.785 35.896 52.981 1.00 10.60 447 TRP A O 1
ATOM 3393 N N . PHE A 1 439 ? 50.045 34.045 52.809 1.00 12.74 448 PHE A N 1
ATOM 3394 C CA . PHE A 1 439 ? 50.979 34.653 51.920 1.00 11.50 448 PHE A CA 1
ATOM 3395 C C . PHE A 1 439 ? 50.386 35.032 50.611 1.00 10.92 448 PHE A C 1
ATOM 3396 O O . PHE A 1 439 ? 50.864 35.985 49.969 1.00 10.04 448 PHE A O 1
ATOM 3404 N N . GLY A 1 440 ? 49.311 34.356 50.194 1.00 10.57 449 GLY A N 1
ATOM 3405 C CA . GLY A 1 440 ? 48.739 34.636 48.859 1.00 8.69 449 GLY A CA 1
ATOM 3406 C C . GLY A 1 440 ? 48.398 36.115 48.594 1.00 8.67 449 GLY A C 1
ATOM 3407 O O . GLY A 1 440 ? 48.607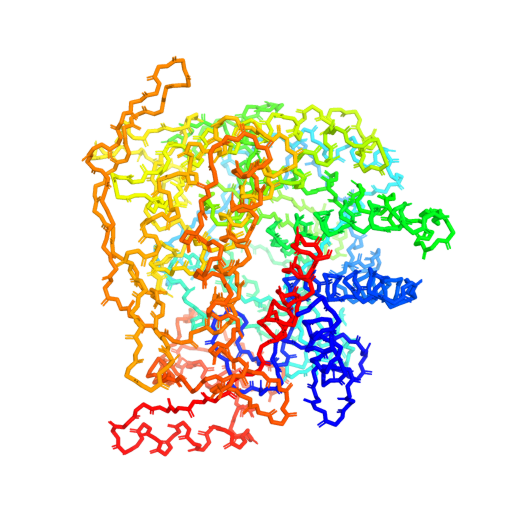 36.637 47.483 1.00 7.75 449 GLY A O 1
ATOM 3408 N N . TRP A 1 441 ? 47.865 36.793 49.614 1.00 7.99 450 TRP A N 1
ATOM 3409 C CA . TRP A 1 441 ? 47.587 38.257 49.469 1.00 7.87 450 TRP A CA 1
ATOM 3410 C C . TRP A 1 441 ? 48.781 39.058 49.041 1.00 8.41 450 TRP A C 1
ATOM 3411 O O . TRP A 1 441 ? 48.643 40.031 48.291 1.00 7.39 450 TRP A O 1
ATOM 3422 N N . GLN A 1 442 ? 49.969 38.679 49.564 1.00 8.29 451 GLN A N 1
ATOM 3423 C CA . GLN A 1 442 ? 51.256 39.341 49.129 1.00 9.14 451 GLN A CA 1
ATOM 3424 C C . GLN A 1 442 ? 51.357 39.347 47.629 1.00 8.72 451 GLN A C 1
ATOM 3425 O O . GLN A 1 442 ? 51.600 40.357 46.977 1.00 9.20 451 GLN A O 1
ATOM 3431 N N . ALA A 1 443 ? 51.270 38.181 47.040 1.00 9.58 452 ALA A N 1
ATOM 3432 C CA . ALA A 1 443 ? 51.428 37.965 45.639 1.00 8.49 452 ALA A CA 1
ATOM 3433 C C . ALA A 1 443 ? 50.348 38.629 44.767 1.00 8.53 452 ALA A C 1
ATOM 3434 O O . ALA A 1 443 ? 50.646 39.269 43.733 1.00 8.87 452 ALA A O 1
ATOM 3436 N N . TRP A 1 444 ? 49.090 38.500 45.181 1.00 8.05 453 TRP A N 1
ATOM 3437 C CA . TRP A 1 444 ? 48.016 39.105 44.415 1.00 8.54 453 TRP A CA 1
ATOM 3438 C C . TRP A 1 444 ? 48.091 40.638 44.340 1.00 7.86 453 TRP A C 1
ATOM 3439 O O . TRP A 1 444 ? 47.924 41.267 43.254 1.00 8.78 453 TRP A O 1
ATOM 3450 N N . SER A 1 445 ? 48.345 41.267 45.452 1.00 7.94 454 SER A N 1
ATOM 3451 C CA . SER A 1 445 ? 48.294 42.694 45.509 1.00 7.59 454 SER A CA 1
ATOM 3452 C C . SER A 1 445 ? 49.617 43.291 45.019 1.00 7.78 454 SER A C 1
ATOM 3453 O O . SER A 1 445 ? 49.630 44.327 44.288 1.00 7.96 454 SER A O 1
ATOM 3456 N N . MET A 1 446 ? 50.753 42.675 45.411 1.00 8.77 455 MET A N 1
ATOM 3457 C CA . MET A 1 446 ? 52.047 43.158 44.894 1.00 8.65 455 MET A CA 1
ATOM 3458 C C . MET A 1 446 ? 52.259 42.945 43.455 1.00 8.89 455 MET A C 1
ATOM 3459 O O . MET A 1 446 ? 53.013 43.702 42.820 1.00 9.58 455 MET A O 1
ATOM 3464 N N . GLN A 1 447 ? 51.640 41.934 42.853 1.00 8.39 456 GLN A N 1
ATOM 3465 C CA . GLN A 1 447 ? 51.687 41.910 41.404 1.00 8.74 456 GLN A CA 1
ATOM 3466 C C . GLN A 1 447 ? 51.160 43.183 40.789 1.00 8.50 456 GLN A C 1
ATOM 3467 O O . GLN A 1 447 ? 51.594 43.627 39.680 1.00 7.52 456 GLN A O 1
ATOM 3473 N N . ARG A 1 448 ? 50.141 43.706 41.436 1.00 8.28 457 ARG A N 1
ATOM 3474 C CA . ARG A 1 448 ? 49.520 44.885 40.872 1.00 8.83 457 ARG A CA 1
ATOM 3475 C C . ARG A 1 448 ? 50.393 46.163 40.996 1.00 8.14 457 ARG A C 1
ATOM 3476 O O . ARG A 1 448 ? 50.442 46.973 40.081 1.00 7.33 457 ARG A O 1
ATOM 3484 N N . VAL A 1 449 ? 51.126 46.269 42.086 1.00 8.41 458 VAL A N 1
ATOM 3485 C CA . VAL A 1 449 ? 52.127 47.313 42.269 1.00 8.29 458 VAL A CA 1
ATOM 3486 C C . VAL A 1 449 ? 53.235 47.158 41.237 1.00 8.78 458 VAL A C 1
ATOM 3487 O O . VAL A 1 449 ? 53.668 48.131 40.601 1.00 8.57 458 VAL A O 1
ATOM 3491 N N . ALA A 1 450 ? 53.599 45.920 40.938 1.00 7.64 459 ALA A N 1
ATOM 3492 C CA . ALA A 1 450 ? 54.678 45.633 40.042 1.00 7.51 459 ALA A CA 1
ATOM 3493 C C . ALA A 1 450 ? 54.216 46.071 38.645 1.00 7.95 459 ALA A C 1
ATOM 3494 O O . ALA A 1 450 ? 54.974 46.711 37.936 1.00 7.83 459 ALA A O 1
ATOM 3496 N N . GLU A 1 451 ? 52.981 45.747 38.277 1.00 8.66 460 GLU A N 1
ATOM 3497 C CA . GLU A 1 451 ? 52.414 46.252 37.024 1.00 9.09 460 GLU A CA 1
ATOM 3498 C C . GLU A 1 451 ? 52.421 47.777 36.893 1.00 8.79 460 GLU A C 1
ATOM 3499 O O . GLU A 1 451 ? 52.617 48.303 35.786 1.00 9.17 460 GLU A O 1
ATOM 3505 N N . TYR A 1 452 ? 52.089 48.445 37.946 1.00 8.70 461 TYR A N 1
ATOM 3506 C CA . TYR A 1 452 ? 52.075 49.894 38.001 1.00 9.42 461 TYR A CA 1
ATOM 3507 C C . TYR A 1 452 ? 53.507 50.455 37.826 1.00 9.64 461 TYR A C 1
ATOM 3508 O O . TYR A 1 452 ? 53.677 51.406 37.071 1.00 11.02 461 TYR A O 1
ATOM 3517 N N . TYR A 1 453 ? 54.493 49.846 38.509 1.00 9.87 462 TYR A N 1
ATOM 3518 C CA . TYR A 1 453 ? 55.894 50.180 38.300 1.00 9.84 462 TYR A CA 1
ATOM 3519 C C . TYR A 1 453 ? 56.258 50.040 36.825 1.00 9.69 462 TYR A C 1
ATOM 3520 O O . TYR A 1 453 ? 56.778 50.946 36.205 1.00 10.65 462 TYR A O 1
ATOM 3529 N N . TYR A 1 454 ? 55.911 48.925 36.218 1.00 10.51 463 TYR A N 1
ATOM 3530 C CA . TYR A 1 454 ? 56.085 48.684 34.837 1.00 11.11 463 TYR A CA 1
ATOM 3531 C C . TYR A 1 454 ? 55.392 49.703 33.883 1.00 11.61 463 TYR A C 1
ATOM 3532 O O . TYR A 1 454 ? 55.966 50.182 32.862 1.00 10.75 463 TYR A O 1
ATOM 3541 N N . LEU A 1 455 ? 54.131 49.991 34.166 1.00 11.84 464 LEU A N 1
ATOM 3542 C CA . LEU A 1 455 ? 53.415 50.875 33.295 1.00 11.54 464 LEU A CA 1
ATOM 3543 C C . LEU A 1 455 ? 53.862 52.335 33.341 1.00 12.68 464 LEU A C 1
ATOM 3544 O O . LEU A 1 455 ? 53.898 53.019 32.292 1.00 14.31 464 LEU A O 1
ATOM 3549 N N . LYS A 1 456 ? 54.074 52.838 34.536 1.00 14.97 465 LYS A N 1
ATOM 3550 C CA . LYS A 1 456 ? 54.293 54.261 34.803 1.00 17.36 465 LYS A CA 1
ATOM 3551 C C . LYS A 1 456 ? 55.726 54.554 35.244 1.00 17.97 465 LYS A C 1
ATOM 3552 O O . LYS A 1 456 ? 56.062 55.707 35.382 1.00 18.38 465 LYS A O 1
ATOM 3558 N N . GLY A 1 457 ? 56.573 53.562 35.549 1.00 15.77 466 GLY A N 1
ATOM 3559 C CA . GLY A 1 457 ? 57.874 53.920 36.126 1.00 14.32 466 GLY A CA 1
ATOM 3560 C C . GLY A 1 457 ? 57.693 54.649 37.427 1.00 14.80 466 GLY A C 1
ATOM 3561 O O . GLY A 1 457 ? 58.506 55.491 37.813 1.00 14.63 466 GLY A O 1
ATOM 3562 N N . ASP A 1 458 ? 56.608 54.379 38.143 1.00 14.80 467 ASP A N 1
ATOM 3563 C CA . ASP A 1 458 ? 56.341 55.056 39.396 1.00 14.27 467 ASP A CA 1
ATOM 3564 C C . ASP A 1 458 ? 57.361 54.836 40.526 1.00 16.15 467 ASP A C 1
ATOM 3565 O O . ASP A 1 458 ? 57.689 53.681 40.870 1.00 15.03 467 ASP A O 1
ATOM 3570 N N . ALA A 1 459 ? 57.870 55.917 41.122 1.00 15.67 468 ALA A N 1
ATOM 3571 C CA . ALA A 1 459 ? 58.863 55.808 42.179 1.00 15.77 468 ALA A CA 1
ATOM 3572 C C . ALA A 1 459 ? 58.402 55.142 43.469 1.00 16.13 468 ALA A C 1
ATOM 3573 O O . ALA A 1 459 ? 59.191 54.413 44.094 1.00 16.23 468 ALA A O 1
ATOM 3575 N N A GLN A 1 460 ? 57.163 55.406 43.892 0.70 16.10 469 GLN A N 1
ATOM 3576 N N B GLN A 1 460 ? 57.162 55.372 43.891 0.30 14.15 469 GLN A N 1
ATOM 3577 C CA A GLN A 1 460 ? 56.622 54.762 45.097 0.70 16.77 469 GLN A CA 1
ATOM 3578 C CA B GLN A 1 460 ? 56.693 54.720 45.108 0.30 13.28 469 GLN A CA 1
ATOM 3579 C C A GLN A 1 460 ? 56.513 53.248 44.868 0.70 15.44 469 GLN A C 1
ATOM 3580 C C B GLN A 1 460 ? 56.483 53.229 44.889 0.30 13.46 469 GLN A C 1
ATOM 3581 O O A GLN A 1 460 ? 56.937 52.466 45.738 0.70 13.36 469 GLN A O 1
ATOM 3582 O O B GLN A 1 460 ? 56.811 52.436 45.780 0.30 12.63 469 GLN A O 1
ATOM 3593 N N . ALA A 1 461 ? 55.929 52.852 43.733 1.00 13.36 470 ALA A N 1
ATOM 3594 C CA . ALA A 1 461 ? 55.835 51.429 43.367 1.00 13.77 470 ALA A CA 1
ATOM 3595 C C . ALA A 1 461 ? 57.256 50.802 43.340 1.00 13.07 470 ALA A C 1
ATOM 3596 O O . ALA A 1 461 ? 57.465 49.731 43.827 1.00 12.50 470 ALA A O 1
ATOM 3598 N N . LYS A 1 462 ? 58.208 51.483 42.742 1.00 12.86 471 LYS A N 1
ATOM 3599 C CA . LYS A 1 462 ? 59.575 50.942 42.697 1.00 13.50 471 LYS A CA 1
ATOM 3600 C C . LYS A 1 462 ? 60.098 50.668 44.081 1.00 12.63 471 LYS A C 1
ATOM 3601 O O . LYS A 1 462 ? 60.649 49.624 44.328 1.00 12.50 471 LYS A O 1
ATOM 3607 N N . GLN A 1 463 ? 59.955 51.618 44.976 1.00 15.51 472 GLN A N 1
ATOM 3608 C CA . GLN A 1 463 ? 60.493 51.503 46.305 1.00 15.96 472 GLN A CA 1
ATOM 3609 C C . GLN A 1 463 ? 59.870 50.350 47.078 1.00 15.60 472 GLN A C 1
ATOM 3610 O O . GLN A 1 463 ? 60.547 49.605 47.808 1.00 14.07 472 GLN A O 1
ATOM 3616 N N . LEU A 1 464 ? 58.558 50.224 46.936 1.00 13.73 473 LEU A N 1
ATOM 3617 C CA . LEU A 1 464 ? 57.827 49.086 47.502 1.00 12.35 473 LEU A CA 1
ATOM 3618 C C . LEU A 1 464 ? 58.371 47.748 47.010 1.00 11.61 473 LEU A C 1
ATOM 3619 O O . LEU A 1 464 ? 58.641 46.838 47.816 1.00 11.74 473 LEU A O 1
ATOM 3624 N N . MET A 1 465 ? 58.555 47.623 45.706 1.00 11.57 474 MET A N 1
ATOM 3625 C CA . MET A 1 465 ? 58.894 46.378 45.107 1.00 11.23 474 MET A CA 1
ATOM 3626 C C . MET A 1 465 ? 60.381 46.120 45.397 1.00 11.92 474 MET A C 1
ATOM 3627 O O . MET A 1 465 ? 60.797 45.008 45.502 1.00 11.08 474 MET A O 1
ATOM 3632 N N . ASP A 1 466 ? 61.199 47.165 45.393 1.00 12.52 475 ASP A N 1
ATOM 3633 C CA . ASP A 1 466 ? 62.623 46.982 45.839 1.00 13.69 475 ASP A CA 1
ATOM 3634 C C . ASP A 1 466 ? 62.817 46.344 47.207 1.00 13.80 475 ASP A C 1
ATOM 3635 O O . ASP A 1 466 ? 63.865 45.713 47.438 1.00 13.85 475 ASP A O 1
ATOM 3640 N N . LYS A 1 467 ? 61.840 46.479 48.074 1.00 14.73 476 LYS A N 1
ATOM 3641 C CA . LYS A 1 467 ? 61.857 45.910 49.385 1.00 15.10 476 LYS A CA 1
ATOM 3642 C C . LYS A 1 467 ? 61.080 44.602 49.527 1.00 15.79 476 LYS A C 1
ATOM 3643 O O . LYS A 1 467 ? 61.424 43.723 50.366 1.00 15.26 476 LYS A O 1
ATOM 3649 N N . TRP A 1 468 ? 60.031 44.476 48.708 1.00 13.22 477 TRP A N 1
ATOM 3650 C CA . TRP A 1 468 ? 59.148 43.327 48.764 1.00 12.17 477 TRP A CA 1
ATOM 3651 C C . TRP A 1 468 ? 59.705 42.179 47.974 1.00 11.89 477 TRP A C 1
ATOM 3652 O O . TRP A 1 468 ? 59.721 41.051 48.488 1.00 12.19 477 TRP A O 1
ATOM 3663 N N . ALA A 1 469 ? 60.248 42.436 46.780 1.00 12.05 478 ALA A N 1
ATOM 3664 C CA . ALA A 1 469 ? 60.757 41.376 45.903 1.00 11.99 478 ALA A CA 1
ATOM 3665 C C . ALA A 1 469 ? 61.892 40.556 46.575 1.00 13.27 478 ALA A C 1
ATOM 3666 O O . ALA A 1 469 ? 61.877 39.304 46.529 1.00 12.02 478 ALA A O 1
ATOM 3668 N N . PRO A 1 470 ? 62.857 41.249 47.193 1.00 15.25 479 PRO A N 1
ATOM 3669 C CA . PRO A 1 470 ? 63.890 40.396 47.824 1.00 15.09 479 PRO A CA 1
ATOM 3670 C C . PRO A 1 470 ? 63.436 39.728 49.099 1.00 13.66 479 PRO A C 1
ATOM 3671 O O . PRO A 1 470 ? 63.946 38.678 49.429 1.00 13.56 479 PRO A O 1
ATOM 3675 N N . TRP A 1 471 ? 62.395 40.211 49.783 1.00 13.30 480 TRP A N 1
ATOM 3676 C CA . TRP A 1 471 ? 61.899 39.475 50.879 1.00 13.63 480 TRP A CA 1
ATOM 3677 C C . TRP A 1 471 ? 61.287 38.155 50.397 1.00 13.14 480 TRP A C 1
ATOM 3678 O O . TRP A 1 471 ? 61.542 37.081 50.999 1.00 12.89 480 TRP A O 1
ATOM 3689 N N . VAL A 1 472 ? 60.565 38.217 49.271 1.00 13.07 481 VAL A N 1
ATOM 3690 C CA . VAL A 1 472 ? 60.009 36.992 48.716 1.00 13.62 481 VAL A CA 1
ATOM 3691 C C . VAL A 1 472 ? 61.118 36.016 48.293 1.00 15.02 481 VAL A C 1
ATOM 3692 O O . VAL A 1 472 ? 61.133 34.833 48.741 1.00 13.84 481 VAL A O 1
ATOM 3696 N N . LEU A 1 473 ? 62.012 36.519 47.435 1.00 14.87 482 LEU A N 1
ATOM 3697 C CA . LEU A 1 473 ? 63.148 35.736 46.911 1.00 15.54 482 LEU A CA 1
ATOM 3698 C C . LEU A 1 473 ? 63.910 35.041 48.039 1.00 15.01 482 LEU A C 1
ATOM 3699 O O . LEU A 1 473 ? 64.147 33.830 47.957 1.00 16.59 482 LEU A O 1
ATOM 3704 N N . SER A 1 474 ? 64.175 35.746 49.130 1.00 14.74 483 SER A N 1
ATOM 3705 C CA . SER A 1 474 ? 64.897 35.213 50.284 1.00 16.96 483 SER A CA 1
ATOM 3706 C C . SER A 1 474 ? 64.158 34.098 51.027 1.00 18.15 483 SER A C 1
ATOM 3707 O O . SER A 1 474 ? 64.738 33.362 51.775 1.00 18.13 483 SER A O 1
ATOM 3710 N N . ASN A 1 475 ? 62.858 33.983 50.816 1.00 17.01 484 ASN A N 1
ATOM 3711 C CA . ASN A 1 475 ? 62.051 33.040 51.51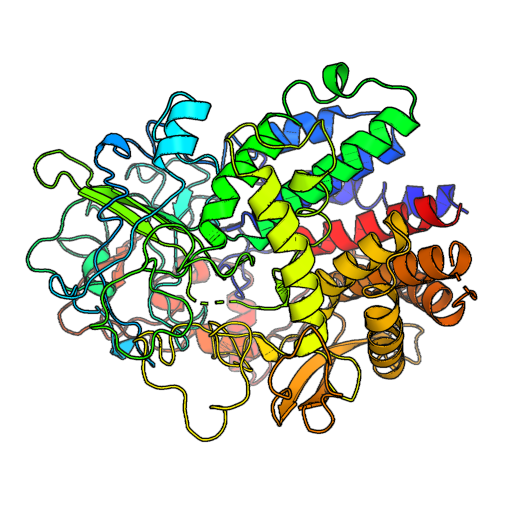9 1.00 16.50 484 ASN A CA 1
ATOM 3712 C C . ASN A 1 475 ? 61.520 31.920 50.614 1.00 15.36 484 ASN A C 1
ATOM 3713 O O . ASN A 1 475 ? 60.702 31.147 51.047 1.00 17.87 484 ASN A O 1
ATOM 3718 N N . ILE A 1 476 ? 61.997 31.817 49.389 1.00 16.04 485 ILE A N 1
ATOM 3719 C CA . ILE A 1 476 ? 61.669 30.700 48.549 1.00 16.20 485 ILE A CA 1
ATOM 3720 C C . ILE A 1 476 ? 62.744 29.635 48.826 1.00 18.85 485 ILE A C 1
ATOM 3721 O O . ILE A 1 476 ? 63.909 29.981 48.989 1.00 17.42 485 ILE A O 1
ATOM 3726 N N . ASN A 1 477 ? 62.345 28.370 49.007 1.00 20.41 486 ASN A N 1
ATOM 3727 C CA . ASN A 1 477 ? 63.360 27.231 49.093 1.00 22.17 486 ASN A CA 1
ATOM 3728 C C . ASN A 1 477 ? 63.377 26.453 47.846 1.00 21.68 486 ASN A C 1
ATOM 3729 O O . ASN A 1 477 ? 62.337 25.980 47.389 1.00 20.73 486 ASN A O 1
ATOM 3734 N N . TRP A 1 478 ? 64.557 26.339 47.254 1.00 20.45 487 TRP A N 1
ATOM 3735 C CA . TRP A 1 478 ? 64.709 25.576 46.082 1.00 23.13 487 TRP A CA 1
ATOM 3736 C C . TRP A 1 478 ? 65.007 24.184 46.579 1.00 23.56 487 TRP A C 1
ATOM 3737 O O . TRP A 1 478 ? 65.806 24.017 47.551 1.00 22.98 487 TRP A O 1
ATOM 3748 N N . LEU A 1 479 ? 64.287 23.182 46.057 1.00 21.08 488 LEU A N 1
ATOM 3749 C CA . LEU A 1 479 ? 64.441 21.790 46.527 1.00 21.48 488 LEU A CA 1
ATOM 3750 C C . LEU A 1 479 ? 65.353 20.949 45.594 1.00 23.92 488 LEU A C 1
ATOM 3751 O O . LEU A 1 479 ? 65.578 21.279 44.397 1.00 22.38 488 LEU A O 1
ATOM 3756 N N . GLU A 1 480 ? 65.885 19.887 46.190 1.00 29.99 489 GLU A N 1
ATOM 3757 C CA . GLU A 1 480 ? 66.911 19.012 45.573 1.00 35.16 489 GLU A CA 1
ATOM 3758 C C . GLU A 1 480 ? 66.604 18.537 44.187 1.00 34.01 489 GLU A C 1
ATOM 3759 O O . GLU A 1 480 ? 67.463 18.604 43.311 1.00 32.64 489 GLU A O 1
ATOM 3765 N N . ASP A 1 481 ? 65.367 18.070 44.021 1.00 31.92 490 ASP A N 1
ATOM 3766 C CA . ASP A 1 481 ? 64.828 17.604 42.756 1.00 30.01 490 ASP A CA 1
ATOM 3767 C C . ASP A 1 481 ? 64.540 18.666 41.702 1.00 30.69 490 ASP A C 1
ATOM 3768 O O . ASP A 1 481 ? 64.036 18.330 40.643 1.00 34.77 490 ASP A O 1
ATOM 3773 N N . GLY A 1 482 ? 64.868 19.935 41.943 1.00 28.43 491 GLY A N 1
ATOM 3774 C CA . GLY A 1 482 ? 64.541 21.016 40.990 1.00 25.64 491 GLY A CA 1
ATOM 3775 C C . GLY A 1 482 ? 63.196 21.753 41.273 1.00 24.28 491 GLY A C 1
ATOM 3776 O O . GLY A 1 482 ? 62.858 22.784 40.638 1.00 25.18 491 GLY A O 1
ATOM 3777 N N A SER A 1 483 ? 62.456 21.236 42.238 0.70 23.89 492 SER A N 1
ATOM 3778 N N B SER A 1 483 ? 62.426 21.212 42.211 0.30 21.43 492 SER A N 1
ATOM 3779 C CA A SER A 1 483 ? 61.178 21.817 42.597 0.70 22.75 492 SER A CA 1
ATOM 3780 C CA B SER A 1 483 ? 61.159 21.818 42.599 0.30 19.01 492 SER A CA 1
ATOM 3781 C C A SER A 1 483 ? 61.458 22.982 43.570 0.70 19.32 492 SER A C 1
ATOM 3782 C C B SER A 1 483 ? 61.453 22.849 43.693 0.30 17.79 492 SER A C 1
ATOM 3783 O O A SER A 1 483 ? 62.604 23.455 43.705 0.70 19.65 492 SER A O 1
ATOM 3784 O O B SER A 1 483 ? 62.607 23.033 44.083 0.30 18.20 492 SER A O 1
ATOM 3789 N N . PHE A 1 484 ? 60.410 23.505 44.194 1.00 16.34 493 PHE A N 1
ATOM 3790 C CA . PHE A 1 484 ? 60.528 24.626 45.146 1.00 15.52 493 PHE A CA 1
ATOM 3791 C C . PHE A 1 484 ? 59.408 24.576 46.168 1.00 15.05 493 PHE A C 1
ATOM 3792 O O . PHE A 1 484 ? 58.471 23.787 46.026 1.00 15.46 493 PHE A O 1
ATOM 3800 N N . GLU A 1 485 ? 59.541 25.373 47.229 1.00 14.39 494 GLU A N 1
ATOM 3801 C CA . GLU A 1 485 ? 58.462 25.664 48.116 1.00 16.05 494 GLU A CA 1
ATOM 3802 C C . GLU A 1 485 ? 58.463 27.189 48.332 1.00 17.72 494 GLU A C 1
ATOM 3803 O O . GLU A 1 485 ? 59.481 27.833 48.558 1.00 17.73 494 GLU A O 1
ATOM 3809 N N . ILE A 1 486 ? 57.302 27.771 48.212 1.00 15.79 495 ILE A N 1
ATOM 3810 C CA . ILE A 1 486 ? 57.158 29.185 48.472 1.00 14.20 495 ILE A CA 1
ATOM 3811 C C . ILE A 1 486 ? 56.599 29.507 49.849 1.00 13.67 495 ILE A C 1
ATOM 3812 O O . ILE A 1 486 ? 56.043 28.666 50.616 1.00 14.08 495 ILE A O 1
ATOM 3817 N N . PRO A 1 487 ? 56.742 30.768 50.247 1.00 13.44 496 PRO A N 1
ATOM 3818 C CA . PRO A 1 487 ? 56.169 31.030 51.537 1.00 12.82 496 PRO A CA 1
ATOM 3819 C C . PRO A 1 487 ? 54.632 30.742 51.568 1.00 13.85 496 PRO A C 1
ATOM 3820 O O . PRO A 1 487 ? 53.931 31.024 50.596 1.00 12.33 496 PRO A O 1
ATOM 3824 N N . ALA A 1 488 ? 54.102 30.222 52.655 1.00 14.08 497 ALA A N 1
ATOM 3825 C CA . ALA A 1 488 ? 52.654 29.939 52.723 1.00 14.79 497 ALA A CA 1
ATOM 3826 C C . ALA A 1 488 ? 51.931 30.677 53.806 1.00 16.16 497 ALA A C 1
ATOM 3827 O O . ALA A 1 488 ? 50.819 31.225 53.598 1.00 15.02 497 ALA A O 1
ATOM 3829 N N . THR A 1 489 ? 52.538 30.676 54.987 1.00 16.21 498 THR A N 1
ATOM 3830 C CA . THR A 1 489 ? 51.913 31.200 56.178 1.00 15.60 498 THR A CA 1
ATOM 3831 C C . THR A 1 489 ? 52.868 32.204 56.810 1.00 16.27 498 THR A C 1
ATOM 3832 O O . THR A 1 489 ? 54.080 31.973 56.847 1.00 15.68 498 THR A O 1
ATOM 3836 N N . LEU A 1 490 ? 52.263 33.299 57.315 1.00 16.17 499 LEU A N 1
ATOM 3837 C CA . LEU A 1 490 ? 52.962 34.404 57.957 1.00 14.60 499 LEU A CA 1
ATOM 3838 C C . LEU A 1 490 ? 52.517 34.657 59.368 1.00 14.90 499 LEU A C 1
ATOM 3839 O O . LEU A 1 490 ? 51.360 34.431 59.756 1.00 14.48 499 LEU A O 1
ATOM 3844 N N . GLU A 1 491 ? 53.466 35.144 60.154 1.00 16.62 500 GLU A N 1
ATOM 3845 C CA . GLU A 1 491 ? 53.227 35.578 61.499 1.00 18.05 500 GLU A CA 1
ATOM 3846 C C . GLU A 1 491 ? 53.684 37.035 61.640 1.00 16.49 500 GLU A C 1
ATOM 3847 O O . GLU A 1 491 ? 54.728 37.377 61.205 1.00 19.53 500 GLU A O 1
ATOM 3853 N N . TRP A 1 492 ? 52.871 37.874 62.236 1.00 16.39 501 TRP A N 1
ATOM 3854 C CA . TRP A 1 492 ? 53.144 39.307 62.357 1.00 16.85 501 TRP A CA 1
ATOM 3855 C C . TRP A 1 492 ? 53.308 39.692 63.787 1.00 18.30 501 TRP A C 1
ATOM 3856 O O . TRP A 1 492 ? 52.591 39.155 64.610 1.00 20.25 501 TRP A O 1
ATOM 3867 N N . THR A 1 493 ? 54.204 40.642 64.091 1.00 18.33 502 THR A N 1
ATOM 3868 C CA . THR A 1 493 ? 54.253 41.277 65.405 1.00 19.12 502 THR A CA 1
ATOM 3869 C C . THR A 1 493 ? 54.436 42.801 65.193 1.00 18.51 502 THR A C 1
ATOM 3870 O O . THR A 1 493 ? 55.010 43.258 64.168 1.00 19.81 502 THR A O 1
ATOM 3874 N N . GLY A 1 494 ? 53.924 43.587 66.110 1.00 16.92 503 GLY A N 1
ATOM 3875 C CA . GLY A 1 494 ? 54.176 45.021 66.043 1.00 19.30 503 GLY A CA 1
ATOM 3876 C C . GLY A 1 494 ? 53.097 45.789 65.310 1.00 18.33 503 GLY A C 1
ATOM 3877 O O . GLY A 1 494 ? 52.028 45.266 65.033 1.00 18.15 503 GLY A O 1
ATOM 3878 N N . LYS A 1 495 ? 53.421 47.047 65.015 1.00 19.31 504 LYS A N 1
ATOM 3879 C CA . LYS A 1 495 ? 52.505 48.000 64.381 1.00 19.59 504 LYS A CA 1
ATOM 3880 C C . LYS A 1 495 ? 53.273 48.940 63.527 1.00 17.65 504 LYS A C 1
ATOM 3881 O O . LYS A 1 495 ? 54.449 49.217 63.770 1.00 16.54 504 LYS A O 1
ATOM 3887 N N . PRO A 1 496 ? 52.617 49.462 62.469 1.00 17.74 505 PRO A N 1
ATOM 3888 C CA . PRO A 1 496 ? 53.273 50.474 61.671 1.00 16.56 505 PRO A CA 1
ATOM 3889 C C . PRO A 1 496 ? 53.320 51.751 62.556 1.00 16.48 505 PRO A C 1
ATOM 3890 O O . PRO A 1 496 ? 52.523 51.857 63.467 1.00 15.35 505 PRO A O 1
ATOM 3894 N N . GLU A 1 497 ? 54.184 52.682 62.210 1.00 17.75 506 GLU A N 1
ATOM 3895 C CA . GLU A 1 497 ? 54.180 54.057 62.732 1.00 19.91 506 GLU A CA 1
ATOM 3896 C C . GLU A 1 497 ? 52.920 54.757 62.226 1.00 22.01 506 GLU A C 1
ATOM 3897 O O . GLU A 1 497 ? 52.323 54.372 61.178 1.00 21.93 506 GLU A O 1
ATOM 3903 N N . LYS A 1 498 ? 52.515 55.785 62.976 1.00 22.25 507 LYS A N 1
ATOM 3904 C CA . LYS A 1 498 ? 51.464 56.689 62.538 1.00 22.69 507 LYS A CA 1
ATOM 3905 C C . LYS A 1 498 ? 51.761 57.141 61.108 1.00 20.33 507 LYS A C 1
ATOM 3906 O O . LYS A 1 498 ? 52.828 57.623 60.858 1.00 17.70 507 LYS A O 1
ATOM 3912 N N . TRP A 1 499 ? 50.815 56.994 60.167 1.00 19.15 508 TRP A N 1
ATOM 3913 C CA . TRP A 1 499 ? 51.008 57.452 58.806 1.00 17.10 508 TRP A CA 1
ATOM 3914 C C . TRP A 1 499 ? 51.101 58.982 58.726 1.00 19.62 508 TRP A C 1
ATOM 3915 O O . TRP A 1 499 ? 50.310 59.720 59.349 1.00 20.49 508 TRP A O 1
ATOM 3926 N N . ASP A 1 500 ? 52.103 59.426 57.998 1.00 21.93 509 ASP A N 1
ATOM 3927 C CA . ASP A 1 500 ? 52.363 60.849 57.685 1.00 22.65 509 ASP A CA 1
ATOM 3928 C C . ASP A 1 500 ? 52.825 60.994 56.270 1.00 19.66 509 ASP A C 1
ATOM 3929 O O . ASP A 1 500 ? 54.012 60.769 55.988 1.00 18.17 509 ASP A O 1
ATOM 3934 N N . PRO A 1 501 ? 51.895 61.339 55.361 1.00 20.11 510 PRO A N 1
ATOM 3935 C CA . PRO A 1 501 ? 52.195 61.319 53.930 1.00 20.61 510 PRO A CA 1
ATOM 3936 C C . PRO A 1 501 ? 53.314 62.303 53.587 1.00 24.71 510 PRO A C 1
ATOM 3937 O O . PRO A 1 501 ? 54.062 62.061 52.646 1.00 26.34 510 PRO A O 1
ATOM 3941 N N . ALA A 1 502 ? 53.387 63.409 54.350 1.00 27.72 511 ALA A N 1
ATOM 3942 C CA . ALA A 1 502 ? 54.415 64.460 54.134 1.00 29.44 511 ALA A CA 1
ATOM 3943 C C . ALA A 1 502 ? 55.803 63.999 54.593 1.00 32.03 511 ALA A C 1
ATOM 3944 O O . ALA A 1 502 ? 56.807 64.335 53.979 1.00 32.89 511 ALA A O 1
ATOM 3946 N N . ASN A 1 503 ? 55.868 63.185 55.644 1.00 30.42 512 ASN A N 1
ATOM 3947 C CA . ASN A 1 503 ? 57.143 62.750 56.174 1.00 32.14 512 ASN A CA 1
ATOM 3948 C C . ASN A 1 503 ? 57.108 61.245 56.621 1.00 27.69 512 ASN A C 1
ATOM 3949 O O . ASN A 1 503 ? 57.110 60.912 57.809 1.00 25.90 512 ASN A O 1
ATOM 3954 N N . PRO A 1 504 ? 56.973 60.330 55.668 1.00 26.79 513 PRO A N 1
ATOM 3955 C CA . PRO A 1 504 ? 56.676 58.943 56.137 1.00 26.21 513 PRO A CA 1
ATOM 3956 C C . PRO A 1 504 ? 57.781 58.340 57.010 1.00 25.25 513 PRO A C 1
ATOM 3957 O O . PRO A 1 504 ? 58.939 58.498 56.686 1.00 25.10 513 PRO A O 1
ATOM 3961 N N . LYS A 1 505 ? 57.428 57.638 58.080 1.00 24.06 514 LYS A N 1
ATOM 3962 C CA . LYS A 1 505 ? 58.433 57.024 58.962 1.00 24.38 514 LYS A CA 1
ATOM 3963 C C . LYS A 1 505 ? 58.715 55.558 58.521 1.00 25.65 514 LYS A C 1
ATOM 3964 O O . LYS A 1 505 ? 57.847 54.879 57.955 1.00 23.69 514 LYS A O 1
ATOM 3970 N N . ALA A 1 506 ? 59.946 55.122 58.732 1.00 21.41 515 ALA A N 1
ATOM 3971 C CA . ALA A 1 506 ? 60.313 53.729 58.659 1.00 22.62 515 ALA A CA 1
ATOM 3972 C C . ALA A 1 506 ? 59.551 52.904 59.731 1.00 21.96 515 ALA A C 1
ATOM 3973 O O . ALA A 1 506 ? 59.578 53.209 60.903 1.00 22.43 515 ALA A O 1
ATOM 3975 N N . ASN A 1 507 ? 58.949 51.788 59.318 1.00 19.95 516 ASN A N 1
ATOM 3976 C CA . ASN A 1 507 ? 58.188 50.949 60.206 1.00 18.07 516 ASN A CA 1
ATOM 3977 C C . ASN A 1 507 ? 59.100 49.918 60.820 1.00 20.65 516 ASN A C 1
ATOM 3978 O O . ASN A 1 507 ? 59.001 48.724 60.558 1.00 19.86 516 ASN A O 1
ATOM 3983 N N . THR A 1 508 ? 60.014 50.392 61.663 1.00 21.27 517 THR A N 1
ATOM 3984 C CA . THR A 1 508 ? 61.037 49.548 62.206 1.00 22.46 517 THR A CA 1
ATOM 3985 C C . THR A 1 508 ? 60.538 48.633 63.247 1.00 21.96 517 THR A C 1
ATOM 3986 O O . THR A 1 508 ? 61.275 47.722 63.595 1.00 26.61 517 THR A O 1
ATOM 3990 N N . ASN A 1 509 ? 59.316 48.825 63.756 1.00 23.30 518 ASN A N 1
ATOM 3991 C CA . ASN A 1 509 ? 58.730 47.918 64.738 1.00 24.24 518 ASN A CA 1
ATOM 3992 C C . ASN A 1 509 ? 57.524 47.084 64.195 1.00 20.37 518 ASN A C 1
ATOM 3993 O O . ASN A 1 509 ? 56.682 46.634 64.955 1.00 21.63 518 ASN A O 1
ATOM 3998 N N . LEU A 1 510 ? 57.419 46.971 62.890 1.00 18.50 519 LEU A N 1
ATOM 3999 C CA . LEU A 1 510 ? 56.464 46.072 62.249 1.00 15.85 519 LEU A CA 1
ATOM 4000 C C . LEU A 1 510 ? 57.281 44.964 61.576 1.00 13.55 519 LEU A C 1
ATOM 4001 O O . LEU A 1 510 ? 58.129 45.233 60.711 1.00 16.82 519 LEU A O 1
ATOM 4006 N N . HIS A 1 511 ? 57.029 43.721 61.981 1.00 14.14 520 HIS A N 1
ATOM 4007 C CA . HIS A 1 511 ? 57.817 42.531 61.587 1.00 16.48 520 HIS A CA 1
ATOM 4008 C C . HIS A 1 511 ? 56.909 41.429 61.133 1.00 14.01 520 HIS A C 1
ATOM 4009 O O . HIS A 1 511 ? 55.819 41.239 61.689 1.00 14.97 520 HIS A O 1
ATOM 4016 N N . VAL A 1 512 ? 57.432 40.690 60.175 1.00 15.30 521 VAL A N 1
ATOM 4017 C CA . VAL A 1 512 ? 56.808 39.508 59.614 1.00 14.65 521 VAL A CA 1
ATOM 4018 C C . VAL A 1 512 ? 57.861 38.416 59.567 1.00 13.86 521 VAL A C 1
ATOM 4019 O O . VAL A 1 512 ? 59.020 38.654 59.190 1.00 14.08 521 VAL A O 1
ATOM 4023 N N . SER A 1 513 ? 57.429 37.216 59.914 1.00 16.33 522 SER A N 1
ATOM 4024 C CA . SER A 1 513 ? 58.160 35.942 59.660 1.00 16.65 522 SER A CA 1
ATOM 4025 C C . SER A 1 513 ? 57.365 34.987 58.806 1.00 16.45 522 SER A C 1
ATOM 4026 O O . SER A 1 513 ? 56.136 34.900 58.919 1.00 16.75 522 SER A O 1
ATOM 4029 N N . VAL A 1 514 ? 58.090 34.231 58.014 1.00 15.85 523 VAL A N 1
ATOM 4030 C CA . VAL A 1 514 ? 57.481 33.163 57.242 1.00 17.06 523 VAL A CA 1
ATOM 4031 C C . VAL A 1 514 ? 57.579 31.944 58.108 1.00 17.70 523 VAL A C 1
ATOM 4032 O O . VAL A 1 514 ? 58.685 31.467 58.394 1.00 20.09 523 VAL A O 1
ATOM 4036 N N . VAL A 1 515 ? 56.439 31.440 58.569 1.00 16.41 524 VAL A N 1
ATOM 4037 C CA . VAL A 1 515 ? 56.476 30.261 59.434 1.00 19.24 524 VAL A CA 1
ATOM 4038 C C . VAL A 1 515 ? 56.131 28.919 58.799 1.00 20.03 524 VAL A C 1
ATOM 4039 O O . VAL A 1 515 ? 56.339 27.869 59.444 1.00 21.78 524 VAL A O 1
ATOM 4043 N N . ASP A 1 516 ? 55.601 28.933 57.564 1.00 19.31 525 ASP A N 1
ATOM 4044 C CA . ASP A 1 516 ? 55.321 27.692 56.812 1.00 18.77 525 ASP A CA 1
ATOM 4045 C C . ASP A 1 516 ? 55.561 27.952 55.328 1.00 17.22 525 ASP A C 1
ATOM 4046 O O . ASP A 1 516 ? 55.361 29.093 54.860 1.00 15.91 525 ASP A O 1
ATOM 4051 N N . HIS A 1 517 ? 55.986 26.898 54.614 1.00 16.59 526 HIS A N 1
ATOM 4052 C CA . HIS A 1 517 ? 56.119 26.883 53.152 1.00 17.03 526 HIS A CA 1
ATOM 4053 C C . HIS A 1 517 ? 55.236 25.861 52.463 1.00 16.42 526 HIS A C 1
ATOM 4054 O O . HIS A 1 517 ? 54.857 24.880 53.047 1.00 16.60 526 HIS A O 1
ATOM 4061 N N . GLY A 1 518 ? 54.949 26.058 51.206 1.00 14.44 527 GLY A N 1
ATOM 4062 C CA . GLY A 1 518 ? 54.149 25.105 50.471 1.00 13.90 527 GLY A CA 1
ATOM 4063 C C . GLY A 1 518 ? 54.387 25.147 48.968 1.00 12.98 527 GLY A C 1
ATOM 4064 O O . GLY A 1 518 ? 55.298 25.810 48.467 1.00 12.65 527 GLY A O 1
ATOM 4065 N N . GLN A 1 519 ? 53.555 24.414 48.233 1.00 11.32 528 GLN A N 1
ATOM 4066 C CA . GLN A 1 519 ? 53.666 24.362 46.775 1.00 11.98 528 GLN A CA 1
ATOM 4067 C C . GLN A 1 519 ? 52.320 24.795 46.143 1.00 11.39 528 GLN A C 1
ATOM 4068 O O . GLN A 1 519 ? 51.736 24.130 45.285 1.00 11.23 528 GLN A O 1
ATOM 4074 N N . ASP A 1 520 ? 51.829 25.927 46.606 1.00 11.95 529 ASP A N 1
ATOM 4075 C CA . ASP A 1 520 ? 50.585 26.510 46.076 1.00 10.26 529 ASP A CA 1
ATOM 4076 C C . ASP A 1 520 ? 50.922 27.125 44.703 1.00 10.17 529 ASP A C 1
ATOM 4077 O O . ASP A 1 520 ? 51.503 28.192 44.634 1.00 9.31 529 ASP A O 1
ATOM 4082 N N . LEU A 1 521 ? 50.556 26.431 43.628 1.00 10.36 530 LEU A N 1
ATOM 4083 C CA . LEU A 1 521 ? 51.025 26.803 42.310 1.00 10.08 530 LEU A CA 1
ATOM 4084 C C . LEU A 1 521 ? 50.314 28.044 41.802 1.00 9.75 530 LEU A C 1
ATOM 4085 O O . LEU A 1 521 ? 50.818 28.701 40.900 1.00 10.66 530 LEU A O 1
ATOM 4090 N N . GLY A 1 522 ? 49.082 28.283 42.255 1.00 8.74 531 GLY A N 1
ATOM 4091 C CA . GLY A 1 522 ? 48.368 29.535 41.907 1.00 8.98 531 GLY A CA 1
ATOM 4092 C C . GLY A 1 522 ? 49.141 30.752 42.450 1.00 8.66 531 GLY A C 1
ATOM 4093 O O . GLY A 1 522 ? 49.460 31.688 41.673 1.00 8.42 531 GLY A O 1
ATOM 4094 N N . ILE A 1 523 ? 49.577 30.626 43.696 1.00 9.23 532 ILE A N 1
ATOM 4095 C CA . ILE A 1 523 ? 50.352 31.673 44.360 1.00 9.36 532 ILE A CA 1
ATOM 4096 C C . ILE A 1 523 ? 51.757 31.704 43.754 1.00 9.84 532 ILE A C 1
ATOM 4097 O O . ILE A 1 523 ? 52.308 32.800 43.530 1.00 10.38 532 ILE A O 1
ATOM 4102 N N . ALA A 1 524 ? 52.321 30.543 43.407 1.00 9.27 533 ALA A N 1
ATOM 4103 C CA . ALA A 1 524 ? 53.638 30.536 42.805 1.00 8.82 533 ALA A CA 1
ATOM 4104 C C . ALA A 1 524 ? 53.612 31.296 41.466 1.00 8.35 533 ALA A C 1
ATOM 4105 O O . ALA A 1 524 ? 54.522 32.015 41.160 1.00 9.65 533 ALA A O 1
ATOM 4107 N N . ALA A 1 525 ? 52.593 31.084 40.649 1.00 7.69 534 ALA A N 1
ATOM 4108 C CA . ALA A 1 525 ? 52.422 31.803 39.409 1.00 7.60 534 ALA A CA 1
ATOM 4109 C C . ALA A 1 525 ? 52.288 33.323 39.618 1.00 7.88 534 ALA A C 1
ATOM 4110 O O . ALA A 1 525 ? 52.791 34.086 38.750 1.00 7.77 534 ALA A O 1
ATOM 4112 N N . GLY A 1 526 ? 51.505 33.741 40.615 1.00 8.25 535 GLY A N 1
ATOM 4113 C CA . GLY A 1 526 ? 51.333 35.157 40.972 1.00 8.35 535 GLY A CA 1
ATOM 4114 C C . GLY A 1 526 ? 52.624 35.778 41.437 1.00 8.07 535 GLY A C 1
ATOM 4115 O O . GLY A 1 526 ? 53.019 36.839 40.943 1.00 7.41 535 GLY A O 1
ATOM 4116 N N . VAL A 1 527 ? 53.394 35.035 42.227 1.00 8.33 536 VAL A N 1
ATOM 4117 C CA . VAL A 1 527 ? 54.823 35.478 42.495 1.00 9.22 536 VAL A CA 1
ATOM 4118 C C . VAL A 1 527 ? 55.671 35.614 41.232 1.00 9.14 536 VAL A C 1
ATOM 4119 O O . VAL A 1 527 ? 56.357 36.632 41.077 1.00 8.27 536 VAL A O 1
ATOM 4123 N N . ALA A 1 528 ? 55.675 34.617 40.341 1.00 8.48 537 ALA A N 1
ATOM 4124 C CA . ALA A 1 528 ? 56.343 34.713 39.089 1.00 8.57 537 ALA A CA 1
ATOM 4125 C C . ALA A 1 528 ? 55.930 36.001 38.383 1.00 8.61 537 ALA A C 1
ATOM 4126 O O . ALA A 1 528 ? 56.772 36.708 37.801 1.00 7.90 537 ALA A O 1
ATOM 4128 N N . LYS A 1 529 ? 54.634 36.325 38.407 1.00 8.22 538 LYS A N 1
ATOM 4129 C CA . LYS A 1 529 ? 54.208 37.499 37.598 1.00 8.74 538 LYS A CA 1
ATOM 4130 C C . LYS A 1 529 ? 54.659 38.789 38.224 1.00 8.33 538 LYS A C 1
ATOM 4131 O O . LYS A 1 529 ? 55.037 39.762 37.554 1.00 7.92 538 LYS A O 1
ATOM 4137 N N . ALA A 1 530 ? 54.630 38.832 39.544 1.00 7.79 539 ALA A N 1
ATOM 4138 C CA . ALA A 1 530 ? 55.068 40.018 40.237 1.00 8.01 539 ALA A CA 1
ATOM 4139 C C . ALA A 1 530 ? 56.539 40.217 39.989 1.00 7.81 539 ALA A C 1
ATOM 4140 O O . ALA A 1 530 ? 56.996 41.349 39.808 1.00 7.74 539 ALA A O 1
ATOM 4142 N N . LEU A 1 531 ? 57.267 39.110 40.006 1.00 8.14 540 LEU A N 1
ATOM 4143 C CA . LEU A 1 531 ? 58.724 39.197 39.770 1.00 9.26 540 LEU A CA 1
ATOM 4144 C C . LEU A 1 531 ? 59.049 39.631 38.333 1.00 10.22 540 LEU A C 1
ATOM 4145 O O . LEU A 1 531 ? 59.991 40.444 38.152 1.00 11.35 540 LEU A O 1
ATOM 4150 N N . MET A 1 532 ? 58.327 39.118 37.318 1.00 9.64 541 MET A N 1
ATOM 4151 C CA . MET A 1 532 ? 58.620 39.459 35.945 1.00 9.69 541 MET A CA 1
ATOM 4152 C C . MET A 1 532 ? 58.308 40.902 35.572 1.00 9.87 541 MET A C 1
ATOM 4153 O O . MET A 1 532 ? 59.055 41.509 34.795 1.00 9.03 541 MET A O 1
ATOM 4158 N N . PHE A 1 533 ? 57.210 41.414 36.085 1.00 8.38 542 PHE A N 1
ATOM 4159 C CA . PHE A 1 533 ? 56.877 42.804 35.886 1.00 8.92 542 PHE A CA 1
ATOM 4160 C C . PHE A 1 533 ? 57.910 43.669 36.615 1.00 9.90 542 PHE A C 1
ATOM 4161 O O . PHE A 1 533 ? 58.270 44.693 36.048 1.00 9.47 542 PHE A O 1
ATOM 4169 N N . TYR A 1 534 ? 58.346 43.277 37.838 1.00 9.33 543 TYR A N 1
ATOM 4170 C CA . TYR A 1 534 ? 59.344 44.039 38.555 1.00 10.43 543 TYR A CA 1
ATOM 4171 C C . TYR A 1 534 ? 60.681 44.099 37.768 1.00 11.98 543 TYR A C 1
ATOM 4172 O O . TYR A 1 534 ? 61.295 45.179 37.551 1.00 11.83 543 TYR A O 1
ATOM 4181 N N . ALA A 1 535 ? 61.079 42.959 37.224 1.00 11.88 544 ALA A N 1
ATOM 4182 C CA . ALA A 1 535 ? 62.316 42.884 36.452 1.00 11.15 544 ALA A CA 1
ATOM 4183 C C . ALA A 1 535 ? 62.173 43.677 35.170 1.00 11.07 544 ALA A C 1
ATOM 4184 O O . ALA A 1 535 ? 63.120 44.372 34.750 1.00 12.07 544 ALA A O 1
ATOM 4186 N N . ALA A 1 536 ? 61.019 43.559 34.495 1.00 10.31 545 ALA A N 1
ATOM 4187 C CA . ALA A 1 536 ? 60.808 44.304 33.246 1.00 10.84 545 ALA A CA 1
ATOM 4188 C C . ALA A 1 536 ? 60.875 45.839 33.485 1.00 11.19 545 ALA A C 1
ATOM 4189 O O . ALA A 1 536 ? 61.466 46.577 32.656 1.00 12.03 545 ALA A O 1
ATOM 4191 N N . ALA A 1 537 ? 60.200 46.277 34.556 1.00 10.39 546 ALA A N 1
ATOM 4192 C CA . ALA A 1 537 ? 60.096 47.684 34.981 1.00 10.83 546 ALA A CA 1
ATOM 4193 C C . ALA A 1 537 ? 61.554 48.202 35.257 1.00 12.92 546 ALA A C 1
ATOM 4194 O O . ALA A 1 537 ? 61.932 49.313 34.810 1.00 10.33 546 ALA A O 1
ATOM 4196 N N . ALA A 1 538 ? 62.296 47.419 36.062 1.00 12.13 547 ALA A N 1
ATOM 4197 C CA . ALA A 1 538 ? 63.672 47.804 36.433 1.00 13.12 547 ALA A CA 1
ATOM 4198 C C . ALA A 1 538 ? 64.586 48.001 35.192 1.00 14.41 547 ALA A C 1
ATOM 4199 O O . ALA A 1 538 ? 65.338 48.969 35.135 1.00 15.68 547 ALA A O 1
ATOM 4201 N N . GLU A 1 539 ? 64.522 47.122 34.229 1.00 15.07 548 GLU A N 1
ATOM 4202 C CA . GLU A 1 539 ? 65.291 47.226 33.015 1.00 18.43 548 GLU A CA 1
ATOM 4203 C C . GLU A 1 539 ? 64.843 48.491 32.263 1.00 16.53 548 GLU A C 1
ATOM 4204 O O . GLU A 1 539 ? 65.682 49.228 31.781 1.00 17.63 548 GLU A O 1
ATOM 4210 N N . LYS A 1 540 ? 63.541 48.794 32.252 1.00 14.28 549 LYS A N 1
ATOM 4211 C CA . LYS A 1 540 ? 63.106 49.972 31.504 1.00 15.43 549 LYS A CA 1
ATOM 4212 C C . LYS A 1 540 ? 63.458 51.291 32.103 1.00 14.05 549 LYS A C 1
ATOM 4213 O O . LYS A 1 540 ? 63.591 52.257 31.356 1.00 12.15 549 LYS A O 1
ATOM 4219 N N . TYR A 1 541 ? 63.487 51.371 33.436 1.00 12.83 550 TYR A N 1
ATOM 4220 C CA . TYR A 1 541 ? 63.496 52.614 34.200 1.00 13.42 550 TYR A CA 1
ATOM 4221 C C . TYR A 1 541 ? 64.641 52.837 35.189 1.00 14.25 550 TYR A C 1
ATOM 4222 O O . TYR A 1 541 ? 64.873 53.964 35.602 1.00 12.71 550 TYR A O 1
ATOM 4231 N N B ASP A 1 542 ? 65.369 51.787 35.533 0.50 14.58 551 ASP A N 1
ATOM 4232 N N C ASP A 1 542 ? 65.352 51.772 35.545 0.50 15.89 551 ASP A N 1
ATOM 4233 C CA B ASP A 1 542 ? 66.365 51.888 36.615 0.50 15.56 551 ASP A CA 1
ATOM 4234 C CA C ASP A 1 542 ? 66.391 51.842 36.595 0.50 17.88 551 ASP A CA 1
ATOM 4235 C C B ASP A 1 542 ? 67.500 50.918 36.282 0.50 16.59 551 ASP A C 1
ATOM 4236 C C C ASP A 1 542 ? 67.523 50.906 36.256 0.50 17.95 551 ASP A C 1
ATOM 4237 O O B ASP A 1 542 ? 67.931 50.880 35.139 0.50 16.47 551 ASP A O 1
ATOM 4238 O O C ASP A 1 542 ? 67.958 50.858 35.113 0.50 17.79 551 ASP A O 1
ATOM 4247 N N . THR A 1 543 ? 68.016 50.156 37.245 1.00 19.86 552 THR A N 1
ATOM 4248 C CA . THR A 1 543 ? 69.024 49.138 36.956 1.00 20.44 552 THR A CA 1
ATOM 4249 C C . THR A 1 543 ? 68.388 47.709 36.889 1.00 19.46 552 THR A C 1
ATOM 4250 O O . THR A 1 543 ? 67.517 47.417 37.693 1.00 21.25 552 THR A O 1
ATOM 4254 N N . PRO A 1 544 ? 68.867 46.840 35.979 1.00 21.61 553 PRO A N 1
ATOM 4255 C CA . PRO A 1 544 ? 68.234 45.549 35.829 1.00 20.31 553 PRO A CA 1
ATOM 4256 C C . PRO A 1 544 ? 68.267 44.750 37.118 1.00 19.34 553 PRO A C 1
ATOM 4257 O O . PRO A 1 544 ? 69.085 45.022 38.068 1.00 17.57 553 PRO A O 1
ATOM 4261 N N . GLN A 1 545 ? 67.292 43.852 37.223 1.00 17.36 554 GLN A N 1
ATOM 4262 C CA . GLN A 1 545 ? 67.129 43.066 38.417 1.00 17.93 554 GLN A CA 1
ATOM 4263 C C . GLN A 1 545 ? 67.062 41.661 37.928 1.00 18.47 554 GLN A C 1
ATOM 4264 O O . GLN A 1 545 ? 65.967 41.017 37.877 1.00 17.33 554 GLN A O 1
ATOM 4270 N N . ASN A 1 546 ? 68.221 41.165 37.516 1.00 18.35 555 ASN A N 1
ATOM 4271 C CA . ASN A 1 546 ? 68.254 39.867 36.912 1.00 19.43 555 ASN A CA 1
ATOM 4272 C C . ASN A 1 546 ? 67.818 38.721 37.847 1.00 16.66 555 ASN A C 1
ATOM 4273 O O . ASN A 1 546 ? 67.287 37.794 37.334 1.00 15.90 555 ASN A O 1
ATOM 4278 N N . GLU A 1 547 ? 68.067 38.766 39.146 1.00 16.55 556 GLU A N 1
ATOM 4279 C CA . GLU A 1 547 ? 67.674 37.662 40.032 1.00 17.34 556 GLU A CA 1
ATOM 4280 C C . GLU A 1 547 ? 66.135 37.509 39.986 1.00 16.96 556 GLU A C 1
ATOM 4281 O O . GLU A 1 547 ? 65.612 36.403 39.984 1.00 16.88 556 GLU A O 1
ATOM 4287 N N . ALA A 1 548 ? 65.432 38.634 39.953 1.00 15.66 557 ALA A N 1
ATOM 4288 C CA . ALA A 1 548 ? 63.927 38.615 39.931 1.00 14.70 557 ALA A CA 1
ATOM 4289 C C . ALA A 1 548 ? 63.490 37.891 38.637 1.00 14.51 557 ALA A C 1
ATOM 4290 O O . ALA A 1 548 ? 62.656 36.966 38.667 1.00 13.54 557 ALA A O 1
ATOM 4292 N N . LYS A 1 549 ? 64.081 38.284 37.517 1.00 13.08 558 LYS A N 1
ATOM 4293 C CA . LYS A 1 549 ? 63.739 37.718 36.235 1.00 14.63 558 LYS A CA 1
ATOM 4294 C C . LYS A 1 549 ? 64.034 36.211 36.145 1.00 15.10 558 LYS A C 1
ATOM 4295 O O . LYS A 1 549 ? 63.212 35.394 35.693 1.00 15.41 558 LYS A O 1
ATOM 4301 N N . GLU A 1 550 ? 65.203 35.829 36.631 1.00 16.27 559 GLU A N 1
ATOM 4302 C CA . GLU A 1 550 ? 65.578 34.443 36.651 1.00 18.23 559 GLU A CA 1
ATOM 4303 C C . GLU A 1 550 ? 64.726 33.638 37.608 1.00 14.68 559 GLU A C 1
ATOM 4304 O O . GLU A 1 550 ? 64.424 32.499 37.295 1.00 13.94 559 GLU A O 1
ATOM 4310 N N . ALA A 1 551 ? 64.411 34.191 38.782 1.00 13.62 560 ALA A N 1
ATOM 4311 C CA . ALA A 1 551 ? 63.539 33.480 39.719 1.00 13.82 560 ALA A CA 1
ATOM 4312 C C . ALA A 1 551 ? 62.162 33.248 39.117 1.00 14.73 560 ALA A C 1
ATOM 4313 O O . ALA A 1 551 ? 61.624 32.141 39.239 1.00 13.62 560 ALA A O 1
ATOM 4315 N N . SER A 1 552 ? 61.628 34.246 38.391 1.00 15.46 561 SER A N 1
ATOM 4316 C CA . SER A 1 552 ? 60.336 34.104 37.694 1.00 14.82 561 SER A CA 1
ATOM 4317 C C . SER A 1 552 ? 60.333 32.924 36.738 1.00 13.49 561 SER A C 1
ATOM 4318 O O . SER A 1 552 ? 59.407 32.088 36.678 1.00 12.59 561 SER A O 1
ATOM 4321 N N . LYS A 1 553 ? 61.355 32.893 35.918 1.00 13.70 562 LYS A N 1
ATOM 4322 C CA . LYS A 1 553 ? 61.536 31.878 34.928 1.00 14.89 562 LYS A CA 1
ATOM 4323 C C . LYS A 1 553 ? 61.743 30.505 35.564 1.00 12.86 562 LYS A C 1
ATOM 4324 O O . LYS A 1 553 ? 61.232 29.494 35.073 1.00 13.17 562 LYS A O 1
ATOM 4330 N N . LYS A 1 554 ? 62.481 30.433 36.631 1.00 14.35 563 LYS A N 1
ATOM 4331 C CA . LYS A 1 554 ? 62.688 29.147 37.322 1.00 15.60 563 LYS A CA 1
ATOM 4332 C C . LYS A 1 554 ? 61.440 28.579 37.917 1.00 14.41 563 LYS A C 1
ATOM 4333 O O . LYS A 1 554 ? 61.241 27.386 37.840 1.00 13.84 563 LYS A O 1
ATOM 4339 N N . LEU A 1 555 ? 60.672 29.418 38.600 1.00 13.36 564 LEU A N 1
ATOM 4340 C CA . LEU A 1 555 ? 59.386 29.010 39.075 1.00 13.44 564 LEU A CA 1
ATOM 4341 C C . LEU A 1 555 ? 58.550 28.414 37.969 1.00 12.31 564 LEU A C 1
ATOM 4342 O O . LEU A 1 555 ? 57.988 27.322 38.170 1.00 13.48 564 LEU A O 1
ATOM 4347 N N . LEU A 1 556 ? 58.407 29.139 36.852 1.00 12.73 565 LEU A N 1
ATOM 4348 C CA . LEU A 1 556 ? 57.611 28.701 35.744 1.00 13.27 565 LEU A CA 1
ATOM 4349 C C . LEU A 1 556 ? 58.123 27.404 35.108 1.00 13.12 565 LEU A C 1
ATOM 4350 O O . LEU A 1 556 ? 57.382 26.518 34.724 1.00 12.76 565 LEU A O 1
ATOM 4355 N N . ASP A 1 557 ? 59.410 27.297 34.992 1.00 11.74 566 ASP A N 1
ATOM 4356 C CA . ASP A 1 557 ? 59.976 26.069 34.456 1.00 13.77 566 ASP A CA 1
ATOM 4357 C C . ASP A 1 557 ? 59.870 24.901 35.420 1.00 13.16 566 ASP A C 1
ATOM 4358 O O . ASP A 1 557 ? 59.572 23.791 34.967 1.00 14.77 566 ASP A O 1
ATOM 4363 N N . ALA A 1 558 ? 60.051 25.152 36.728 1.00 14.08 567 ALA A N 1
ATOM 4364 C CA . ALA A 1 558 ? 59.958 24.063 37.738 1.00 13.86 567 ALA A CA 1
ATOM 4365 C C . ALA A 1 558 ? 58.485 23.559 37.798 1.00 14.02 567 ALA A C 1
ATOM 4366 O O . ALA A 1 558 ? 58.259 22.349 37.901 1.00 12.50 567 ALA A O 1
ATOM 4368 N N . MET A 1 559 ? 57.510 24.475 37.684 1.00 13.42 568 MET A N 1
ATOM 4369 C CA . MET A 1 559 ? 56.105 24.038 37.651 1.00 15.05 568 MET A CA 1
ATOM 4370 C C . MET A 1 559 ? 55.852 23.146 36.428 1.00 14.20 568 MET A C 1
ATOM 4371 O O . MET A 1 559 ? 55.205 22.082 36.535 1.00 14.34 568 MET A O 1
ATOM 4376 N N . TRP A 1 560 ? 56.358 23.556 35.278 1.00 13.20 569 TRP A N 1
ATOM 4377 C CA . TRP A 1 560 ? 56.140 22.792 34.048 1.00 13.69 569 TRP A CA 1
ATOM 4378 C C . TRP A 1 560 ? 56.742 21.384 34.081 1.00 15.39 569 TRP A C 1
ATOM 4379 O O . TRP A 1 560 ? 56.182 20.388 33.558 1.00 16.94 569 TRP A O 1
ATOM 4390 N N . THR A 1 561 ? 57.913 21.277 34.660 1.00 17.08 570 THR A N 1
ATOM 4391 C CA . THR A 1 561 ? 58.596 19.996 34.629 1.00 18.31 570 THR A CA 1
ATOM 4392 C C . THR A 1 561 ? 58.325 19.136 35.877 1.00 20.34 570 THR A C 1
ATOM 4393 O O . THR A 1 561 ? 58.768 17.966 35.886 1.00 26.18 570 THR A O 1
ATOM 4397 N N . HIS A 1 562 ? 57.673 19.634 36.931 1.00 20.51 571 HIS A N 1
ATOM 4398 C CA . HIS A 1 562 ? 57.375 18.804 38.100 1.00 17.93 571 HIS A CA 1
ATOM 4399 C C . HIS A 1 562 ? 55.912 18.556 38.383 1.00 17.56 571 HIS A C 1
ATOM 4400 O O . HIS A 1 562 ? 55.597 17.643 39.115 1.00 20.11 571 HIS A O 1
ATOM 4407 N N . PHE A 1 563 ? 55.002 19.337 37.819 1.00 15.06 572 PHE A N 1
ATOM 4408 C CA . PHE A 1 563 ? 53.593 19.305 38.343 1.00 14.66 572 PHE A CA 1
ATOM 4409 C C . PHE A 1 563 ? 52.550 19.180 37.291 1.00 13.03 572 PHE A C 1
ATOM 4410 O O . PHE A 1 563 ? 51.358 19.490 37.548 1.00 12.40 572 PHE A O 1
ATOM 4418 N N . LYS A 1 564 ? 52.933 18.643 36.127 1.00 12.86 573 LYS A N 1
ATOM 4419 C CA . LYS A 1 564 ? 51.937 18.326 35.159 1.00 13.25 573 LYS A CA 1
ATOM 4420 C C . LYS A 1 564 ? 50.931 17.259 35.615 1.00 12.14 573 LYS A C 1
ATOM 4421 O O . LYS A 1 564 ? 51.305 16.249 36.215 1.00 11.15 573 LYS A O 1
ATOM 4427 N N . THR A 1 565 ? 49.661 17.526 35.322 1.00 11.25 574 THR A N 1
ATOM 4428 C CA . THR A 1 565 ? 48.549 16.587 35.497 1.00 10.86 574 THR A CA 1
ATOM 4429 C C . THR A 1 565 ? 47.708 16.510 34.231 1.00 11.37 574 THR A C 1
ATOM 4430 O O . THR A 1 565 ? 47.886 17.286 33.257 1.00 11.34 574 THR A O 1
ATOM 4434 N N . PRO A 1 566 ? 46.718 15.565 34.180 1.00 11.15 575 PRO A N 1
ATOM 4435 C CA . PRO A 1 566 ? 45.904 15.527 32.983 1.00 10.86 575 PRO A CA 1
ATOM 4436 C C . PRO A 1 566 ? 45.084 16.825 32.804 1.00 11.06 575 PRO A C 1
ATOM 4437 O O . PRO A 1 566 ? 44.642 17.166 31.712 1.00 12.74 575 PRO A O 1
ATOM 4441 N N . LYS A 1 567 ? 44.864 17.547 33.898 1.00 10.23 576 LYS A N 1
ATOM 4442 C CA . LYS A 1 567 ? 44.022 18.760 33.836 1.00 10.38 576 LYS A CA 1
ATOM 4443 C C . LYS A 1 567 ? 44.698 20.122 33.853 1.00 9.18 576 LYS A C 1
ATOM 4444 O O . LYS A 1 567 ? 44.049 21.153 33.539 1.00 8.86 576 LYS A O 1
ATOM 4450 N N . GLY A 1 568 ? 46.005 20.175 34.205 1.00 8.56 577 GLY A N 1
ATOM 4451 C CA . GLY A 1 568 ? 46.728 21.417 34.201 1.00 8.94 577 GLY A CA 1
ATOM 4452 C C . GLY A 1 568 ? 48.054 21.227 34.948 1.00 9.86 577 GLY A C 1
ATOM 4453 O O . GLY A 1 568 ? 48.802 20.322 34.602 1.00 10.15 577 GLY A O 1
ATOM 4454 N N . LEU A 1 569 ? 48.274 22.010 36.023 1.00 10.06 578 LEU A N 1
ATOM 4455 C CA . LEU A 1 569 ? 49.509 21.951 36.849 1.00 11.59 578 LEU A CA 1
ATOM 4456 C C . LEU A 1 569 ? 49.097 22.054 38.276 1.00 12.40 578 LEU A C 1
ATOM 4457 O O . LEU A 1 569 ? 48.532 23.129 38.680 1.00 15.06 578 LEU A O 1
ATOM 4462 N N . ALA A 1 570 ? 49.366 21.001 39.048 1.00 11.75 579 ALA A N 1
ATOM 4463 C CA . ALA A 1 570 ? 48.911 20.916 40.431 1.00 12.54 579 ALA A CA 1
ATOM 4464 C C . ALA A 1 570 ? 49.831 20.109 41.260 1.00 11.55 579 ALA A C 1
ATOM 4465 O O . ALA A 1 570 ? 50.469 19.202 40.778 1.00 12.69 579 ALA A O 1
ATOM 4467 N N . ALA A 1 571 ? 49.914 20.506 42.519 1.00 12.73 580 ALA A N 1
ATO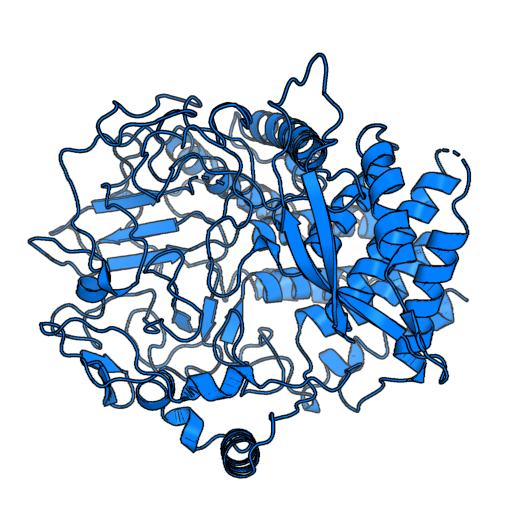M 4468 C CA . ALA A 1 571 ? 50.704 19.864 43.523 1.00 13.67 580 ALA A CA 1
ATOM 4469 C C . ALA A 1 571 ? 49.800 19.360 44.633 1.00 14.66 580 ALA A C 1
ATOM 4470 O O . ALA A 1 571 ? 48.777 19.973 44.988 1.00 13.68 580 ALA A O 1
ATOM 4472 N N . PRO A 1 572 ? 50.166 18.205 45.206 1.00 15.30 581 PRO A N 1
ATOM 4473 C CA . PRO A 1 572 ? 49.364 17.734 46.337 1.00 15.96 581 PRO A CA 1
ATOM 4474 C C . PRO A 1 572 ? 49.398 18.658 47.551 1.00 15.52 581 PRO A C 1
ATOM 4475 O O . PRO A 1 572 ? 50.381 19.374 47.800 1.00 16.20 581 PRO A O 1
ATOM 4479 N N . GLU A 1 573 ? 48.304 18.653 48.303 1.00 14.17 582 GLU A N 1
ATOM 4480 C CA . GLU A 1 573 ? 48.219 19.493 49.472 1.00 14.23 582 GLU A CA 1
ATOM 4481 C C . GLU A 1 573 ? 47.516 18.768 50.569 1.00 13.28 582 GLU A C 1
ATOM 4482 O O . GLU A 1 573 ? 46.603 18.029 50.334 1.00 12.18 582 GLU A O 1
ATOM 4488 N N . LYS A 1 574 ? 48.051 18.906 51.758 1.00 16.23 583 LYS A N 1
ATOM 4489 C CA . LYS A 1 574 ? 47.506 18.267 52.945 1.00 17.06 583 LYS A CA 1
ATOM 4490 C C . LYS A 1 574 ? 46.417 19.189 53.501 1.00 13.92 583 LYS A C 1
ATOM 4491 O O . LYS A 1 574 ? 46.610 20.389 53.620 1.00 14.36 583 LYS A O 1
ATOM 4497 N N . ARG A 1 575 ? 45.284 18.610 53.792 1.00 13.42 584 ARG A N 1
ATOM 4498 C CA . ARG A 1 575 ? 44.135 19.329 54.354 1.00 12.92 584 ARG A CA 1
ATOM 4499 C C . ARG A 1 575 ? 43.645 18.721 55.667 1.00 13.84 584 ARG A C 1
ATOM 4500 O O . ARG A 1 575 ? 42.482 18.226 55.808 1.00 13.93 584 ARG A O 1
ATOM 4508 N N . GLY A 1 576 ? 44.475 18.916 56.678 1.00 14.04 585 GLY A N 1
ATOM 4509 C CA . GLY A 1 576 ? 44.122 18.483 58.045 1.00 14.67 585 GLY A CA 1
ATOM 4510 C C . GLY A 1 576 ? 42.954 19.274 58.619 1.00 15.69 585 GLY A C 1
ATOM 4511 O O . GLY A 1 576 ? 42.179 18.809 59.448 1.00 16.01 585 GLY A O 1
ATOM 4512 N N . ASP A 1 577 ? 42.774 20.473 58.060 1.00 16.31 586 ASP A N 1
ATOM 4513 C CA . ASP A 1 577 ? 41.627 21.314 58.380 1.00 16.65 586 ASP A CA 1
ATOM 4514 C C . ASP A 1 577 ? 40.293 20.658 58.105 1.00 14.08 586 ASP A C 1
ATOM 4515 O O . ASP A 1 577 ? 39.331 21.059 58.733 1.00 14.90 586 ASP A O 1
ATOM 4520 N N . TYR A 1 578 ? 40.229 19.662 57.197 1.00 13.65 587 TYR A N 1
ATOM 4521 C CA . TYR A 1 578 ? 39.008 18.948 56.936 1.00 12.17 587 TYR A CA 1
ATOM 4522 C C . TYR A 1 578 ? 38.428 18.105 58.151 1.00 13.02 587 TYR A C 1
ATOM 4523 O O . TYR A 1 578 ? 37.281 17.701 58.091 1.00 11.10 587 TYR A O 1
ATOM 4532 N N . ALA A 1 579 ? 39.172 17.997 59.259 1.00 14.23 588 ALA A N 1
ATOM 4533 C CA . ALA A 1 579 ? 38.599 17.476 60.506 1.00 15.23 588 ALA A CA 1
ATOM 4534 C C . ALA A 1 579 ? 37.392 18.323 60.927 1.00 15.62 588 ALA A C 1
ATOM 4535 O O . ALA A 1 579 ? 36.414 17.830 61.462 1.00 15.76 588 ALA A O 1
ATOM 4537 N N . ARG A 1 580 ? 37.399 19.590 60.510 1.00 15.62 589 ARG A N 1
ATOM 4538 C CA . ARG A 1 580 ? 36.308 20.500 60.812 1.00 15.58 589 ARG A CA 1
ATOM 4539 C C . ARG A 1 580 ? 34.963 20.259 60.107 1.00 13.82 589 ARG A C 1
ATOM 4540 O O . ARG A 1 580 ? 33.958 20.944 60.433 1.00 13.89 589 ARG A O 1
ATOM 4548 N N . PHE A 1 581 ? 34.924 19.347 59.121 1.00 14.28 590 PHE A N 1
ATOM 4549 C CA . PHE A 1 581 ? 33.675 18.846 58.593 1.00 13.22 590 PHE A CA 1
ATOM 4550 C C . PHE A 1 581 ? 32.712 18.435 59.705 1.00 13.57 590 PHE A C 1
ATOM 4551 O O . PHE A 1 581 ? 31.510 18.673 59.642 1.00 11.54 590 PHE A O 1
ATOM 4559 N N . PHE A 1 582 ? 33.286 17.906 60.796 1.00 14.59 591 PHE A N 1
ATOM 4560 C CA . PHE A 1 582 ? 32.523 17.309 61.903 1.00 17.07 591 PHE A CA 1
ATOM 4561 C C . PHE A 1 582 ? 32.313 18.264 63.049 1.00 17.78 591 PHE A C 1
ATOM 4562 O O . PHE A 1 582 ? 31.655 17.885 64.006 1.00 21.23 591 PHE A O 1
ATOM 4570 N N . ASP A 1 583 ? 32.852 19.488 62.965 1.00 18.38 592 ASP A N 1
ATOM 4571 C CA . ASP A 1 583 ? 32.648 20.519 64.032 1.00 19.93 592 ASP A CA 1
ATOM 4572 C C . ASP A 1 583 ? 31.170 20.946 64.170 1.00 19.89 592 ASP A C 1
ATOM 4573 O O . ASP A 1 583 ? 30.476 21.136 63.193 1.00 18.32 592 ASP A O 1
ATOM 4578 N N . LYS A 1 584 ? 30.736 21.174 65.397 1.00 20.18 593 LYS A N 1
ATOM 4579 C CA . LYS A 1 584 ? 29.420 21.770 65.620 1.00 21.31 593 LYS A CA 1
ATOM 4580 C C . LYS A 1 584 ? 29.476 23.228 65.174 1.00 19.24 593 LYS A C 1
ATOM 4581 O O . LYS A 1 584 ? 30.513 23.884 65.202 1.00 20.79 593 LYS A O 1
ATOM 4587 N N . VAL A 1 585 ? 28.329 23.715 64.773 1.00 18.42 594 VAL A N 1
ATOM 4588 C CA . VAL A 1 585 ? 28.180 25.059 64.324 1.00 19.68 594 VAL A CA 1
ATOM 4589 C C . VAL A 1 585 ? 27.157 25.767 65.225 1.00 19.67 594 VAL A C 1
ATOM 4590 O O . VAL A 1 585 ? 26.067 25.239 65.457 1.00 21.07 594 VAL A O 1
ATOM 4594 N N . TYR A 1 586 ? 27.452 27.004 65.611 1.00 18.88 595 TYR A N 1
ATOM 4595 C CA . TYR A 1 586 ? 26.469 27.820 66.378 1.00 18.53 595 TYR A CA 1
ATOM 4596 C C . TYR A 1 586 ? 25.190 28.075 65.615 1.00 20.11 595 TYR A C 1
ATOM 4597 O O . TYR A 1 586 ? 25.195 28.583 64.466 1.00 18.82 595 TYR A O 1
ATOM 4606 N N . VAL A 1 587 ? 24.091 27.646 66.208 1.00 18.93 596 VAL A N 1
ATOM 4607 C CA . VAL A 1 587 ? 22.757 28.008 65.763 1.00 19.24 596 VAL A CA 1
ATOM 4608 C C . VAL A 1 587 ? 21.990 28.362 67.038 1.00 20.04 596 VAL A C 1
ATOM 4609 O O . VAL A 1 587 ? 22.036 27.580 68.027 1.00 22.10 596 VAL A O 1
ATOM 4613 N N . PRO A 1 588 ? 21.288 29.505 67.032 1.00 19.84 597 PRO A N 1
ATOM 4614 C CA . PRO A 1 588 ? 20.469 29.792 68.234 1.00 20.10 597 PRO A CA 1
ATOM 4615 C C . PRO A 1 588 ? 19.411 28.741 68.600 1.00 19.83 597 PRO A C 1
ATOM 4616 O O . PRO A 1 588 ? 18.706 28.184 67.759 1.00 17.88 597 PRO A O 1
ATOM 4620 N N . GLY A 1 589 ? 19.275 28.553 69.909 1.00 24.59 598 GLY A N 1
ATOM 4621 C CA . GLY A 1 589 ? 18.206 27.759 70.496 1.00 24.69 598 GLY A CA 1
ATOM 4622 C C . GLY A 1 589 ? 16.844 28.054 69.975 1.00 24.10 598 GLY A C 1
ATOM 4623 O O . GLY A 1 589 ? 16.071 27.144 69.755 1.00 26.34 598 GLY A O 1
ATOM 4624 N N A GLU A 1 590 ? 16.522 29.311 69.710 0.70 25.30 599 GLU A N 1
ATOM 4625 N N B GLU A 1 590 ? 16.578 29.334 69.725 0.30 23.32 599 GLU A N 1
ATOM 4626 C CA A GLU A 1 590 ? 15.161 29.618 69.178 0.70 28.12 599 GLU A CA 1
ATOM 4627 C CA B GLU A 1 590 ? 15.283 29.775 69.203 0.30 23.78 599 GLU A CA 1
ATOM 4628 C C A GLU A 1 590 ? 15.002 29.270 67.703 0.70 25.63 599 GLU A C 1
ATOM 4629 C C B GLU A 1 590 ? 15.099 29.586 67.696 0.30 22.92 599 GLU A C 1
ATOM 4630 O O A GLU A 1 590 ? 13.863 29.221 67.187 0.70 24.44 599 GLU A O 1
ATOM 4631 O O B GLU A 1 590 ? 14.057 29.981 67.162 0.30 21.58 599 GLU A O 1
ATOM 4642 N N . PHE A 1 591 ? 16.124 29.076 67.007 1.00 22.50 600 PHE A N 1
ATOM 4643 C CA . PHE A 1 591 ? 16.060 28.871 65.537 1.00 20.29 600 PHE A CA 1
ATOM 4644 C C . PHE A 1 591 ? 15.908 27.387 65.145 1.00 20.28 600 PHE A C 1
ATOM 4645 O O . PHE A 1 591 ? 16.748 26.561 65.439 1.00 22.07 600 PHE A O 1
ATOM 4653 N N . ASN A 1 592 ? 14.865 27.125 64.387 1.00 25.64 601 ASN A N 1
ATOM 4654 C CA . ASN A 1 592 ? 14.567 25.822 63.819 1.00 24.70 601 ASN A CA 1
ATOM 4655 C C . ASN A 1 592 ? 14.369 25.938 62.346 1.00 22.73 601 ASN A C 1
ATOM 4656 O O . ASN A 1 592 ? 13.427 26.561 61.924 1.00 20.87 601 ASN A O 1
ATOM 4661 N N . GLY A 1 593 ? 15.186 25.260 61.556 1.00 19.22 602 GLY A N 1
ATOM 4662 C CA . GLY A 1 593 ? 15.186 25.489 60.136 1.00 17.11 602 GLY A CA 1
ATOM 4663 C C . GLY A 1 593 ? 15.536 24.248 59.368 1.00 16.10 602 GLY A C 1
ATOM 4664 O O . GLY A 1 593 ? 16.030 23.314 59.946 1.00 16.79 602 GLY A O 1
ATOM 4665 N N . SER A 1 594 ? 15.258 24.246 58.071 1.00 14.30 603 SER A N 1
ATOM 4666 C CA . SER A 1 594 ? 15.741 23.203 57.186 1.00 17.36 603 SER A CA 1
ATOM 4667 C C . SER A 1 594 ? 16.499 23.769 56.001 1.00 13.93 603 SER A C 1
ATOM 4668 O O . SER A 1 594 ? 16.070 24.765 55.423 1.00 13.03 603 SER A O 1
ATOM 4671 N N . MET A 1 595 ? 17.529 23.045 55.575 1.00 14.35 604 MET A N 1
ATOM 4672 C CA . MET A 1 595 ? 18.129 23.221 54.257 1.00 13.57 604 MET A CA 1
ATOM 4673 C C . MET A 1 595 ? 17.208 22.667 53.202 1.00 15.02 604 MET A C 1
ATOM 4674 O O . MET A 1 595 ? 16.233 21.948 53.548 1.00 14.58 604 MET A O 1
ATOM 4679 N N . ALA A 1 596 ? 17.462 23.000 51.926 1.00 14.63 605 ALA A N 1
ATOM 4680 C CA . ALA A 1 596 ? 16.571 22.568 50.857 1.00 17.47 605 ALA A CA 1
ATOM 4681 C C . ALA A 1 596 ? 16.431 21.055 50.674 1.00 19.22 605 ALA A C 1
ATOM 4682 O O . ALA A 1 596 ? 15.365 20.572 50.221 1.00 20.88 605 ALA A O 1
ATOM 4684 N N . ASN A 1 597 ? 17.496 20.304 50.923 1.00 16.99 606 ASN A N 1
ATOM 4685 C CA . ASN A 1 597 ? 17.424 18.850 50.928 1.00 18.26 606 ASN A CA 1
ATOM 4686 C C . ASN A 1 597 ? 16.842 18.231 52.190 1.00 18.76 606 ASN A C 1
ATOM 4687 O O . ASN A 1 597 ? 16.862 17.001 52.323 1.00 21.32 606 ASN A O 1
ATOM 4692 N N . GLY A 1 598 ? 16.403 19.061 53.134 1.00 18.83 607 GLY A N 1
ATOM 4693 C CA . GLY A 1 598 ? 15.746 18.626 54.332 1.00 18.50 607 GLY A CA 1
ATOM 4694 C C . GLY A 1 598 ? 16.739 18.502 55.446 1.00 19.49 607 GLY A C 1
ATOM 4695 O O . GLY A 1 598 ? 16.359 18.120 56.510 1.00 19.67 607 GLY A O 1
ATOM 4696 N N . ASP A 1 599 ? 18.039 18.782 55.241 1.00 16.34 608 ASP A N 1
ATOM 4697 C CA . ASP A 1 599 ? 18.965 18.749 56.365 1.00 15.40 608 ASP A CA 1
ATOM 4698 C C . ASP A 1 599 ? 18.470 19.755 57.371 1.00 15.59 608 ASP A C 1
ATOM 4699 O O . ASP A 1 599 ? 18.085 20.873 56.997 1.00 14.38 608 ASP A O 1
ATOM 4704 N N . ALA A 1 600 ? 18.726 19.457 58.648 1.00 14.98 609 ALA A N 1
ATOM 4705 C CA . ALA A 1 600 ? 18.276 20.292 59.767 1.00 15.09 609 ALA A CA 1
ATOM 4706 C C . ALA A 1 600 ? 19.255 21.395 60.131 1.00 14.77 609 ALA A C 1
ATOM 4707 O O . ALA A 1 600 ? 20.475 21.209 60.063 1.00 14.32 609 ALA A O 1
ATOM 4709 N N . ILE A 1 601 ? 18.681 22.526 60.494 1.00 13.47 610 ILE A N 1
ATOM 4710 C CA . ILE A 1 601 ? 19.441 23.647 61.035 1.00 14.88 610 ILE A CA 1
ATOM 4711 C C . ILE A 1 601 ? 18.979 23.844 62.471 1.00 14.97 610 ILE A C 1
ATOM 4712 O O . ILE A 1 601 ? 17.856 24.363 62.739 1.00 15.59 610 ILE A O 1
ATOM 4717 N N . ASN A 1 602 ? 19.849 23.477 63.393 1.00 15.09 611 ASN A N 1
ATOM 4718 C CA . ASN A 1 602 ? 19.480 23.539 64.818 1.00 16.32 611 ASN A CA 1
ATOM 4719 C C . ASN A 1 602 ? 20.683 23.526 65.648 1.00 16.27 611 ASN A C 1
ATOM 4720 O O . ASN A 1 602 ? 21.794 23.548 65.130 1.00 16.62 611 ASN A O 1
ATOM 4725 N N . SER A 1 603 ? 20.517 23.373 66.960 1.00 18.84 612 SER A N 1
ATOM 4726 C CA . SER A 1 603 ? 21.653 23.619 67.825 1.00 18.98 612 SER A CA 1
ATOM 4727 C C . SER A 1 603 ? 22.642 22.468 67.853 1.00 19.05 612 SER A C 1
ATOM 4728 O O . SER A 1 603 ? 23.744 22.656 68.365 1.00 20.79 612 SER A O 1
ATOM 4731 N N . GLU A 1 604 ? 22.282 21.317 67.308 1.00 16.92 613 GLU A N 1
ATOM 4732 C CA . GLU A 1 604 ? 23.214 20.224 67.103 1.00 18.99 613 GLU A CA 1
ATOM 4733 C C . GLU A 1 604 ? 23.777 20.089 65.654 1.00 18.18 613 GLU A C 1
ATOM 4734 O O . GLU A 1 604 ? 24.340 19.046 65.299 1.00 18.72 613 GLU A O 1
ATOM 4740 N N . SER A 1 605 ? 23.542 21.089 64.800 1.00 16.66 614 SER A N 1
ATOM 4741 C CA . SER A 1 605 ? 24.120 21.070 63.455 1.00 13.94 614 SER A CA 1
ATOM 4742 C C . SER A 1 605 ? 25.632 21.099 63.438 1.00 13.13 614 SER A C 1
ATOM 4743 O O . SER A 1 605 ? 26.269 21.653 64.309 1.00 15.11 614 SER A O 1
ATOM 4746 N N . THR A 1 606 ? 26.194 20.468 62.410 1.00 13.02 615 THR A N 1
ATOM 4747 C CA . THR A 1 606 ? 27.653 20.493 62.106 1.00 12.46 615 THR A CA 1
ATOM 4748 C C . THR A 1 606 ? 27.788 20.965 60.636 1.00 11.17 615 THR A C 1
ATOM 4749 O O . THR A 1 606 ? 26.745 21.032 59.894 1.00 9.83 615 THR A O 1
ATOM 4753 N N . PHE A 1 607 ? 29.017 21.273 60.236 1.00 11.08 616 PHE A N 1
ATOM 4754 C CA . PHE A 1 607 ? 29.232 21.719 58.857 1.00 10.86 616 PHE A CA 1
ATOM 4755 C C . PHE A 1 607 ? 28.652 20.615 57.917 1.00 11.11 616 PHE A C 1
ATOM 4756 O O . PHE A 1 607 ? 27.993 20.896 56.963 1.00 10.49 616 PHE A O 1
ATOM 4764 N N . LEU A 1 608 ? 28.976 19.352 58.184 1.00 11.07 617 LEU A N 1
ATOM 4765 C CA . LEU A 1 608 ? 28.552 18.248 57.294 1.00 12.41 617 LEU A CA 1
ATOM 4766 C C . LEU A 1 608 ? 27.064 17.978 57.403 1.00 12.00 617 LEU A C 1
ATOM 4767 O O . LEU A 1 608 ? 26.420 17.627 56.437 1.00 11.34 617 LEU A O 1
ATOM 4772 N N . SER A 1 609 ? 26.522 18.020 58.616 1.00 13.52 618 SER A N 1
ATOM 4773 C CA . SER A 1 609 ? 25.075 17.671 58.721 1.00 13.71 618 SER A CA 1
ATOM 4774 C C . SER A 1 609 ? 24.144 18.650 58.020 1.00 13.67 618 SER A C 1
ATOM 4775 O O . SER A 1 609 ? 23.068 18.255 57.656 1.00 13.76 618 SER A O 1
ATOM 4778 N N . MET A 1 610 ? 24.568 19.897 57.804 1.00 13.85 619 MET A N 1
ATOM 4779 C CA . MET A 1 610 ? 23.803 20.848 56.983 1.00 13.10 619 MET A CA 1
ATOM 4780 C C . MET A 1 610 ? 24.166 20.791 55.477 1.00 12.95 619 MET A C 1
ATOM 4781 O O . MET A 1 610 ? 23.631 21.600 54.666 1.00 14.60 619 MET A O 1
ATOM 4786 N N . ARG A 1 611 ? 25.087 19.891 55.107 1.00 12.85 620 ARG A N 1
ATOM 4787 C CA . ARG A 1 611 ? 25.615 19.730 53.756 1.00 12.38 620 ARG A CA 1
ATOM 4788 C C . ARG A 1 611 ? 25.773 18.234 53.479 1.00 12.89 620 ARG A C 1
ATOM 4789 O O . ARG A 1 611 ? 26.851 17.782 53.111 1.00 10.82 620 ARG A O 1
ATOM 4797 N N . SER A 1 612 ? 24.692 17.465 53.687 1.00 13.55 621 SER A N 1
ATOM 4798 C CA . SER A 1 612 ? 24.803 15.977 53.704 1.00 12.95 621 SER A CA 1
ATOM 4799 C C . SER A 1 612 ? 24.907 15.408 52.287 1.00 12.69 621 SER A C 1
ATOM 4800 O O . SER A 1 612 ? 25.190 14.210 52.092 1.00 13.53 621 SER A O 1
ATOM 4803 N N . PHE A 1 613 ? 24.668 16.211 51.267 1.00 12.40 622 PHE A N 1
ATOM 4804 C CA . PHE A 1 613 ? 25.132 15.849 49.919 1.00 12.77 622 PHE A CA 1
ATOM 4805 C C . PHE A 1 613 ? 26.584 15.414 49.894 1.00 12.15 622 PHE A C 1
ATOM 4806 O O . PHE A 1 613 ? 26.990 14.613 49.024 1.00 11.30 622 PHE A O 1
ATOM 4814 N N . TYR A 1 614 ? 27.398 15.929 50.833 1.00 11.59 623 TYR A N 1
ATOM 4815 C CA . TYR A 1 614 ? 28.803 15.536 50.775 1.00 12.29 623 TYR A CA 1
ATOM 4816 C C . TYR A 1 614 ? 28.995 14.064 51.086 1.00 13.87 623 TYR A C 1
ATOM 4817 O O . TYR A 1 614 ? 30.055 13.484 50.792 1.00 13.87 623 TYR A O 1
ATOM 4826 N N . LEU A 1 615 ? 27.985 13.466 51.732 1.00 15.24 624 LEU A N 1
ATOM 4827 C CA . LEU A 1 615 ? 28.077 12.029 52.007 1.00 16.82 624 LEU A CA 1
ATOM 4828 C C . LEU A 1 615 ? 28.115 11.188 50.731 1.00 17.80 624 LEU A C 1
ATOM 4829 O O . LEU A 1 615 ? 28.632 10.087 50.792 1.00 20.93 624 LEU A O 1
ATOM 4834 N N . ASP A 1 616 ? 27.607 11.694 49.620 1.00 17.61 625 ASP A N 1
ATOM 4835 C CA . ASP A 1 616 ? 27.606 11.002 48.332 1.00 19.59 625 ASP A CA 1
ATOM 4836 C C . ASP A 1 616 ? 28.841 11.352 47.435 1.00 19.57 625 ASP A C 1
ATOM 4837 O O . ASP A 1 616 ? 28.952 10.888 46.308 1.00 19.19 625 ASP A O 1
ATOM 4842 N N . ASP A 1 617 ? 29.723 12.222 47.917 1.00 17.27 626 ASP A N 1
ATOM 4843 C CA . ASP A 1 617 ? 30.908 12.652 47.169 1.00 15.85 626 ASP A CA 1
ATOM 4844 C C . ASP A 1 617 ? 32.026 11.566 47.354 1.00 17.94 626 ASP A C 1
ATOM 4845 O O . ASP A 1 617 ? 32.416 11.260 48.460 1.00 18.40 626 ASP A O 1
ATOM 4850 N N . PRO A 1 618 ? 32.577 11.050 46.286 1.00 19.21 627 PRO A N 1
ATOM 4851 C CA . PRO A 1 618 ? 33.715 10.068 46.399 1.00 20.03 627 PRO A CA 1
ATOM 4852 C C . PRO A 1 618 ? 34.875 10.542 47.236 1.00 19.13 627 PRO A C 1
ATOM 4853 O O . PRO A 1 618 ? 35.519 9.743 47.977 1.00 21.65 627 PRO A O 1
ATOM 4857 N N A MET A 1 619 ? 35.154 11.847 47.202 0.50 16.68 628 MET A N 1
ATOM 4858 N N B MET A 1 619 ? 35.139 11.849 47.187 0.50 16.81 628 MET A N 1
ATOM 4859 C CA A MET A 1 619 ? 36.270 12.361 48.008 0.50 17.13 628 MET A CA 1
ATOM 4860 C CA B MET A 1 619 ? 36.261 12.393 47.946 0.50 17.38 628 MET A CA 1
ATOM 4861 C C A MET A 1 619 ? 35.953 12.365 49.504 0.50 16.50 628 MET A C 1
ATOM 4862 C C B MET A 1 619 ? 35.951 12.422 49.471 0.50 16.54 628 MET A C 1
ATOM 4863 O O A MET A 1 619 ? 36.864 12.335 50.333 0.50 16.26 628 MET A O 1
ATOM 4864 O O B MET A 1 619 ? 36.872 12.439 50.289 0.50 16.39 628 MET A O 1
ATOM 4873 N N . PHE A 1 620 ? 34.672 12.376 49.869 1.00 16.77 629 PHE A N 1
ATOM 4874 C CA . PHE A 1 620 ? 34.339 12.402 51.256 1.00 18.26 629 PHE A CA 1
ATOM 4875 C C . PHE A 1 620 ? 34.857 11.114 51.963 1.00 20.16 629 PHE A C 1
ATOM 4876 O O . PHE A 1 620 ? 35.424 11.167 53.041 1.00 18.70 629 PHE A O 1
ATOM 4884 N N . LYS A 1 621 ? 34.648 9.969 51.343 1.00 23.08 630 LYS A N 1
ATOM 4885 C CA . LYS A 1 621 ? 35.107 8.698 51.925 1.00 27.22 630 LYS A CA 1
ATOM 4886 C C . LYS A 1 621 ? 36.579 8.757 52.179 1.00 26.05 630 LYS A C 1
ATOM 4887 O O . LYS A 1 621 ? 37.068 8.264 53.197 1.00 25.91 630 LYS A O 1
ATOM 4893 N N . GLN A 1 622 ? 37.297 9.426 51.280 1.00 25.91 631 GLN A N 1
ATOM 4894 C CA . GLN A 1 622 ? 38.748 9.592 51.418 1.00 24.96 631 GLN A CA 1
ATOM 4895 C C . GLN A 1 622 ? 39.129 10.456 52.623 1.00 22.55 631 GLN A C 1
ATOM 4896 O O . GLN A 1 622 ? 40.094 10.117 53.299 1.00 20.13 631 GLN A O 1
ATOM 4902 N N . VAL A 1 623 ? 38.379 11.551 52.887 1.00 19.77 632 VAL A N 1
ATOM 4903 C CA . VAL A 1 623 ? 38.527 12.377 54.086 1.00 17.93 632 VAL A CA 1
ATOM 4904 C C . VAL A 1 623 ? 38.316 11.508 55.353 1.00 20.34 632 VAL A C 1
ATOM 4905 O O . VAL A 1 623 ? 39.098 11.564 56.280 1.00 20.47 632 VAL A O 1
ATOM 4909 N N . GLU A 1 624 ? 37.194 10.804 55.389 1.00 22.75 633 GLU A N 1
ATOM 4910 C CA . GLU A 1 624 ? 36.799 9.989 56.563 1.00 27.18 633 GLU A CA 1
ATOM 4911 C C . GLU A 1 624 ? 37.883 8.930 56.789 1.00 27.16 633 GLU A C 1
ATOM 4912 O O . GLU A 1 624 ? 38.378 8.742 57.913 1.00 25.82 633 GLU A O 1
ATOM 4918 N N . ASP A 1 625 ? 38.297 8.280 55.699 1.00 29.21 634 ASP A N 1
ATOM 4919 C CA . ASP A 1 625 ? 39.274 7.199 55.840 1.00 30.93 634 ASP A CA 1
ATOM 4920 C C . ASP A 1 625 ? 40.562 7.785 56.368 1.00 32.64 634 ASP A C 1
ATOM 4921 O O . ASP A 1 625 ? 41.160 7.225 57.276 1.00 27.51 634 ASP A O 1
ATOM 4926 N N . ALA A 1 626 ? 40.995 8.932 55.813 1.00 29.27 635 ALA A N 1
ATOM 4927 C CA . ALA A 1 626 ? 42.242 9.545 56.258 1.00 26.13 635 ALA A CA 1
ATOM 4928 C C . ALA A 1 626 ? 42.157 9.913 57.732 1.00 26.86 635 ALA A C 1
ATOM 4929 O O . ALA A 1 626 ? 43.012 9.504 58.505 1.00 30.73 635 ALA A O 1
ATOM 4931 N N . LEU A 1 627 ? 41.120 10.667 58.110 1.00 27.10 636 LEU A N 1
ATOM 4932 C CA . LEU A 1 627 ? 40.956 11.119 59.497 1.00 29.53 636 LEU A CA 1
ATOM 4933 C C . LEU A 1 627 ? 40.784 9.881 60.411 1.00 30.96 636 LEU A C 1
ATOM 4934 O O . LEU A 1 627 ? 41.353 9.843 61.468 1.00 30.49 636 LEU A O 1
ATOM 4939 N N . ASN A 1 628 ? 40.046 8.866 59.961 1.00 31.19 637 ASN A N 1
ATOM 4940 C CA . ASN A 1 628 ? 39.968 7.609 60.738 1.00 36.64 637 ASN A CA 1
ATOM 4941 C C . ASN A 1 628 ? 41.318 6.887 60.936 1.00 36.37 637 ASN A C 1
ATOM 4942 O O . ASN A 1 628 ? 41.451 6.108 61.866 1.00 40.16 637 ASN A O 1
ATOM 4947 N N . SER A 1 629 ? 42.289 7.122 60.065 1.00 35.88 638 SER A N 1
ATOM 4948 C CA . SER A 1 629 ? 43.640 6.559 60.204 1.00 36.34 638 SER A CA 1
ATOM 4949 C C . SER A 1 629 ? 44.591 7.443 60.936 1.00 36.16 638 SER A C 1
ATOM 4950 O O . SER A 1 629 ? 45.780 7.163 60.964 1.00 40.69 638 SER A O 1
ATOM 4953 N N . GLY A 1 630 ? 44.089 8.525 61.507 1.00 34.66 639 GLY A N 1
ATOM 4954 C CA . GLY A 1 630 ? 44.941 9.499 62.136 1.00 35.32 639 GLY A CA 1
ATOM 4955 C C . GLY A 1 630 ? 45.811 10.318 61.186 1.00 36.29 639 GLY A C 1
ATOM 4956 O O . GLY A 1 630 ? 46.802 10.903 61.620 1.00 33.62 639 GLY A O 1
ATOM 4957 N N . GLU A 1 631 ? 45.398 10.423 59.921 1.00 35.80 640 GLU A N 1
ATOM 4958 C CA . GLU A 1 631 ? 46.198 11.074 58.879 1.00 33.43 640 GLU A CA 1
ATOM 4959 C C . GLU A 1 631 ? 45.423 12.271 58.296 1.00 30.41 640 GLU A C 1
ATOM 4960 O O . GLU A 1 631 ? 44.193 12.278 58.347 1.00 25.05 640 GLU A O 1
ATOM 4966 N N . ASP A 1 632 ? 46.141 13.249 57.751 1.00 24.46 641 ASP A N 1
ATOM 4967 C CA . ASP A 1 632 ? 45.504 14.348 56.992 1.00 24.82 641 ASP A CA 1
ATOM 4968 C C . ASP A 1 632 ? 45.134 13.901 55.608 1.00 20.98 641 ASP A C 1
ATOM 4969 O O . ASP A 1 632 ? 45.960 13.283 54.934 1.00 21.19 641 ASP A O 1
ATOM 4974 N N . PRO A 1 633 ? 43.936 14.283 55.125 1.00 20.54 642 PRO A N 1
ATOM 4975 C CA . PRO A 1 633 ? 43.672 13.944 53.741 1.00 19.10 642 PRO A CA 1
ATOM 4976 C C . PRO A 1 633 ? 44.576 14.735 52.784 1.00 15.62 642 PRO A C 1
ATOM 4977 O O . PRO A 1 633 ? 44.970 15.839 53.113 1.00 16.66 642 PRO A O 1
ATOM 4981 N N . VAL A 1 634 ? 44.859 14.182 51.627 1.00 15.10 643 VAL A N 1
ATOM 4982 C CA . VAL A 1 634 ? 45.683 14.851 50.639 1.00 15.48 643 VAL A CA 1
ATOM 4983 C C . VAL A 1 634 ? 44.940 14.935 49.307 1.00 16.71 643 VAL A C 1
ATOM 4984 O O . VAL A 1 634 ? 44.442 13.945 48.784 1.00 18.14 643 VAL A O 1
ATOM 4988 N N . PHE A 1 635 ? 44.870 16.126 48.729 1.00 16.11 644 PHE A N 1
ATOM 4989 C CA . PHE A 1 635 ? 44.173 16.304 47.443 1.00 16.08 644 PHE A CA 1
ATOM 4990 C C . PHE A 1 635 ? 45.074 16.996 46.427 1.00 13.46 644 PHE A C 1
ATOM 4991 O O . PHE A 1 635 ? 46.052 17.691 46.748 1.00 13.73 644 PHE A O 1
ATOM 4999 N N . THR A 1 636 ? 44.793 16.776 45.167 1.00 13.67 645 THR A N 1
ATOM 5000 C CA . THR A 1 636 ? 45.419 17.554 44.166 1.00 13.50 645 THR A CA 1
ATOM 5001 C C . THR A 1 636 ? 44.387 18.352 43.384 1.00 12.45 645 THR A C 1
ATOM 5002 O O . THR A 1 636 ? 43.643 17.806 42.604 1.00 12.63 645 THR A O 1
ATOM 5006 N N . TYR A 1 637 ? 44.350 19.660 43.627 1.00 10.07 646 TYR A N 1
ATOM 5007 C CA . TYR A 1 637 ? 43.266 20.525 43.159 1.00 8.94 646 TYR A CA 1
ATOM 5008 C C . TYR A 1 637 ? 43.606 21.298 41.927 1.00 8.35 646 TYR A C 1
ATOM 5009 O O . TYR A 1 637 ? 44.719 21.750 41.760 1.00 7.93 646 TYR A O 1
ATOM 5018 N N . HIS A 1 638 ? 42.607 21.481 41.071 1.00 8.15 647 HIS A N 1
ATOM 5019 C CA . HIS A 1 638 ? 42.676 22.307 39.889 1.00 6.89 647 HIS A CA 1
ATOM 5020 C C . HIS A 1 638 ? 41.676 23.452 40.063 1.00 6.86 647 HIS A C 1
ATOM 5021 O O . HIS A 1 638 ? 40.511 23.351 39.631 1.00 6.79 647 HIS A O 1
ATOM 5028 N N . ARG A 1 639 ? 42.085 24.495 40.812 1.00 6.11 648 ARG A N 1
ATOM 5029 C CA . ARG A 1 639 ? 41.310 25.686 41.032 1.00 5.85 648 ARG A CA 1
ATOM 5030 C C . ARG A 1 639 ? 41.343 26.560 39.803 1.00 6.06 648 ARG A C 1
ATOM 5031 O O . ARG A 1 639 ? 42.432 26.785 39.241 1.00 6.74 648 ARG A O 1
ATOM 5039 N N . PHE A 1 640 ? 40.193 26.961 39.302 1.00 5.71 649 PHE A N 1
ATOM 5040 C CA . PHE A 1 640 ? 40.125 27.818 38.085 1.00 5.66 649 PHE A CA 1
ATOM 5041 C C . PHE A 1 640 ? 41.087 29.007 38.150 1.00 5.61 649 PHE A C 1
ATOM 5042 O O . PHE A 1 640 ? 41.821 29.254 37.196 1.00 5.48 649 PHE A O 1
ATOM 5050 N N . TRP A 1 641 ? 41.094 29.748 39.229 1.00 5.05 650 TRP A N 1
ATOM 5051 C CA . TRP A 1 641 ? 41.945 30.937 39.301 1.00 5.65 650 TRP A CA 1
ATOM 5052 C C . TRP A 1 641 ? 43.470 30.578 39.191 1.00 5.65 650 TRP A C 1
ATOM 5053 O O . TRP A 1 641 ? 44.280 31.274 38.538 1.00 5.31 650 TRP A O 1
ATOM 5064 N N . ALA A 1 642 ? 43.818 29.456 39.810 1.00 5.54 651 ALA A N 1
ATOM 5065 C CA . ALA A 1 642 ? 45.206 29.051 39.836 1.00 6.10 651 ALA A CA 1
ATOM 5066 C C . ALA A 1 642 ? 45.662 28.585 38.470 1.00 6.36 651 ALA A C 1
ATOM 5067 O O . ALA A 1 642 ? 46.800 28.882 38.087 1.00 6.04 651 ALA A O 1
ATOM 5069 N N . GLN A 1 643 ? 44.810 27.753 37.818 1.00 6.43 652 GLN A N 1
ATOM 5070 C CA . GLN A 1 643 ? 45.179 27.183 36.533 1.00 6.52 652 GLN A CA 1
ATOM 5071 C C . GLN A 1 643 ? 45.244 28.316 35.549 1.00 6.86 652 GLN A C 1
ATOM 5072 O O . GLN A 1 643 ? 46.157 28.395 34.745 1.00 7.03 652 GLN A O 1
ATOM 5078 N N . THR A 1 644 ? 44.334 29.270 35.702 1.00 6.83 653 THR A N 1
ATOM 5079 C CA . THR A 1 644 ? 44.432 30.497 34.868 1.00 6.96 653 THR A CA 1
ATOM 5080 C C . THR A 1 644 ? 45.694 31.339 35.151 1.00 7.04 653 THR A C 1
ATOM 5081 O O . THR A 1 644 ? 46.345 31.791 34.240 1.00 7.35 653 THR A O 1
ATOM 5085 N N . GLU A 1 645 ? 45.983 31.593 36.404 1.00 6.84 654 GLU A N 1
ATOM 5086 C CA . GLU A 1 645 ? 47.201 32.283 36.773 1.00 8.23 654 GLU A CA 1
ATOM 5087 C C . GLU A 1 645 ? 48.458 31.615 36.233 1.00 8.08 654 GLU A C 1
ATOM 5088 O O . GLU A 1 645 ? 49.320 32.279 35.664 1.00 8.14 654 GLU A O 1
ATOM 5094 N N . ALA A 1 646 ? 48.538 30.305 36.399 1.00 8.73 655 ALA A N 1
ATOM 5095 C CA . ALA A 1 646 ? 49.702 29.527 35.887 1.00 8.15 655 ALA A CA 1
ATOM 5096 C C . ALA A 1 646 ? 49.743 29.626 34.323 1.00 8.75 655 ALA A C 1
ATOM 5097 O O . ALA A 1 646 ? 50.817 29.953 33.735 1.00 9.87 655 ALA A O 1
ATOM 5099 N N . ALA A 1 647 ? 48.639 29.332 33.665 1.00 8.32 656 ALA A N 1
ATOM 5100 C CA . ALA A 1 647 ? 48.603 29.344 32.195 1.00 8.91 656 ALA A CA 1
ATOM 5101 C C . ALA A 1 647 ? 49.069 30.728 31.675 1.00 9.43 656 ALA A C 1
ATOM 5102 O O . ALA A 1 647 ? 49.927 30.867 30.783 1.00 10.77 656 ALA A O 1
ATOM 5104 N N . THR A 1 648 ? 48.432 31.769 32.241 1.00 8.81 657 THR A N 1
ATOM 5105 C CA . THR A 1 648 ? 48.724 33.103 31.750 1.00 9.00 657 THR A CA 1
ATOM 5106 C C . THR A 1 648 ? 50.149 33.594 32.122 1.00 8.43 657 THR A C 1
ATOM 5107 O O . THR A 1 648 ? 50.645 34.518 31.563 1.00 9.30 657 THR A O 1
ATOM 5111 N N . ALA A 1 649 ? 50.740 33.048 33.150 1.00 8.75 658 ALA A N 1
ATOM 5112 C CA . ALA A 1 649 ? 52.081 33.500 33.576 1.00 8.77 658 ALA A CA 1
ATOM 5113 C C . ALA A 1 649 ? 53.095 33.193 32.471 1.00 9.81 658 ALA A C 1
ATOM 5114 O O . ALA A 1 649 ? 54.022 34.002 32.226 1.00 10.60 658 ALA A O 1
ATOM 5116 N N . TYR A 1 650 ? 52.918 32.073 31.749 1.00 10.46 659 TYR A N 1
ATOM 5117 C CA . TYR A 1 650 ? 53.793 31.732 30.587 1.00 11.25 659 TYR A CA 1
ATOM 5118 C C . TYR A 1 650 ? 53.660 32.751 29.474 1.00 11.82 659 TYR A C 1
ATOM 5119 O O . TYR A 1 650 ? 54.656 33.268 28.926 1.00 11.45 659 TYR A O 1
ATOM 5128 N N . ALA A 1 651 ? 52.412 33.064 29.126 1.00 10.93 660 ALA A N 1
ATOM 5129 C CA . ALA A 1 651 ? 52.155 34.087 28.106 1.00 10.16 660 ALA A CA 1
ATOM 5130 C C . ALA A 1 651 ? 52.734 35.464 28.515 1.00 10.78 660 ALA A C 1
ATOM 5131 O O . ALA A 1 651 ? 53.252 36.246 27.678 1.00 10.05 660 ALA A O 1
ATOM 5133 N N . ASN A 1 652 ? 52.577 35.761 29.804 1.00 10.91 661 ASN A N 1
ATOM 5134 C CA . ASN A 1 652 ? 52.998 37.064 30.398 1.00 11.92 661 ASN A CA 1
ATOM 5135 C C . ASN A 1 652 ? 54.519 37.235 30.280 1.00 11.62 661 ASN A C 1
ATOM 5136 O O . ASN A 1 652 ? 55.016 38.324 29.912 1.00 11.22 661 ASN A O 1
ATOM 5141 N N . TYR A 1 653 ? 55.229 36.164 30.536 1.00 10.91 662 TYR A N 1
ATOM 5142 C CA . TYR A 1 653 ? 56.688 36.184 30.479 1.00 12.52 662 TYR A CA 1
ATOM 5143 C C . TYR A 1 653 ? 57.112 36.371 29.033 1.00 12.83 662 TYR A C 1
ATOM 5144 O O . TYR A 1 653 ? 57.976 37.212 28.722 1.00 14.06 662 TYR A O 1
ATOM 5153 N N . ALA A 1 654 ? 56.487 35.595 28.131 1.00 13.12 663 ALA A N 1
ATOM 5154 C CA . ALA A 1 654 ? 56.777 35.726 26.729 1.00 14.27 663 ALA A CA 1
ATOM 5155 C C . ALA A 1 654 ? 56.480 37.138 26.221 1.00 15.11 663 ALA A C 1
ATOM 5156 O O . ALA A 1 654 ? 57.223 37.631 25.383 1.00 17.86 663 ALA A O 1
ATOM 5158 N N . ALA A 1 655 ? 55.394 37.756 26.686 1.00 15.30 664 ALA A N 1
ATOM 5159 C CA . ALA A 1 655 ? 55.039 39.119 26.247 1.00 13.75 664 ALA A CA 1
ATOM 5160 C C . ALA A 1 655 ? 56.070 40.151 26.715 1.00 14.39 664 ALA A C 1
ATOM 5161 O O . ALA A 1 655 ? 56.347 41.108 26.032 1.00 15.33 664 ALA A O 1
ATOM 5163 N N . LEU A 1 656 ? 56.635 39.952 27.895 1.00 12.49 665 LEU A N 1
ATOM 5164 C CA . LEU A 1 656 ? 57.514 40.918 28.447 1.00 12.77 665 LEU A CA 1
ATOM 5165 C C . LEU A 1 656 ? 58.951 40.793 27.913 1.00 14.00 665 LEU A C 1
ATOM 5166 O O . LEU A 1 656 ? 59.654 41.781 27.777 1.00 15.54 665 LEU A O 1
ATOM 5171 N N . PHE A 1 657 ? 59.368 39.589 27.635 1.00 15.90 666 PHE A N 1
ATOM 5172 C CA . PHE A 1 657 ? 60.780 39.280 27.395 1.00 20.56 666 PHE A CA 1
ATOM 5173 C C . PHE A 1 657 ? 61.079 38.645 26.038 1.00 25.85 666 PHE A C 1
ATOM 5174 O O . PHE A 1 657 ? 62.197 38.205 25.837 1.00 34.13 666 PHE A O 1
ATOM 5182 N N . GLU A 1 658 ? 60.128 38.610 25.108 1.00 33.39 667 GLU A N 1
ATOM 5183 C CA . GLU A 1 658 ? 60.372 37.940 23.810 1.00 37.72 667 GLU A CA 1
ATOM 5184 C C . GLU A 1 658 ? 59.495 38.522 22.698 1.00 38.34 667 GLU A C 1
ATOM 5185 O O . GLU A 1 658 ? 58.692 39.438 22.933 1.00 39.89 667 GLU A O 1
#

B-factor: mean 16.46, std 9.86, range [4.09, 69.53]

InterPro domains:
  IPR000556 Glycoside hydrolase, 48F [PF02011] (37-666)
  IPR000556 Glycoside hydrolase, 48F [PR00844] (60-85)
  IPR000556 Glycoside hydrolase, 48F [PR00844] (86-103)
  IPR000556 Glycoside hydrolase, 48F [PR00844] (201-225)
  IPR000556 Glycoside hydrolase, 48F [PR00844] (246-273)
  IPR000556 Glycoside hydrolase, 48F [PR00844] (319-338)
  IPR000556 Glycoside hydrolase, 48F [PR00844] (389-412)
  IPR000556 Glycoside hydrolase, 48F [PR00844] (437-463)
  IPR000556 Glycoside hydrolase, 48F [PR00844] (492-512)
  IPR000556 Glycoside hydrolase, 48F [PR00844] (599-627)
  IPR001919 Carbohydrate-binding type-2 domain [PF00553] (866-948)
  IPR001919 Carbohydrate-binding type-2 domain [PS51173] (850-952)
  IPR001919 Carbohydrate-binding type-2 domain [SM00637] (859-950)
  IPR008928 Six-hairpin glycosidase superfamily [SSF48208] (34-667)
  IPR008965 CBM2/CBM3, carbohydrate-binding domain superfamily [SSF49384] (854-948)
  IPR012291 CBM2, carbohydrate-binding domain superfamily [G3DSA:2.60.40.290] (855-952)
  IPR012341 Six-hairpin glycosidase-like superfamily [G3DSA:1.50.10.10] (37-663)
  IPR013783 Immunoglobulin-like fold [G3DSA:2.60.40.10] (770-854)
  IPR018366 Carbohydrate-binding type-2, conserved site [PS00561] (923-936)
  IPR023309 Endoglucanase F, domain 2 [G3DSA:2.170.160.10] (118-350)

Radius of gyration: 23.31 Å; Cα contacts (8 Å, |Δi|>4): 1449; chains: 1; bounding box: 65×58×59 Å

Solvent-accessible surface area: 22180 Å² total

Secondary structure (DSSP, 8-state):
-HHHHHHHHHHHHHHHH-GGG--B-TTS-B-SBSSS---SSSSSTTEEEHHHHHHHHHHHHHHHHHHS--HHHHHHHHHHHHHHS--GGGSTTGGG--TTS--------SSGGG-SEEP-TTS-----SSHHHHHHHHTSS---S--SEEETT-TTS--STT-S--SSEEEE---S-TT--TTS---EESEE-SSSBBTTBTGGGTEE-S----EEEEE--HHHHHHHHHHHHHHHHHHHHTT--HHHHSTTHHHHHHHHHHHGGGGGB-TT-PPTT---TTSPPP-GGGGB--S--S--EEEEESSTTT--EEEE----BGGG--HHHHHHHHH-GGG--SSTTHHHHHHHHHHHHHHHHHHTB-SSSPBP-EEESSBTTTTBPPPGGGTT-EETTEEEESS-S-BTTBTTTBTHHHHHHHHHHHHHHHHH--HHHHHHHHHHHHHHHHT-EE-TTS-EEEEEEEEEEE-PPPP-SSSPPP-TTEEEEEEEEE--HHHHHHHHHHHHHHHHHHHHHSS--HHHHHHHHHHHHHHHHH-B-SSSB--EEE-GGGGGGG-B----TT--EE-TTS-EESTT-BTTTT-GGGGG-HHHHHHHHHHHTT---EEE--BHHHHHHHHHHHHHHHHHH-

Nearest PDB structures (foldseek):
  4fus-assembly1_A  TM=1.002E+00  e=0.000E+00  Hahella chejuensis KCTC 2396
  4l6x-assembly1_A  TM=9.897E-01  e=9.949E-91  Caldicellulosiruptor bescii DSM 6725
  6d5d-assembly1_A  TM=9.900E-01  e=4.886E-90  Anaerocellum danielii
  4el8-assembly1_A  TM=9.912E-01  e=7.958E-88  Caldicellulosiruptor bescii DSM 6725
  4xwm-assembly1_A  TM=9.679E-01  e=3.906E-82  Clostridium cellulovorans

Foldseek 3Di:
DLVVLLVQLVVLLCLCPPVVQQQAFPLGAGFQFSAFCDFAFAHTRQKAWLLLLLLQLLSLLLVCLSPVALVSNLVSVVSQCVAFFDDCVQFVALVLADQQQFDFDWFAAPALLCDPTEGDNLFAFHGDQAQVLLCVQPVHSGAGAGFTIWNAVLLLQQAGLRPSDHPRFAKDWDAHFFACGSFFTFIAGQFFPCPFFFNLGCVRSHYDDPDHFGKGKGKHALLSLLSNLLSVLSSCVSCVVVVHDCCVSNNPSLQSSLSNLSSSCLQQFAFRQAAQQQAASRDHHDDDCRGGPLFRARIKMKMDGPDDVVSHIHITHHQHWLLSGALSSLCCCQPPVSNPHDRPCSNVSSVVSNVLSLLQQVQQQEPQQFGATGWGSQVSSRSHHDDPQFNQQDRRRTTDDRAPIHVVPGNNWFCLSRLNNLLNLLLVLLPPVDPSSLVSCVRNLVSFVVQWAQDPVLAIWGQTTKDWDFGGGRRDPVDGDHRHGIDMDRDDIGCLQLSLLSQLSSLLSNQLSCVVRHPGDVVSPVSSVSSLVNQVVPADDSSAGWDKDFCQVCVQQFPFHDDDQVTWTAGSVGQTDHRRDGSCSNSVVVVVRPVVVQCVVQVVVVHTRMDIIGGSSSRSSSSVSSSSNSVRPD

CATH classification: 1.50.10.10 (+2 more: 2.170.160.10, 4.10.870.10)

Sequence (634 aa):
SAEEYNERFMMEMMWNKIHDPANGYFSADGGPYHSVETLIVEAPDHGHESTSEAYSYFLLLEAYYGKVTGDWSKLRNAWAKMMEEHIIPTQEMMQPTNNFYNPSKPASYAAEHAQPSGYPSQLEFGVPVGEDPISAKLAQTYGSWDVYGMHWLLDMDNIYGYGNLGDGVSTPSYINTFQQRGEQESVWETVTHPSWESFKWGGPNGFLPLFTKDNNYSRQWRYTNAPDADARAVQVMYWAYQWIKEQGKKDPEQEVPGLMMAKAAKMGDYLRLAMFDKYFKKMGTQDKNAQGGKGYESAHYLMSWYYAWGGAADANAGWAFRIGSSVHFGYQNPIAAMMALSEFDPLKPRTPGATEDWATGLKRSMEFYTWLQSAEGGIAGGATNSWDGSYKPHPQDRADATFYGMVVYDENPVYHDPGSGTWFGWQAWSMQRVAEYYYLKGDAQQAKQLMDKWAPWVLSNINWLEDGSSFEIPATLEWTGKPEKWDPANPKANTNLHVSVVDHGQDLGIAAGVAKALMFYAAAAEKYDDTPQNEAKEASKKLLDAMWTHFKTPKGLAAPEKRGDYARFFDKVYVPGEEFNGSMANGDAINSESTFLSMRSFYLDDPMMFKQVEDALNSGEDPVFTYHRFWAQTEAATAYANYAALFE

Organism: Hahella chejuensis (strain KCTC 2396) (NCBI:txid349521)